Protein AF-A0AAN7WEH3-F1 (afdb_monomer)

Nearest PDB structures (foldseek):
  1eq6-assembly1_A  TM=8.885E-01  e=3.330E-18  Saccharomyces cerevisiae
  1jhs-assembly1_A  TM=8.896E-01  e=4.168E-18  Saccharomyces cerevisiae
  5yfg-assembly1_A  TM=7.298E-01  e=1.873E-10  Homo sapiens
  3pcs-assembly3_C  TM=4.110E-01  e=2.724E+00  Escherichia coli O157:H7
  6baq-assembly2_B  TM=1.879E-01  e=4.267E+00  Mus musculus

Solvent-accessible surface area (backbone atoms only — not comparable to full-atom values): 35756 Å² total; per-residue (Å²): 112,68,69,44,82,43,70,38,83,93,58,79,42,75,42,52,44,54,81,52,55,40,62,39,65,82,79,42,92,60,58,94,53,42,50,44,33,34,39,65,48,63,86,89,50,81,83,60,91,54,52,62,88,53,65,39,34,38,38,40,35,63,38,77,46,70,96,57,97,43,73,66,58,43,49,55,50,55,51,47,54,56,32,54,75,51,72,24,94,58,73,46,77,79,43,78,43,70,42,74,92,42,100,78,45,56,41,95,82,69,38,58,40,35,39,34,34,38,39,34,51,33,57,59,89,94,44,93,86,58,81,62,45,69,43,43,34,30,41,35,42,40,61,41,76,94,71,55,29,28,37,40,35,39,37,42,45,80,68,62,76,77,78,40,59,87,65,54,72,80,75,84,50,98,80,66,90,79,80,75,83,53,69,48,58,52,41,52,41,51,49,51,53,46,38,77,50,50,69,52,64,60,49,54,52,50,49,54,50,48,49,51,52,44,52,55,47,48,60,59,45,75,73,54,81,86,91,86,66,73,72,72,65,68,74,72,67,62,71,68,61,60,50,55,59,56,62,70,74,72,66,98,69,55,74,63,63,56,50,51,53,49,49,55,50,51,53,50,51,51,53,52,50,52,52,50,49,54,50,50,52,52,50,49,53,50,49,54,50,49,52,56,61,74,63,59,74,62,94,82,58,49,71,64,55,51,47,48,70,77,30,59,61,59,70,75,53,65,69,43,61,36,37,40,31,61,43,94,61,85,77,76,69,86,84,58,75,83,76,63,82,77,68,80,95,80,81,94,84,76,64,72,69,61,51,56,53,52,50,53,51,53,48,48,51,48,46,48,49,69,53,32,78,83,48,52,76,47,77,36,37,69,69,56,48,52,52,50,49,52,63,76,32,62,91,41,56,64,51,49,51,24,56,69,64,46,85,45,69,67,51,38,52,46,45,43,56,40,52,47,28,25,73,60,19,10,32,40,39,43,70,56,49,43,65,69,47,38,71,86,70,70,61,55,93,91,54,66,67,43,60,44,44,34,40,41,28,32,59,43,72,55,89,64,86,72,44,72,82,82,39,81,48,66,56,29,38,40,72,53,48,40,33,28,26,36,18,32,66,60,43,48,47,51,51,46,51,42,25,54,54,43,48,48,26,56,75,72,70,60,66,85,65,70,74,87,43,62,60,59,45,25,61,52,48,33,34,38,44,54,33,54,44,49,47,50,41,45,54,30,42,91,81,33,71,35,91,57,89,65,58,67,79,82,58,57,87,44,86,61,72,43,78,54,71,37,33,39,38,35,25,51,51,22,63,46,28,69,96,75,78,62,94,83,46,91,59,55,90,54,37,36,19,29,53,69,78,67,64,72,85,70,72,67,75,78,77,71,82,82,70,89,127

Organism: NCBI:txid278026

Mean predicted aligned error: 20.25 Å

Structure (mmCIF, N/CA/C/O backbone):
data_AF-A0AAN7WEH3-F1
#
_entry.id   AF-A0AAN7WEH3-F1
#
loop_
_atom_site.group_PDB
_atom_site.id
_atom_site.type_symbol
_atom_site.label_atom_id
_atom_site.label_alt_id
_atom_site.label_comp_id
_atom_site.label_asym_id
_atom_site.label_entity_id
_atom_site.label_seq_id
_atom_site.pdbx_PDB_ins_code
_atom_site.Cartn_x
_atom_site.Cartn_y
_atom_site.Cartn_z
_atom_site.occupancy
_atom_site.B_iso_or_equiv
_atom_site.auth_seq_id
_atom_site.auth_comp_id
_atom_site.auth_asym_id
_atom_site.auth_atom_id
_atom_site.pdbx_PDB_model_num
ATOM 1 N N . MET A 1 1 ? 2.412 2.366 -40.934 1.00 65.88 1 MET A N 1
ATOM 2 C CA . MET A 1 1 ? 2.222 2.054 -39.505 1.00 65.88 1 MET A CA 1
ATOM 3 C C . MET A 1 1 ? 1.487 0.726 -39.409 1.00 65.88 1 MET A C 1
ATOM 5 O O . MET A 1 1 ? 0.445 0.587 -40.042 1.00 65.88 1 MET A O 1
ATOM 9 N N . THR A 1 2 ? 2.063 -0.261 -38.723 1.00 76.69 2 THR A N 1
ATOM 10 C CA . THR A 1 2 ? 1.379 -1.527 -38.412 1.00 76.69 2 THR A CA 1
ATOM 11 C C . THR A 1 2 ? 0.479 -1.276 -37.207 1.00 76.69 2 THR A C 1
ATOM 13 O O . THR A 1 2 ? 0.931 -0.670 -36.238 1.00 76.69 2 THR A O 1
ATOM 16 N N . LEU A 1 3 ? -0.796 -1.652 -37.300 1.00 84.00 3 LEU A N 1
ATOM 17 C CA . LEU A 1 3 ? -1.817 -1.333 -36.303 1.00 84.00 3 LEU A CA 1
ATOM 18 C C . LEU A 1 3 ? -2.491 -2.616 -35.822 1.00 84.00 3 LEU A C 1
ATOM 20 O O . LEU A 1 3 ? -3.008 -3.384 -36.638 1.00 84.00 3 LEU A O 1
ATOM 24 N N . ASN A 1 4 ? -2.530 -2.809 -34.507 1.00 84.81 4 ASN A N 1
ATOM 25 C CA . ASN A 1 4 ? -3.188 -3.943 -33.870 1.00 84.81 4 ASN A CA 1
ATOM 26 C C . ASN A 1 4 ? -4.521 -3.523 -33.275 1.00 84.81 4 ASN A C 1
ATOM 28 O O . ASN A 1 4 ? -4.646 -2.430 -32.727 1.00 84.81 4 ASN A O 1
ATOM 32 N N . THR A 1 5 ? -5.514 -4.409 -33.371 1.00 88.44 5 THR A N 1
ATOM 33 C CA . THR A 1 5 ? -6.799 -4.183 -32.702 1.00 88.44 5 THR A CA 1
ATOM 34 C C . THR A 1 5 ? -6.606 -4.297 -31.196 1.00 88.44 5 THR A C 1
ATOM 36 O O . THR A 1 5 ? -6.023 -5.275 -30.734 1.00 88.44 5 THR A O 1
ATOM 39 N N . VAL A 1 6 ? -7.137 -3.331 -30.457 1.00 89.88 6 VAL A N 1
ATOM 40 C CA . VAL A 1 6 ? -7.186 -3.343 -28.995 1.00 89.88 6 VAL A CA 1
ATOM 41 C C . VAL A 1 6 ? -8.630 -3.224 -28.521 1.00 89.88 6 VAL A C 1
ATOM 43 O O . VAL A 1 6 ? -9.467 -2.592 -29.177 1.00 89.88 6 VAL A O 1
ATOM 46 N N . GLU A 1 7 ? -8.910 -3.868 -27.397 1.00 91.19 7 GLU A N 1
ATOM 47 C CA . GLU A 1 7 ? -10.187 -3.824 -26.694 1.00 91.19 7 GLU A CA 1
ATOM 48 C C . GLU A 1 7 ? -10.098 -2.777 -25.581 1.00 91.19 7 GLU A C 1
ATOM 50 O O . GLU A 1 7 ? -9.137 -2.760 -24.820 1.00 91.19 7 GLU A O 1
ATOM 55 N N . LEU A 1 8 ? -11.089 -1.895 -25.514 1.00 89.19 8 LEU A N 1
ATOM 56 C CA . LEU A 1 8 ? -11.237 -0.850 -24.507 1.00 89.19 8 LEU A CA 1
ATOM 57 C C . LEU A 1 8 ? -12.481 -1.150 -23.665 1.00 89.19 8 LEU A C 1
ATOM 59 O O . LEU A 1 8 ? -13.466 -1.688 -24.191 1.00 89.19 8 LEU A O 1
ATOM 63 N N . TYR A 1 9 ? -12.458 -0.784 -22.384 1.00 91.19 9 TYR A N 1
ATOM 64 C CA . TYR A 1 9 ? -13.586 -0.915 -21.458 1.00 91.19 9 TYR A CA 1
ATOM 65 C C . TYR A 1 9 ? -14.139 -2.347 -21.417 1.00 91.19 9 TYR A C 1
ATOM 67 O O . TYR A 1 9 ? -15.324 -2.596 -21.655 1.00 91.19 9 TYR A O 1
ATOM 75 N N . GLY A 1 10 ? -13.251 -3.322 -21.199 1.00 81.75 10 GLY A N 1
ATOM 76 C CA . GLY A 1 10 ? -13.620 -4.741 -21.125 1.00 81.75 10 GLY A CA 1
ATOM 77 C C . GLY A 1 10 ? -14.168 -5.325 -22.434 1.00 81.75 10 GLY A C 1
ATOM 78 O O . GLY A 1 10 ? -14.954 -6.270 -22.395 1.00 81.75 10 GLY A O 1
ATOM 79 N N . GLY A 1 11 ? -13.793 -4.748 -23.581 1.00 84.62 11 GLY A N 1
ATOM 80 C CA . GLY A 1 11 ? -14.203 -5.206 -24.914 1.00 84.62 11 GLY A CA 1
ATOM 81 C C . GLY A 1 11 ? -15.483 -4.562 -25.448 1.00 84.62 11 GLY A C 1
ATOM 82 O O . GLY A 1 11 ? -15.907 -4.883 -26.558 1.00 84.62 11 GLY A O 1
ATOM 83 N N . ALA A 1 12 ? -16.091 -3.630 -24.706 1.00 82.81 12 ALA A N 1
ATOM 84 C CA . ALA A 1 12 ? -17.269 -2.894 -25.163 1.00 82.81 12 ALA A CA 1
ATOM 85 C C . ALA A 1 12 ? -16.959 -1.967 -26.352 1.00 82.81 12 ALA A C 1
ATOM 87 O O . ALA A 1 12 ? -17.813 -1.744 -27.213 1.00 82.81 12 ALA A O 1
ATOM 88 N N . ILE A 1 13 ? -15.731 -1.446 -26.420 1.00 86.00 13 ILE A N 1
ATOM 89 C CA . ILE A 1 13 ? -15.237 -0.610 -27.515 1.00 86.00 13 ILE A CA 1
ATOM 90 C C . ILE A 1 13 ? -13.967 -1.253 -28.076 1.00 86.00 13 ILE A C 1
ATOM 92 O O . ILE A 1 13 ? -13.170 -1.830 -27.346 1.00 86.00 13 ILE A O 1
ATOM 96 N N . THR A 1 14 ? -13.750 -1.155 -29.388 1.00 87.56 14 THR A N 1
ATOM 97 C CA . THR A 1 14 ? -12.508 -1.627 -30.017 1.00 87.56 14 THR A CA 1
ATOM 98 C C . THR A 1 14 ? -11.911 -0.549 -30.897 1.00 87.56 14 THR A C 1
ATOM 100 O O . THR A 1 14 ? -12.637 0.090 -31.663 1.00 87.56 14 THR A O 1
ATOM 103 N N . THR A 1 15 ? -10.593 -0.407 -30.860 1.00 89.50 15 THR A N 1
ATOM 104 C CA . THR A 1 15 ? -9.853 0.534 -31.705 1.00 89.50 15 THR A CA 1
ATOM 105 C C . THR A 1 15 ? -8.544 -0.087 -32.194 1.00 89.50 15 THR A C 1
ATOM 107 O O . THR A 1 15 ? -8.370 -1.306 -32.116 1.00 89.50 15 THR A O 1
ATOM 110 N N . VAL A 1 16 ? -7.644 0.723 -32.745 1.00 89.69 16 VAL A N 1
ATOM 111 C CA . VAL A 1 16 ? -6.296 0.324 -33.141 1.00 89.69 16 VAL A CA 1
ATOM 112 C C . VAL A 1 16 ? -5.223 1.141 -32.485 1.00 89.69 16 VAL A C 1
ATOM 114 O O . VAL A 1 16 ? -5.340 2.356 -32.403 1.00 89.69 16 VAL A O 1
ATOM 117 N N . LEU A 1 17 ? -4.128 0.474 -32.142 1.00 90.94 17 LEU A N 1
ATOM 118 C CA . LEU A 1 17 ? -2.912 1.117 -31.674 1.00 90.94 17 LEU A CA 1
ATOM 119 C C . LEU A 1 17 ? -1.679 0.538 -32.385 1.00 90.94 17 LEU A C 1
ATOM 121 O O . LEU A 1 17 ? -1.715 -0.611 -32.841 1.00 90.94 17 LEU A O 1
ATOM 125 N N . PRO A 1 18 ? -0.588 1.314 -32.513 1.00 89.12 18 PRO A N 1
ATOM 126 C CA . PRO A 1 18 ? 0.681 0.810 -33.025 1.00 89.12 18 PRO A CA 1
ATOM 127 C C . PRO A 1 18 ? 1.327 -0.196 -32.068 1.00 89.12 18 PRO A C 1
ATOM 129 O O . PRO A 1 18 ? 1.098 -0.163 -30.859 1.00 89.12 18 PRO A O 1
ATOM 132 N N . ASP A 1 19 ? 2.219 -1.030 -32.599 1.00 84.00 19 ASP A N 1
ATOM 133 C CA . ASP A 1 19 ? 3.058 -1.913 -31.784 1.00 84.00 19 ASP A CA 1
ATOM 134 C C . ASP A 1 19 ? 3.895 -1.130 -30.759 1.00 84.00 19 ASP A C 1
ATOM 136 O O . ASP A 1 19 ? 4.419 -0.052 -31.051 1.00 84.00 19 ASP A O 1
ATOM 140 N N . GLY A 1 20 ? 4.067 -1.691 -29.562 1.00 84.94 20 GLY A N 1
ATOM 141 C CA . GLY A 1 20 ? 4.892 -1.097 -28.505 1.00 84.94 20 GLY A CA 1
ATOM 142 C C . GLY A 1 20 ? 4.202 -0.020 -27.664 1.00 84.94 20 GLY A C 1
ATOM 143 O O . GLY A 1 20 ? 4.881 0.646 -26.889 1.00 84.94 20 GLY A O 1
ATOM 144 N N . PHE A 1 21 ? 2.884 0.155 -27.791 1.00 89.81 21 PHE A N 1
ATOM 145 C CA . PHE A 1 21 ? 2.085 0.870 -26.794 1.00 89.81 21 PHE A CA 1
ATOM 146 C C . PHE A 1 21 ? 1.633 -0.099 -25.700 1.00 89.81 21 PHE A C 1
ATOM 148 O O . PHE A 1 21 ? 1.071 -1.155 -25.989 1.00 89.81 21 PHE A O 1
ATOM 155 N N . LEU A 1 22 ? 1.885 0.272 -24.449 1.00 91.00 22 LEU A N 1
ATOM 156 C CA . LEU A 1 22 ? 1.523 -0.485 -23.260 1.00 91.00 22 LEU A CA 1
ATOM 157 C C . LEU A 1 22 ? 0.298 0.145 -22.603 1.00 91.00 22 LEU A C 1
ATOM 159 O O . LEU A 1 22 ? 0.273 1.356 -22.374 1.00 91.00 22 LEU A O 1
ATOM 163 N N . ASP A 1 23 ? -0.683 -0.687 -22.270 1.00 91.81 23 ASP A N 1
ATOM 164 C CA . ASP A 1 23 ? -1.817 -0.290 -21.440 1.00 91.81 23 ASP A CA 1
ATOM 165 C C . ASP A 1 23 ? -1.338 0.020 -20.011 1.00 91.81 23 ASP A C 1
ATOM 167 O O . ASP A 1 23 ? -0.733 -0.809 -19.325 1.00 91.81 23 ASP A O 1
ATOM 171 N N . VAL A 1 24 ? -1.595 1.244 -19.564 1.00 92.31 24 VAL A N 1
ATOM 172 C CA . VAL A 1 24 ? -1.199 1.759 -18.254 1.00 92.31 24 VAL A CA 1
ATOM 173 C C . VAL A 1 24 ? -2.012 1.130 -17.126 1.00 92.31 24 VAL A C 1
ATOM 175 O O . VAL A 1 24 ? -1.489 1.052 -16.012 1.00 92.31 24 VAL A O 1
ATOM 178 N N . SER A 1 25 ? -3.222 0.626 -17.392 1.00 85.25 25 SER A N 1
ATOM 179 C CA . SER A 1 25 ? -4.057 -0.088 -16.412 1.00 85.25 25 SER A CA 1
ATOM 180 C C . SER A 1 25 ? -3.342 -1.325 -15.834 1.00 85.25 25 SER A C 1
ATOM 182 O O . SER A 1 25 ? -3.548 -1.723 -14.677 1.00 85.25 25 SER A O 1
ATOM 184 N N . LEU A 1 26 ? -2.413 -1.895 -16.616 1.00 82.62 26 LEU A N 1
ATOM 185 C CA . LEU A 1 26 ? -1.539 -2.996 -16.211 1.00 82.62 26 LEU A CA 1
ATOM 186 C C . LEU A 1 26 ? -0.537 -2.575 -15.127 1.00 82.62 26 LEU A C 1
ATOM 188 O O . LEU A 1 26 ? -0.148 -3.400 -14.300 1.00 82.62 26 LEU A O 1
ATOM 192 N N . LEU A 1 27 ? -0.140 -1.299 -15.106 1.00 77.56 27 LEU A N 1
ATOM 193 C CA . LEU A 1 27 ? 0.881 -0.753 -14.209 1.00 77.56 27 LEU A CA 1
ATOM 194 C C . LEU A 1 27 ? 0.291 0.010 -13.015 1.00 77.56 27 LEU A C 1
ATOM 196 O O . LEU A 1 27 ? 0.826 -0.068 -11.911 1.00 77.56 27 LEU A O 1
ATOM 200 N N . ARG A 1 28 ? -0.802 0.752 -13.214 1.00 77.69 28 ARG A N 1
ATOM 201 C CA . ARG A 1 28 ? -1.442 1.597 -12.195 1.00 77.69 28 ARG A CA 1
ATOM 202 C C . ARG A 1 28 ? -2.937 1.729 -12.449 1.00 77.69 28 ARG A C 1
ATOM 204 O O . ARG A 1 28 ? -3.412 1.461 -13.542 1.00 77.69 28 ARG A O 1
ATOM 211 N N . GLU A 1 29 ? -3.671 2.142 -11.426 1.00 76.19 29 GLU A N 1
ATOM 212 C CA . GLU A 1 29 ? -5.089 2.462 -11.574 1.00 76.19 29 GLU A CA 1
ATOM 213 C C . GLU A 1 29 ? -5.252 3.704 -12.463 1.00 76.19 29 GLU A C 1
ATOM 215 O O . GLU A 1 29 ? -4.551 4.707 -12.292 1.00 76.19 29 GLU A O 1
ATOM 220 N N . VAL A 1 30 ? -6.147 3.592 -13.439 1.00 87.94 30 VAL A N 1
ATOM 221 C CA . VAL A 1 30 ? -6.622 4.682 -14.293 1.00 87.94 30 VAL A CA 1
ATOM 222 C C . VAL A 1 30 ? -8.089 4.933 -13.929 1.00 87.94 30 VAL A C 1
ATOM 224 O O . VAL A 1 30 ? -8.748 3.987 -13.495 1.00 87.94 30 VAL A O 1
ATOM 227 N N . PRO A 1 31 ? -8.598 6.174 -14.024 1.00 89.88 31 PRO A N 1
ATOM 228 C CA . PRO A 1 31 ? -10.010 6.453 -13.766 1.00 89.88 31 PRO A CA 1
ATOM 229 C C . PRO A 1 31 ? -10.931 5.510 -14.546 1.00 89.88 31 PRO A C 1
ATOM 231 O O . PRO A 1 31 ? -10.622 5.175 -15.683 1.00 89.88 31 PRO A O 1
ATOM 234 N N . ASP A 1 32 ? -12.076 5.130 -13.973 1.00 87.56 32 ASP A N 1
ATOM 235 C CA . ASP A 1 32 ? -12.996 4.151 -14.584 1.00 87.56 32 ASP A CA 1
ATOM 236 C C . ASP A 1 32 ? -13.483 4.555 -15.991 1.00 87.56 32 ASP A C 1
ATOM 238 O O . ASP A 1 32 ? -13.821 3.703 -16.811 1.00 87.56 32 ASP A O 1
ATOM 242 N N . THR A 1 33 ? -13.533 5.860 -16.278 1.00 91.75 33 THR A N 1
ATOM 243 C CA . THR A 1 33 ? -13.921 6.404 -17.588 1.00 91.75 33 THR A CA 1
ATOM 244 C C . THR A 1 33 ? -12.772 6.432 -18.591 1.00 91.75 33 THR A C 1
ATOM 246 O O . THR A 1 33 ? -13.004 6.704 -19.771 1.00 91.75 33 THR A O 1
ATOM 249 N N . GLN A 1 34 ? -11.547 6.126 -18.161 1.00 94.75 34 GLN A N 1
ATOM 250 C CA . GLN A 1 34 ? -10.333 6.293 -18.944 1.00 94.75 34 GLN A CA 1
ATOM 251 C C . GLN A 1 34 ? -9.652 4.975 -19.300 1.00 94.75 34 GLN A C 1
ATOM 253 O O . GLN A 1 34 ? -9.502 4.079 -18.479 1.00 94.75 34 GLN A O 1
ATOM 258 N N . GLU A 1 35 ? -9.126 4.927 -20.519 1.00 94.94 35 GLU A N 1
ATOM 259 C CA . GLU A 1 35 ? -8.154 3.929 -20.957 1.00 94.94 35 GLU A CA 1
ATOM 260 C C . GLU A 1 35 ? -6.898 4.664 -21.419 1.00 94.94 35 GLU A C 1
ATOM 262 O O . GLU A 1 35 ? -6.961 5.559 -22.268 1.00 94.94 35 GLU A O 1
ATOM 267 N N . VAL A 1 36 ? -5.744 4.325 -20.845 1.00 96.12 36 VAL A N 1
ATOM 268 C CA . VAL A 1 36 ? -4.504 5.081 -21.057 1.00 96.12 36 VAL A CA 1
ATOM 269 C C . VAL A 1 36 ? -3.422 4.164 -21.595 1.00 96.12 36 VAL A C 1
ATOM 271 O O . VAL A 1 36 ? -3.087 3.158 -20.983 1.00 96.12 36 VAL A O 1
ATOM 274 N N . TYR A 1 37 ? -2.810 4.560 -22.704 1.00 95.62 37 TYR A N 1
ATOM 275 C CA . TYR A 1 37 ? -1.719 3.840 -23.344 1.00 95.62 37 TYR A CA 1
ATOM 276 C C . TYR A 1 37 ? -0.484 4.727 -23.429 1.00 95.62 37 TYR A C 1
ATOM 278 O O . TYR A 1 37 ? -0.565 5.899 -23.793 1.00 95.62 37 TYR A O 1
ATOM 286 N N . VAL A 1 38 ? 0.682 4.170 -23.122 1.00 94.00 38 VAL A N 1
ATOM 287 C CA . VAL A 1 38 ? 1.969 4.870 -23.228 1.00 94.00 38 VAL A CA 1
ATOM 288 C C . VAL A 1 38 ? 2.889 4.130 -24.177 1.00 94.00 38 VAL A C 1
ATOM 290 O O . VAL A 1 38 ? 2.913 2.902 -24.208 1.00 94.00 38 VAL A O 1
ATOM 293 N N . ASN A 1 39 ? 3.660 4.875 -24.957 1.00 90.38 39 ASN A N 1
ATOM 294 C CA . ASN A 1 39 ? 4.685 4.299 -25.808 1.00 90.38 39 ASN A CA 1
ATOM 295 C C . ASN A 1 39 ? 5.805 3.712 -24.928 1.00 90.38 39 ASN A C 1
ATOM 297 O O . ASN A 1 39 ? 6.513 4.448 -24.246 1.00 90.38 39 ASN A O 1
ATOM 301 N N . SER A 1 40 ? 5.940 2.385 -24.923 1.00 87.88 40 SER A N 1
ATOM 302 C CA . SER A 1 40 ? 6.904 1.631 -24.115 1.00 87.88 40 SER A CA 1
ATOM 303 C C . SER A 1 40 ? 8.036 1.035 -24.959 1.00 87.88 40 SER A C 1
ATOM 305 O O . SER A 1 40 ? 8.650 0.040 -24.567 1.00 87.88 40 SER A O 1
ATOM 307 N N . ARG A 1 41 ? 8.277 1.577 -26.157 1.00 85.62 41 ARG A N 1
ATOM 308 C CA . ARG A 1 41 ? 9.361 1.131 -27.041 1.00 85.62 41 ARG A CA 1
ATOM 309 C C . ARG A 1 41 ? 10.718 1.449 -26.417 1.00 85.62 41 ARG A C 1
ATOM 311 O O . ARG A 1 41 ? 10.916 2.539 -25.890 1.00 85.62 41 ARG A O 1
ATOM 318 N N . ASP A 1 42 ? 11.661 0.516 -26.535 1.00 79.25 42 ASP A N 1
ATOM 319 C CA . ASP A 1 42 ? 13.037 0.718 -26.076 1.00 79.25 42 ASP A CA 1
ATOM 320 C C . ASP A 1 42 ? 13.724 1.813 -26.921 1.00 79.25 42 ASP A C 1
ATOM 322 O O . ASP A 1 42 ? 13.861 1.637 -28.137 1.00 79.25 42 ASP A O 1
ATOM 326 N N . PRO A 1 43 ? 14.186 2.926 -26.315 1.00 77.19 43 PRO A N 1
ATOM 327 C CA . PRO A 1 43 ? 14.931 3.976 -27.016 1.00 77.19 43 PRO A CA 1
ATOM 328 C C . PRO A 1 43 ? 16.237 3.489 -27.661 1.00 77.19 43 PRO A C 1
ATOM 330 O O . PRO A 1 43 ? 16.775 4.154 -28.545 1.00 77.19 43 PRO A O 1
ATOM 333 N N . SER A 1 44 ? 16.753 2.345 -27.207 1.00 71.06 44 SER A N 1
ATOM 334 C CA . SER A 1 44 ? 17.976 1.695 -27.690 1.00 71.06 44 SER A CA 1
ATOM 335 C C . SER A 1 44 ? 17.730 0.814 -28.922 1.00 71.06 44 SER A C 1
ATOM 337 O O . SER A 1 44 ? 18.682 0.417 -29.596 1.00 71.06 44 SER A O 1
ATOM 339 N N . ALA A 1 45 ? 16.467 0.489 -29.219 1.00 69.88 45 ALA A N 1
ATOM 340 C CA . ALA A 1 45 ? 16.071 -0.327 -30.361 1.00 69.88 45 ALA A CA 1
ATOM 341 C C . ALA A 1 45 ? 15.964 0.513 -31.655 1.00 69.88 45 ALA A C 1
ATOM 343 O O . ALA A 1 45 ? 15.781 1.734 -31.590 1.00 69.88 45 ALA A O 1
ATOM 344 N N . PRO A 1 46 ? 16.057 -0.111 -32.851 1.00 66.62 46 PRO A N 1
ATOM 345 C CA . PRO A 1 46 ? 15.960 0.601 -34.123 1.00 66.62 46 PRO A CA 1
ATOM 346 C C . PRO A 1 46 ? 14.677 1.432 -34.212 1.00 66.62 46 PRO A C 1
ATOM 348 O O . PRO A 1 46 ? 13.604 0.958 -33.834 1.00 66.62 46 PRO A O 1
ATOM 351 N N . VAL A 1 47 ? 14.788 2.657 -34.737 1.00 61.56 47 VAL A N 1
ATOM 352 C CA . VAL A 1 47 ? 13.637 3.550 -34.923 1.00 61.56 47 VAL A CA 1
ATOM 353 C C . VAL A 1 47 ? 12.591 2.838 -35.775 1.00 61.56 47 VAL A C 1
ATOM 355 O O . VAL A 1 47 ? 12.862 2.404 -36.894 1.00 61.56 47 VAL A O 1
ATOM 358 N N . SER A 1 48 ? 11.393 2.709 -35.218 1.00 63.78 48 SER A N 1
ATOM 359 C CA . SER A 1 48 ? 10.236 2.160 -35.910 1.00 63.78 48 SER A CA 1
ATOM 360 C C . SER A 1 48 ? 9.933 2.967 -37.183 1.00 63.78 48 SER A C 1
ATOM 362 O O . SER A 1 48 ? 9.926 4.197 -37.168 1.00 63.78 48 SER A O 1
ATOM 364 N N . ASN A 1 49 ? 9.606 2.282 -38.285 1.00 70.50 49 ASN A N 1
ATOM 365 C CA . ASN A 1 49 ? 9.242 2.907 -39.569 1.00 70.50 49 ASN A CA 1
ATOM 366 C C . ASN A 1 49 ? 7.890 3.656 -39.541 1.00 70.50 49 ASN A C 1
ATOM 368 O O . ASN A 1 49 ? 7.380 4.051 -40.590 1.00 70.50 49 ASN A O 1
ATOM 372 N N . ASP A 1 50 ? 7.254 3.798 -38.379 1.00 76.31 50 ASP A N 1
ATOM 373 C CA . ASP A 1 50 ? 5.957 4.455 -38.247 1.00 76.31 50 ASP A CA 1
ATOM 374 C C . ASP A 1 50 ? 6.027 5.966 -38.015 1.00 76.31 50 ASP A C 1
ATOM 376 O O . ASP A 1 50 ? 4.996 6.610 -38.153 1.00 76.31 50 ASP A O 1
ATOM 380 N N . GLY A 1 51 ? 7.207 6.527 -37.730 1.00 78.50 51 GLY A N 1
ATOM 381 C CA . GLY A 1 51 ? 7.413 7.971 -37.562 1.00 78.50 51 GLY A CA 1
ATOM 382 C C . GLY A 1 51 ? 7.026 8.527 -36.185 1.00 78.50 51 GLY A C 1
ATOM 383 O O . GLY A 1 51 ? 7.077 9.744 -35.993 1.00 78.50 51 GLY A O 1
ATOM 384 N N . LEU A 1 52 ? 6.663 7.660 -35.233 1.00 83.12 52 LEU A N 1
ATOM 385 C CA . LEU A 1 52 ? 6.512 8.012 -33.820 1.00 83.12 52 LEU A CA 1
ATOM 386 C C . LEU A 1 52 ? 7.866 7.922 -33.101 1.00 83.12 52 LEU A C 1
ATOM 388 O O . LEU A 1 52 ? 8.793 7.256 -33.559 1.00 83.12 52 LEU A O 1
ATOM 392 N N . GLY A 1 53 ? 7.984 8.600 -31.965 1.00 80.62 53 GLY A N 1
ATOM 393 C CA . GLY A 1 53 ? 9.145 8.502 -31.082 1.00 80.62 53 GLY A CA 1
ATOM 394 C C . GLY A 1 53 ? 8.948 7.440 -30.001 1.00 80.62 53 GLY A C 1
ATOM 395 O O . GLY A 1 53 ? 8.531 6.320 -30.294 1.00 80.62 53 GLY A O 1
ATOM 3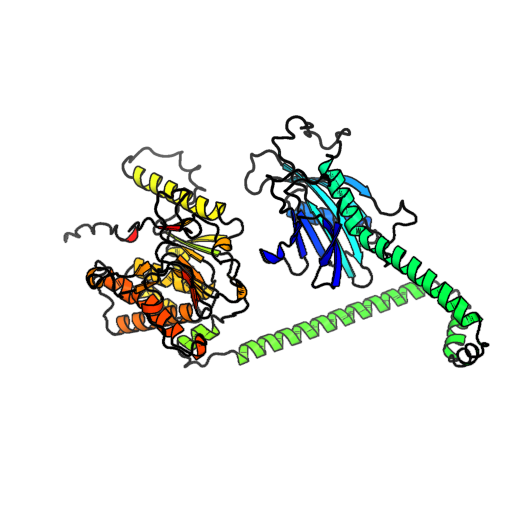96 N N . TYR A 1 54 ? 9.279 7.798 -28.758 1.00 83.38 54 TYR A N 1
ATOM 397 C CA . TYR A 1 54 ? 9.344 6.876 -27.612 1.00 83.38 54 TYR A CA 1
ATOM 398 C C . TYR A 1 54 ? 8.632 7.409 -26.355 1.00 83.38 54 TYR A C 1
ATOM 400 O O . TYR A 1 54 ? 8.862 6.909 -25.263 1.00 83.38 54 TYR A O 1
ATOM 408 N N . ASN A 1 55 ? 7.843 8.484 -26.465 1.00 85.38 55 ASN A N 1
ATOM 409 C CA . ASN A 1 55 ? 7.259 9.154 -25.289 1.00 85.38 55 ASN A CA 1
ATOM 410 C C . ASN A 1 55 ? 5.834 9.688 -25.500 1.00 85.38 55 ASN A C 1
ATOM 412 O O . ASN A 1 55 ? 5.368 10.517 -24.722 1.00 85.38 55 ASN A O 1
ATOM 416 N N . GLU A 1 56 ? 5.148 9.244 -26.552 1.00 89.00 56 GLU A N 1
ATOM 417 C CA . GLU A 1 56 ? 3.735 9.537 -26.764 1.00 89.00 56 GLU A CA 1
ATOM 418 C C . GLU A 1 56 ? 2.865 8.832 -25.723 1.00 89.00 56 GLU A C 1
ATOM 420 O O . GLU A 1 56 ? 3.142 7.700 -25.315 1.00 89.00 56 GLU A O 1
ATOM 425 N N . SER A 1 57 ? 1.763 9.477 -25.355 1.00 93.06 57 SER A N 1
ATOM 426 C CA . SER A 1 57 ? 0.683 8.845 -24.602 1.00 93.06 57 SER A CA 1
ATOM 427 C C . SER A 1 57 ? -0.654 9.085 -25.285 1.00 93.06 57 SER A C 1
ATOM 429 O O . SER A 1 57 ? -0.849 10.108 -25.939 1.00 93.06 57 SER A O 1
ATOM 431 N N . ILE A 1 58 ? -1.556 8.120 -25.159 1.00 95.12 58 ILE A N 1
ATOM 432 C CA . ILE A 1 58 ? -2.899 8.137 -25.730 1.00 95.12 58 ILE A CA 1
ATOM 433 C C . ILE A 1 58 ? -3.875 7.917 -24.583 1.00 95.12 58 ILE A C 1
ATOM 435 O O . ILE A 1 58 ? -3.712 6.979 -23.807 1.00 95.12 58 ILE A O 1
ATOM 439 N N . ILE A 1 59 ? -4.870 8.784 -24.471 1.00 95.94 59 ILE A N 1
ATOM 440 C CA . ILE A 1 59 ? -5.927 8.708 -23.466 1.00 95.94 59 ILE A CA 1
ATOM 441 C C . ILE A 1 59 ? -7.251 8.633 -24.213 1.00 95.94 59 ILE A C 1
ATOM 443 O O . ILE A 1 59 ? -7.509 9.467 -25.078 1.00 95.94 59 ILE A O 1
ATOM 447 N N . PHE A 1 60 ? -8.067 7.643 -23.880 1.00 96.19 60 PHE A N 1
ATOM 448 C CA . PHE A 1 60 ? -9.476 7.569 -24.244 1.00 96.19 60 PHE A CA 1
ATOM 449 C C . PHE A 1 60 ? -10.277 7.895 -22.990 1.00 96.19 60 PHE A C 1
ATOM 451 O O . PHE A 1 60 ? -10.016 7.283 -21.961 1.00 96.19 60 PHE A O 1
ATOM 458 N N . ASP A 1 61 ? -11.210 8.839 -23.055 1.00 95.81 61 ASP A N 1
ATOM 459 C CA . ASP A 1 61 ? -12.041 9.235 -21.916 1.00 95.81 61 ASP A CA 1
ATOM 460 C C . ASP A 1 61 ? -13.522 9.270 -22.310 1.00 95.81 61 ASP A C 1
ATOM 462 O O . ASP A 1 61 ? -13.884 9.824 -23.353 1.00 95.81 61 ASP A O 1
ATOM 466 N N . LEU A 1 62 ? -14.375 8.658 -21.488 1.00 94.56 62 LEU A N 1
ATOM 467 C CA . LEU A 1 62 ? -15.829 8.673 -21.636 1.00 94.56 62 LEU A CA 1
ATOM 468 C C . LEU A 1 62 ? -16.409 9.789 -20.770 1.00 94.56 62 LEU A C 1
ATOM 470 O O . LEU A 1 62 ? -16.573 9.634 -19.559 1.00 94.56 62 LEU A O 1
ATOM 474 N N . LEU A 1 63 ? -16.750 10.907 -21.403 1.00 92.81 63 LEU A N 1
ATOM 475 C CA . LEU A 1 63 ? -17.279 12.086 -20.734 1.00 92.81 63 LEU A CA 1
ATOM 476 C C . LEU A 1 63 ? -18.790 12.195 -20.911 1.00 92.81 63 LEU A C 1
ATOM 478 O O . LEU A 1 63 ? -19.376 11.713 -21.885 1.00 92.81 63 LEU A O 1
ATOM 482 N N . GLN A 1 64 ? -19.431 12.890 -19.974 1.00 90.19 64 GLN A N 1
ATOM 483 C CA . GLN A 1 64 ? -20.825 13.275 -20.138 1.00 90.19 64 GLN A CA 1
ATOM 484 C C . GLN A 1 64 ? -20.964 14.174 -21.371 1.00 90.19 64 GLN A C 1
ATOM 486 O O . GLN A 1 64 ? -20.175 15.098 -21.578 1.00 90.19 64 GLN A O 1
ATOM 491 N N . ARG A 1 65 ? -21.982 13.913 -22.194 1.00 89.12 65 ARG A N 1
ATOM 492 C CA . ARG A 1 65 ? -22.232 14.720 -23.386 1.00 89.12 65 ARG A CA 1
ATOM 493 C C . ARG A 1 65 ? -22.570 16.164 -23.020 1.00 89.12 65 ARG A C 1
ATOM 495 O O . ARG A 1 65 ? -23.495 16.421 -22.254 1.00 89.12 65 ARG A O 1
ATOM 502 N N . VAL A 1 66 ? -21.868 17.106 -23.645 1.00 88.44 66 VAL A N 1
ATOM 503 C CA . VAL A 1 66 ? -22.081 18.543 -23.422 1.00 88.44 66 VAL A CA 1
ATOM 504 C C . VAL A 1 66 ? -23.327 19.026 -24.176 1.00 88.44 66 VAL A C 1
ATOM 506 O O . VAL A 1 66 ? -23.486 18.780 -25.378 1.00 88.44 66 VAL A O 1
ATOM 509 N N . GLU A 1 67 ? -24.215 19.747 -23.491 1.00 84.94 67 GLU A N 1
ATOM 510 C CA . GLU A 1 67 ? -25.443 20.310 -24.070 1.00 84.94 67 GLU A CA 1
ATOM 511 C C . GLU A 1 67 ? -25.161 21.575 -24.895 1.00 84.94 67 GLU A C 1
ATOM 513 O O . GLU A 1 67 ? -25.356 22.706 -24.456 1.00 84.94 67 GLU A O 1
ATOM 518 N N . VAL A 1 68 ? -24.696 21.381 -26.127 1.00 82.81 68 VAL A N 1
ATOM 519 C CA . VAL A 1 68 ? -24.457 22.455 -27.102 1.00 82.81 68 VAL A CA 1
ATOM 520 C C . VAL A 1 68 ? -25.030 22.102 -28.470 1.00 82.81 68 VAL A C 1
ATOM 522 O O . VAL A 1 68 ? -25.102 20.931 -28.856 1.00 82.81 68 VAL A O 1
ATOM 525 N N . VAL A 1 69 ? -25.439 23.146 -29.195 1.00 73.75 69 VAL A N 1
ATOM 526 C CA . VAL A 1 69 ? -26.137 23.054 -30.488 1.00 73.75 69 VAL A CA 1
ATOM 527 C C . VAL A 1 69 ? -25.191 22.648 -31.620 1.00 73.75 69 VAL A C 1
ATOM 529 O O . VAL A 1 69 ? -25.598 21.934 -32.533 1.00 73.75 69 VAL A O 1
ATOM 532 N N . ASP A 1 70 ? -23.932 23.078 -31.544 1.00 79.69 70 ASP A N 1
ATOM 533 C CA . ASP A 1 70 ? -22.913 22.826 -32.557 1.00 79.69 70 ASP A CA 1
ATOM 534 C C . ASP A 1 70 ? -21.844 21.860 -32.035 1.00 79.69 70 ASP A C 1
ATOM 536 O O . ASP A 1 70 ? -21.357 21.977 -30.906 1.00 79.69 70 ASP A O 1
ATOM 540 N N . ASP A 1 71 ? -21.458 20.905 -32.876 1.00 82.31 71 ASP A N 1
ATOM 541 C CA . ASP A 1 71 ? -20.432 19.922 -32.551 1.00 82.31 71 ASP A CA 1
ATOM 542 C C . ASP A 1 71 ? -19.077 20.619 -32.347 1.00 82.31 71 ASP A C 1
ATOM 544 O O . ASP A 1 71 ? -18.315 20.220 -31.462 1.00 82.31 71 ASP A O 1
ATOM 548 N N . ARG A 1 72 ? -18.793 21.711 -33.070 1.00 84.94 72 ARG A N 1
ATOM 549 C CA . ARG A 1 72 ? -17.566 22.491 -32.855 1.00 84.94 72 ARG A CA 1
ATOM 550 C C . ARG A 1 72 ? -17.538 23.174 -31.487 1.00 84.94 72 ARG A C 1
ATOM 552 O O . ARG A 1 72 ? -16.501 23.150 -30.833 1.00 84.94 72 ARG A O 1
ATOM 559 N N . MET A 1 73 ? -18.668 23.694 -31.011 1.00 85.00 73 MET A N 1
ATOM 560 C CA . MET A 1 73 ? -18.756 24.237 -29.650 1.00 85.00 73 MET A CA 1
ATOM 561 C C . MET A 1 73 ? -18.500 23.165 -28.585 1.00 85.00 73 MET A C 1
ATOM 563 O O . MET A 1 73 ? -17.929 23.474 -27.543 1.00 85.00 73 MET A O 1
ATOM 567 N N . ALA A 1 74 ? -18.884 21.908 -28.843 1.00 87.69 74 ALA A N 1
ATOM 568 C CA . ALA A 1 74 ? -18.594 20.802 -27.928 1.00 87.69 74 ALA A CA 1
ATOM 569 C C . ALA A 1 74 ? -17.088 20.529 -27.858 1.00 87.69 74 ALA A C 1
ATOM 571 O O . ALA A 1 74 ? -16.548 20.340 -26.773 1.00 87.69 74 ALA A O 1
ATOM 572 N N . LEU A 1 75 ? -16.400 20.557 -29.005 1.00 88.94 75 LEU A N 1
ATOM 573 C CA . LEU A 1 75 ? -14.945 20.427 -29.043 1.00 88.94 75 LEU A CA 1
ATOM 574 C C . LEU A 1 75 ? -14.267 21.582 -28.302 1.00 88.94 75 LEU A C 1
ATOM 576 O O . LEU A 1 75 ? -13.425 21.327 -27.451 1.00 88.94 75 LEU A O 1
ATOM 580 N N . ASP A 1 76 ? -14.655 22.829 -28.574 1.00 88.44 76 ASP A N 1
ATOM 581 C CA . ASP A 1 76 ? -14.056 23.999 -27.923 1.00 88.44 76 ASP A CA 1
ATOM 582 C C . ASP A 1 76 ? -14.279 23.986 -26.393 1.00 88.44 76 ASP A C 1
ATOM 584 O O . ASP A 1 76 ? -13.396 24.406 -25.645 1.00 88.44 76 ASP A O 1
ATOM 588 N N . PHE A 1 77 ? -15.415 23.457 -25.915 1.00 89.38 77 PHE A N 1
ATOM 589 C CA . PHE A 1 77 ? -15.676 23.250 -24.485 1.00 89.38 77 PHE A CA 1
ATOM 590 C C . PHE A 1 77 ? -14.684 22.256 -23.864 1.00 89.38 77 PHE A C 1
ATOM 592 O O . PHE A 1 77 ? -14.007 22.596 -22.896 1.00 89.38 77 PHE A O 1
ATOM 599 N N . HIS A 1 78 ? -14.539 21.067 -24.460 1.00 90.62 78 HIS A N 1
ATOM 600 C CA . HIS A 1 78 ? -13.611 20.037 -23.973 1.00 90.62 78 HIS A CA 1
ATOM 601 C C . HIS A 1 78 ? -12.146 20.491 -24.053 1.00 90.62 78 HIS A C 1
ATOM 603 O O . HIS A 1 78 ? -11.363 20.227 -23.144 1.00 90.62 78 HIS A O 1
ATOM 609 N N . LEU A 1 79 ? -11.762 21.223 -25.106 1.00 88.12 79 LEU A N 1
ATOM 610 C CA . LEU A 1 79 ? -10.417 21.800 -25.227 1.00 88.12 79 LEU A CA 1
ATOM 611 C C . LEU A 1 79 ? -10.128 22.802 -24.108 1.00 88.12 79 LEU A C 1
ATOM 613 O O . LEU A 1 79 ? -9.033 22.798 -23.552 1.00 88.12 79 LEU A O 1
ATOM 617 N N . LYS A 1 80 ? -11.115 23.628 -23.745 1.00 85.38 80 LYS A N 1
ATOM 618 C CA . LYS A 1 80 ? -10.979 24.568 -22.634 1.00 85.38 80 LYS A CA 1
ATOM 619 C C . LYS A 1 80 ? -10.764 23.849 -21.302 1.00 85.38 80 LYS A C 1
ATOM 621 O O . LYS A 1 80 ? -9.887 24.259 -20.551 1.00 85.38 80 LYS A O 1
ATOM 626 N N . GLU A 1 81 ? -11.499 22.770 -21.031 1.00 85.69 81 GLU A N 1
ATOM 627 C CA . GLU A 1 81 ? -11.305 21.983 -19.805 1.00 85.69 81 GLU A CA 1
ATOM 628 C C . GLU A 1 81 ? -9.902 21.362 -19.731 1.00 85.69 81 GLU A C 1
ATOM 630 O O . GLU A 1 81 ? -9.271 21.411 -18.674 1.00 85.69 81 GLU A O 1
ATOM 635 N N . ILE A 1 82 ? -9.368 20.849 -20.849 1.00 83.06 82 ILE A N 1
ATOM 636 C CA . ILE A 1 82 ? -7.979 20.357 -20.915 1.00 83.06 82 ILE A CA 1
ATOM 637 C C . ILE A 1 82 ? -6.988 21.478 -20.563 1.00 83.06 82 ILE A C 1
ATOM 639 O O . ILE A 1 82 ? -6.086 21.269 -19.747 1.00 83.06 82 ILE A O 1
ATOM 643 N N . SER A 1 83 ? -7.149 22.666 -21.148 1.00 77.69 83 SER A N 1
ATOM 644 C CA . SER A 1 83 ? -6.232 23.787 -20.911 1.00 77.69 83 SER A CA 1
ATOM 645 C C . SER A 1 83 ? -6.309 24.336 -19.487 1.00 77.69 83 SER A C 1
ATOM 647 O O . SER A 1 83 ? -5.266 24.590 -18.876 1.00 77.69 83 SER A O 1
ATOM 649 N N . ASP A 1 84 ? -7.514 24.425 -18.920 1.00 79.56 84 ASP A N 1
ATOM 650 C CA . ASP A 1 84 ? -7.730 24.840 -17.532 1.00 79.56 84 ASP A CA 1
ATOM 651 C C . ASP A 1 84 ? -7.052 23.858 -16.554 1.00 79.56 84 ASP A C 1
ATOM 653 O O . ASP A 1 84 ? -6.384 24.286 -15.607 1.00 79.56 84 ASP A O 1
ATOM 657 N N . LEU A 1 85 ? -7.130 22.545 -16.814 1.00 75.56 85 LEU A N 1
ATOM 658 C CA . LEU A 1 85 ? -6.431 21.515 -16.028 1.00 75.56 85 LEU A CA 1
ATOM 659 C C . LEU A 1 85 ? -4.903 21.646 -16.103 1.00 75.56 85 LEU A C 1
ATOM 661 O O . LEU A 1 85 ? -4.208 21.382 -15.119 1.00 75.56 85 LEU A O 1
ATOM 665 N N . ASN A 1 86 ? -4.379 22.090 -17.244 1.00 69.56 86 ASN A N 1
ATOM 666 C CA . ASN A 1 86 ? -2.954 22.344 -17.444 1.00 69.56 86 ASN A CA 1
ATOM 667 C C . ASN A 1 86 ? -2.492 23.704 -16.883 1.00 69.56 86 ASN A C 1
ATOM 669 O O . ASN A 1 86 ? -1.307 24.032 -16.973 1.00 69.56 86 ASN A O 1
ATOM 673 N N . GLY A 1 87 ? -3.396 24.498 -16.294 1.00 66.06 87 GLY A N 1
ATOM 674 C CA . GLY A 1 87 ? -3.095 25.833 -15.774 1.00 66.06 87 GLY A CA 1
ATOM 675 C C . GLY A 1 87 ? -2.725 26.838 -16.868 1.00 66.06 87 GLY A C 1
ATOM 676 O O . GLY A 1 87 ? -1.999 27.795 -16.593 1.00 66.06 87 GLY A O 1
ATOM 677 N N . SER A 1 88 ? -3.178 26.605 -18.104 1.00 66.19 88 SER A N 1
ATOM 678 C CA . SER A 1 88 ? -2.941 27.471 -19.258 1.00 66.19 88 SER A CA 1
ATOM 679 C C . SER A 1 88 ? -4.224 28.194 -19.653 1.00 66.19 88 SER A C 1
ATOM 681 O O . SER A 1 88 ? -5.263 27.568 -19.831 1.00 66.19 88 SER A O 1
ATOM 683 N N . SER A 1 89 ? -4.156 29.517 -19.813 1.00 57.09 89 SER A N 1
ATOM 684 C CA . SER A 1 89 ? -5.284 30.329 -20.291 1.00 57.09 89 SER A CA 1
ATOM 685 C C . SER A 1 89 ? -5.292 30.530 -21.808 1.00 57.09 89 SER A C 1
ATOM 687 O O . SER A 1 89 ? -6.287 31.018 -22.338 1.00 57.09 89 SER A O 1
ATOM 689 N N . ASP A 1 90 ? -4.203 30.170 -22.496 1.00 65.56 90 ASP A N 1
ATOM 690 C CA . ASP A 1 90 ? -4.002 30.431 -23.922 1.00 65.56 90 ASP A CA 1
ATOM 691 C C . ASP A 1 90 ? -3.621 29.147 -24.670 1.00 65.56 90 ASP A C 1
ATOM 693 O O . ASP A 1 90 ? -2.510 28.621 -24.546 1.00 65.56 90 ASP A O 1
ATOM 697 N N . TRP A 1 91 ? -4.544 28.679 -25.511 1.00 76.94 91 TRP A N 1
ATOM 698 C CA . TRP A 1 91 ? -4.335 27.578 -26.444 1.00 76.94 91 TRP A CA 1
ATOM 699 C C . TRP A 1 91 ? -4.619 28.020 -27.879 1.00 76.94 91 TRP A C 1
ATOM 701 O O . TRP A 1 91 ? -5.465 28.875 -28.146 1.00 76.94 91 TRP A O 1
ATOM 711 N N . LYS A 1 92 ? -3.901 27.430 -28.838 1.00 79.94 92 LYS A N 1
ATOM 712 C CA . LYS A 1 92 ? -4.065 27.706 -30.269 1.00 79.94 92 LYS A CA 1
ATOM 713 C C . LYS A 1 92 ? -4.285 26.414 -31.029 1.00 79.94 92 LYS A C 1
ATOM 715 O O . LYS A 1 92 ? -3.489 25.482 -30.961 1.00 79.94 92 LYS A O 1
ATOM 720 N N . MET A 1 93 ? -5.347 26.375 -31.819 1.00 83.56 93 MET A N 1
ATOM 721 C CA . MET A 1 93 ? -5.604 25.254 -32.710 1.00 83.56 93 MET A CA 1
ATOM 722 C C . MET A 1 93 ? -4.820 25.436 -34.014 1.00 83.56 93 MET A C 1
ATOM 724 O O . MET A 1 93 ? -5.045 26.386 -34.761 1.00 83.56 93 MET A O 1
ATOM 728 N N . LEU A 1 94 ? -3.884 24.530 -34.287 1.00 82.06 94 LEU A N 1
ATOM 729 C CA . LEU A 1 94 ? -3.006 24.583 -35.463 1.00 82.06 94 LEU A CA 1
ATOM 730 C C . LEU A 1 94 ? -3.608 23.896 -36.685 1.00 82.06 94 LEU A C 1
ATOM 732 O O . LEU A 1 94 ? -3.324 24.263 -37.824 1.00 82.06 94 LEU A O 1
ATOM 736 N N . LYS A 1 95 ? -4.421 22.868 -36.449 1.00 84.56 95 LYS A N 1
ATOM 737 C CA . LYS A 1 95 ? -5.121 22.115 -37.486 1.00 84.56 95 LYS A CA 1
ATOM 738 C C . LYS A 1 95 ? -6.459 21.649 -36.944 1.00 84.56 95 LYS A C 1
ATOM 740 O O . LYS A 1 95 ? -6.536 21.269 -35.782 1.00 84.56 95 LYS A O 1
ATOM 745 N N . TYR A 1 96 ? -7.475 21.653 -37.794 1.00 88.00 96 TYR A N 1
ATOM 746 C CA . TYR A 1 96 ? -8.819 21.191 -37.478 1.00 88.00 96 TYR A CA 1
ATOM 747 C C . TYR A 1 96 ? -9.413 20.485 -38.686 1.00 88.00 96 TYR A C 1
ATOM 749 O O . TYR A 1 96 ? -9.317 20.985 -39.807 1.00 88.00 96 TYR A O 1
ATOM 757 N N . ASP A 1 97 ? -10.030 19.340 -38.440 1.00 84.56 97 ASP A N 1
ATOM 758 C CA . ASP A 1 97 ? -10.811 18.590 -39.406 1.00 84.56 97 ASP A CA 1
ATOM 759 C C . ASP A 1 97 ? -12.153 18.249 -38.754 1.00 84.56 97 ASP A C 1
ATOM 761 O O . ASP A 1 97 ? -12.209 17.571 -37.724 1.00 84.56 97 ASP A O 1
ATOM 765 N N . ASN A 1 98 ? -13.230 18.765 -39.344 1.00 73.94 98 ASN A N 1
ATOM 766 C CA . ASN A 1 98 ? -14.604 18.546 -38.896 1.00 73.94 98 ASN A CA 1
ATOM 767 C C . ASN A 1 98 ? -15.222 17.269 -39.478 1.00 73.94 98 ASN A C 1
ATOM 769 O O . ASN A 1 98 ? -16.428 17.065 -39.358 1.00 73.94 98 ASN A O 1
ATOM 773 N N . GLY A 1 99 ? -14.444 1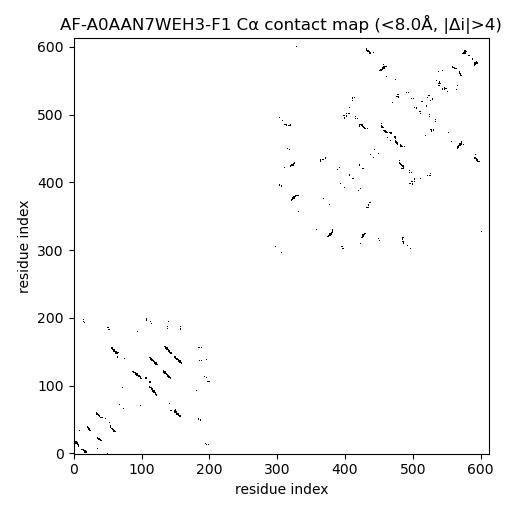6.468 -40.211 1.00 65.38 99 GLY A N 1
ATOM 774 C CA . GLY A 1 99 ? -14.936 15.310 -40.938 1.00 65.38 99 GLY A CA 1
ATOM 775 C C . GLY A 1 99 ? -15.886 15.662 -42.090 1.00 65.38 99 GLY A C 1
ATOM 776 O O . GLY A 1 99 ? -16.224 14.780 -42.868 1.00 65.38 99 GLY A O 1
ATOM 777 N N . ALA A 1 100 ? -16.311 16.914 -42.284 1.00 52.84 100 ALA A N 1
ATOM 778 C CA . ALA A 1 100 ? -17.374 17.273 -43.229 1.00 52.84 100 ALA A CA 1
ATOM 779 C C . ALA A 1 100 ? -16.924 17.253 -44.704 1.00 52.84 100 ALA A C 1
ATOM 781 O O . ALA A 1 100 ? -17.752 17.114 -45.602 1.00 52.84 100 ALA A O 1
ATOM 782 N N . HIS A 1 101 ? -15.618 17.348 -44.977 1.00 43.44 101 HIS A N 1
ATOM 783 C CA . HIS A 1 101 ? -15.073 17.414 -46.344 1.00 43.44 101 HIS A CA 1
ATOM 784 C C . HIS A 1 101 ? -14.869 16.062 -47.039 1.00 43.44 101 HIS A C 1
ATOM 786 O O . HIS A 1 101 ? -14.453 16.012 -48.196 1.00 43.44 101 HIS A O 1
ATOM 792 N N . SER A 1 102 ? -15.212 14.960 -46.382 1.00 42.62 102 SER A N 1
ATOM 793 C CA . SER A 1 102 ? -15.284 13.653 -47.018 1.00 42.62 102 SER A CA 1
ATOM 794 C C . SER A 1 102 ? -16.741 13.218 -47.024 1.00 42.62 102 SER A C 1
ATOM 796 O O . SER A 1 102 ? -17.306 12.885 -45.989 1.00 42.62 102 SER A O 1
ATOM 798 N N . VAL A 1 103 ? -17.338 13.142 -48.216 1.00 41.31 103 VAL A N 1
ATOM 799 C CA . VAL A 1 103 ? -18.669 12.550 -48.490 1.00 41.31 103 VAL A CA 1
ATOM 800 C C . VAL A 1 103 ? -18.762 11.076 -48.004 1.00 41.31 103 VAL A C 1
ATOM 802 O O . VAL A 1 103 ? -19.801 10.433 -48.089 1.00 41.31 103 VAL A O 1
ATOM 805 N N . LEU A 1 104 ? -17.669 10.542 -47.443 1.00 41.56 104 LEU A N 1
ATOM 806 C CA . LEU A 1 104 ? -17.447 9.192 -46.938 1.00 41.56 104 LEU A CA 1
ATOM 807 C C . LEU A 1 104 ? -17.024 9.168 -45.445 1.00 41.56 104 LEU A C 1
ATOM 809 O O . LEU A 1 104 ? -16.491 8.154 -44.987 1.00 41.56 104 LEU A O 1
ATOM 813 N N . SER A 1 105 ? -17.178 10.253 -44.670 1.00 42.91 105 SER A N 1
ATOM 814 C CA . SER A 1 105 ? -16.577 10.415 -43.329 1.00 42.91 105 SER A CA 1
ATOM 815 C C . SER A 1 105 ? -17.392 9.910 -42.133 1.00 42.91 105 SER A C 1
ATOM 817 O O . SER A 1 105 ? -16.778 9.666 -41.094 1.00 42.91 105 SER A O 1
ATOM 819 N N . SER A 1 106 ? -18.692 9.636 -42.255 1.00 48.78 106 SER A N 1
ATOM 820 C CA . SER A 1 106 ? -19.488 9.112 -41.136 1.00 48.78 106 SER A CA 1
ATOM 821 C C . SER A 1 106 ? -18.969 7.746 -40.673 1.00 48.78 106 SER A C 1
ATOM 823 O O . SER A 1 106 ? -18.657 6.861 -41.475 1.00 48.78 106 SER A O 1
ATOM 825 N N . THR A 1 107 ? -18.802 7.564 -39.364 1.00 50.84 107 THR A N 1
ATOM 826 C CA . THR A 1 107 ? -18.540 6.235 -38.797 1.00 50.84 107 THR A CA 1
ATOM 827 C C . THR A 1 107 ? -19.733 5.310 -39.070 1.00 50.84 107 THR A C 1
ATOM 829 O O . THR A 1 107 ? -20.828 5.739 -39.428 1.00 50.84 107 THR A O 1
ATOM 832 N N . ALA A 1 108 ? -19.537 4.012 -38.858 1.00 45.91 108 ALA A N 1
ATOM 833 C CA . ALA A 1 108 ? -20.551 2.963 -38.972 1.00 45.91 108 ALA A CA 1
ATOM 834 C C . ALA A 1 108 ? -21.884 3.227 -38.222 1.00 45.91 108 ALA A C 1
ATOM 836 O O . ALA A 1 108 ? -22.873 2.552 -38.518 1.00 45.91 108 ALA A O 1
ATOM 837 N N . ALA A 1 109 ? -21.898 4.173 -37.276 1.00 51.00 109 ALA A N 1
ATOM 838 C CA . ALA A 1 109 ? -23.042 4.585 -36.462 1.00 51.00 109 ALA A CA 1
ATOM 839 C C . ALA A 1 109 ? -23.534 6.019 -36.775 1.00 51.00 109 ALA A C 1
ATOM 841 O O . ALA A 1 109 ? -24.263 6.605 -35.988 1.00 51.00 109 ALA A O 1
ATOM 842 N N . GLY A 1 110 ? -23.115 6.624 -37.894 1.00 61.59 110 GLY A N 1
ATOM 843 C CA . GLY A 1 110 ? -23.504 7.996 -38.248 1.00 61.59 110 GLY A CA 1
ATOM 844 C C . GLY A 1 110 ? -22.783 9.091 -37.451 1.00 61.59 110 GLY A C 1
ATOM 845 O O . GLY A 1 110 ? -23.084 10.267 -37.633 1.00 61.59 110 GLY A O 1
ATOM 846 N N . ILE A 1 111 ? -21.810 8.733 -36.605 1.00 72.12 111 ILE A N 1
ATOM 847 C CA . ILE A 1 111 ? -21.025 9.693 -35.815 1.00 72.12 111 ILE A CA 1
ATOM 848 C C . ILE A 1 111 ? -20.020 10.375 -36.742 1.00 72.12 111 ILE A C 1
ATOM 850 O O . ILE A 1 111 ? -19.265 9.685 -37.438 1.00 72.12 111 ILE A O 1
ATOM 854 N N . VAL A 1 112 ? -20.006 11.706 -36.739 1.00 79.50 112 VAL A N 1
ATOM 855 C CA . VAL A 1 112 ? -19.017 12.521 -37.449 1.00 79.50 112 VAL A CA 1
ATOM 856 C C . VAL A 1 112 ? -17.921 12.897 -36.452 1.00 79.50 112 VAL A C 1
ATOM 858 O O . VAL A 1 112 ? -18.205 13.598 -35.481 1.00 79.50 112 VAL A O 1
ATOM 861 N N . PRO A 1 113 ? -16.688 12.404 -36.634 1.00 85.88 113 PRO A N 1
ATOM 862 C CA . PRO A 1 113 ? -15.601 12.757 -35.744 1.00 85.88 113 PRO A CA 1
ATOM 863 C C . PRO A 1 113 ? -15.074 14.158 -36.016 1.00 85.88 113 PRO A C 1
ATOM 865 O O . PRO A 1 113 ? -14.966 14.576 -37.169 1.00 85.88 113 PRO A O 1
ATOM 868 N N . GLN A 1 114 ? -14.639 14.827 -34.956 1.00 90.00 114 GLN A N 1
ATOM 869 C CA . GLN A 1 114 ? -13.833 16.036 -35.062 1.00 90.00 114 GLN A CA 1
ATOM 870 C C . GLN A 1 114 ? -12.433 15.761 -34.541 1.00 90.00 114 GLN A C 1
ATOM 872 O O . GLN A 1 114 ? -12.282 15.110 -33.513 1.00 90.00 114 GLN A O 1
ATOM 877 N N . THR A 1 115 ? -11.408 16.245 -35.237 1.00 92.19 115 THR A N 1
ATOM 878 C CA . THR A 1 115 ? -10.013 16.071 -34.813 1.00 92.19 115 THR A CA 1
ATOM 879 C C . THR A 1 115 ? -9.225 17.358 -35.000 1.00 92.19 115 THR A C 1
ATOM 881 O O . THR A 1 115 ? -9.367 18.041 -36.016 1.00 92.19 115 THR A O 1
ATOM 884 N N . CYS A 1 116 ? -8.351 17.688 -34.057 1.00 91.31 116 CYS A N 1
ATOM 885 C CA . CYS A 1 116 ? -7.508 18.873 -34.126 1.00 91.31 116 CYS A CA 1
ATOM 886 C C . CYS A 1 116 ? -6.103 18.642 -33.562 1.00 91.31 116 CYS A C 1
ATOM 888 O O . CYS A 1 116 ? -5.841 17.663 -32.866 1.00 91.31 116 CYS A O 1
ATOM 890 N N . ILE A 1 117 ? -5.198 19.569 -33.875 1.00 89.12 117 ILE A N 1
ATOM 891 C CA . ILE A 1 117 ? -3.884 19.694 -33.237 1.00 89.12 117 ILE A CA 1
ATOM 892 C C . ILE A 1 117 ? -3.914 20.966 -32.397 1.00 89.12 117 ILE A C 1
ATOM 894 O O . ILE A 1 117 ? -4.105 22.059 -32.937 1.00 89.12 117 ILE A O 1
ATOM 898 N N . LEU A 1 118 ? -3.733 20.800 -31.094 1.00 86.75 118 LEU A N 1
ATOM 899 C CA . LEU A 1 118 ? -3.719 21.849 -30.089 1.00 86.75 118 LEU A CA 1
ATOM 900 C C . LEU A 1 118 ? -2.275 22.194 -29.718 1.00 86.75 118 LEU A C 1
ATOM 902 O O . LEU A 1 118 ? -1.458 21.302 -29.492 1.00 86.75 118 LEU A O 1
ATOM 906 N N . LEU A 1 119 ? -1.981 23.489 -29.663 1.00 80.88 119 LEU A N 1
ATOM 907 C CA . LEU A 1 119 ? -0.757 24.070 -29.129 1.00 80.88 119 LEU A CA 1
ATOM 908 C C . LEU A 1 119 ? -1.087 24.749 -27.802 1.00 80.88 119 LEU A C 1
ATOM 910 O O . LEU A 1 119 ? -1.871 25.697 -27.784 1.00 80.88 119 LEU A O 1
ATOM 914 N N . GLU A 1 120 ? -0.458 24.295 -26.725 1.00 73.62 120 GLU A N 1
ATOM 915 C CA . GLU A 1 120 ? -0.618 24.856 -25.385 1.00 73.62 120 GLU A CA 1
ATOM 916 C C . GLU A 1 120 ? 0.723 25.353 -24.848 1.00 73.62 120 GLU A C 1
ATOM 918 O O . GLU A 1 120 ? 1.767 24.718 -25.027 1.00 73.62 120 GLU A O 1
ATOM 923 N N . SER A 1 121 ? 0.690 26.492 -24.161 1.00 66.88 121 SER A N 1
ATOM 924 C CA . SER A 1 121 ? 1.827 27.015 -23.407 1.00 66.88 121 SER A CA 1
ATOM 925 C C . SER A 1 121 ? 1.640 26.643 -21.939 1.00 66.88 121 SER A C 1
ATOM 927 O O . SER A 1 121 ? 0.765 27.190 -21.268 1.00 66.88 121 SER A O 1
ATOM 929 N N . VAL A 1 122 ? 2.417 25.680 -21.441 1.00 62.94 122 VAL A N 1
ATOM 930 C CA . VAL A 1 122 ? 2.250 25.122 -20.091 1.00 62.94 122 VAL A CA 1
ATOM 931 C C . VAL A 1 122 ? 3.385 25.596 -19.185 1.00 62.94 122 VAL A C 1
ATOM 933 O O . VAL A 1 122 ? 4.566 25.314 -19.423 1.00 62.94 122 VAL A O 1
ATOM 936 N N . ALA A 1 123 ? 3.034 26.306 -18.112 1.00 57.66 123 ALA A N 1
ATOM 937 C CA . ALA A 1 123 ? 3.964 26.649 -17.043 1.00 57.66 123 ALA A CA 1
ATOM 938 C C . ALA A 1 123 ? 4.135 25.447 -16.101 1.00 57.66 123 ALA A C 1
ATOM 940 O O . ALA A 1 123 ? 3.166 24.822 -15.674 1.00 57.66 123 ALA A O 1
ATOM 941 N N . LYS A 1 124 ? 5.375 25.094 -15.752 1.00 49.31 124 LYS A N 1
ATOM 942 C CA . LYS A 1 124 ? 5.628 23.973 -14.839 1.00 49.31 124 LYS A CA 1
ATOM 943 C C . LYS A 1 124 ? 5.164 24.339 -13.425 1.00 49.31 124 LYS A C 1
ATOM 945 O O . LYS A 1 124 ? 5.650 25.315 -12.849 1.00 49.31 124 LYS A O 1
ATOM 950 N N . TRP A 1 125 ? 4.270 23.529 -12.853 1.00 43.53 125 TRP A N 1
ATOM 951 C CA . TRP A 1 125 ? 3.728 23.729 -11.504 1.00 43.53 125 TRP A CA 1
ATOM 952 C C . TRP A 1 125 ? 4.852 23.970 -10.482 1.00 43.53 125 TRP A C 1
ATOM 954 O O . TRP A 1 125 ? 5.745 23.139 -10.309 1.00 43.53 125 TRP A O 1
ATOM 964 N N . GLY A 1 126 ? 4.825 25.130 -9.818 1.00 45.88 126 GLY A N 1
ATOM 965 C CA . GLY A 1 126 ? 5.788 25.501 -8.776 1.00 45.88 126 GLY A CA 1
ATOM 966 C C . GLY A 1 126 ? 7.130 26.079 -9.249 1.00 45.88 126 GLY A C 1
ATOM 967 O O . GLY A 1 126 ? 7.990 26.323 -8.405 1.00 45.88 126 GLY A O 1
ATOM 968 N N . LYS A 1 127 ? 7.336 26.334 -10.550 1.00 47.91 127 LYS A N 1
ATOM 969 C CA . LYS A 1 127 ? 8.550 26.992 -11.071 1.00 47.91 127 LYS A CA 1
ATOM 970 C C . LYS A 1 127 ? 8.216 28.215 -11.930 1.00 47.91 127 LYS A C 1
ATOM 972 O O . LYS A 1 127 ? 8.167 28.133 -13.148 1.00 47.91 127 LYS A O 1
ATOM 977 N N . VAL A 1 128 ? 8.045 29.365 -11.275 1.00 46.50 128 VAL A N 1
ATOM 978 C CA . VAL A 1 128 ? 7.658 30.653 -11.896 1.00 46.50 128 VAL A CA 1
ATOM 979 C C . VAL A 1 128 ? 8.744 31.235 -12.827 1.00 46.50 128 VAL A C 1
ATOM 981 O O . VAL A 1 128 ? 8.444 32.072 -13.667 1.00 46.50 128 VAL A O 1
ATOM 984 N N . ASN A 1 129 ? 9.994 30.758 -12.730 1.00 47.09 129 ASN A N 1
ATOM 985 C CA . ASN A 1 129 ? 11.151 31.322 -13.446 1.00 47.09 129 ASN A CA 1
ATOM 986 C C . ASN A 1 129 ? 11.673 30.462 -14.620 1.00 47.09 129 ASN A C 1
ATOM 988 O O . ASN A 1 129 ? 12.716 30.790 -15.183 1.00 47.09 129 ASN A O 1
ATOM 992 N N . GLU A 1 130 ? 11.014 29.352 -14.980 1.00 51.75 130 GLU A N 1
ATOM 993 C CA . GLU A 1 130 ? 11.370 28.576 -16.183 1.00 51.75 130 GLU A CA 1
ATOM 994 C C . GLU A 1 130 ? 10.505 29.026 -17.378 1.00 51.75 130 GLU A C 1
ATOM 996 O O . GLU A 1 130 ? 9.314 29.280 -17.190 1.00 51.75 130 GLU A O 1
ATOM 1001 N N . PRO A 1 131 ? 11.061 29.124 -18.604 1.00 51.44 131 PRO A N 1
ATOM 1002 C CA . PRO A 1 131 ? 10.269 29.468 -19.781 1.00 51.44 131 PRO A CA 1
ATOM 1003 C C . PRO A 1 131 ? 9.158 28.424 -19.992 1.00 51.44 131 PRO A C 1
ATOM 1005 O O . PRO A 1 131 ? 9.409 27.226 -19.797 1.00 51.44 131 PRO A O 1
ATOM 1008 N N . PRO A 1 132 ? 7.936 28.851 -20.367 1.00 56.59 132 PRO A N 1
ATOM 1009 C CA . PRO A 1 132 ? 6.816 27.940 -20.550 1.00 56.59 132 PRO A CA 1
ATOM 1010 C C . PRO A 1 132 ? 7.161 26.884 -21.600 1.00 56.59 132 PRO A C 1
ATOM 1012 O O . PRO A 1 132 ? 7.792 27.166 -22.623 1.00 56.59 132 PRO A O 1
ATOM 1015 N N . ARG A 1 133 ? 6.773 25.639 -21.325 1.00 60.75 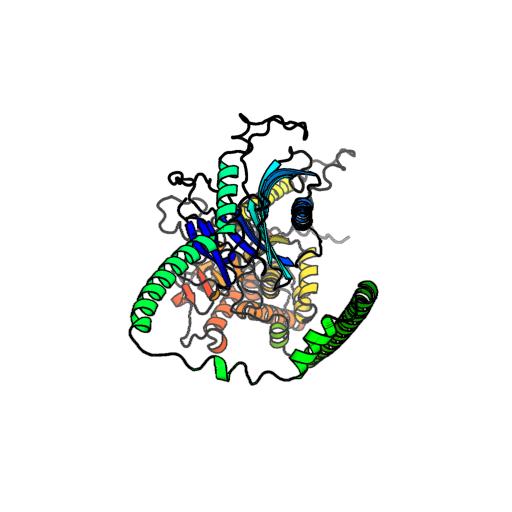133 ARG A N 1
ATOM 1016 C CA . ARG A 1 133 ? 6.982 24.534 -22.256 1.00 60.75 133 ARG A CA 1
ATOM 1017 C C . ARG A 1 133 ? 5.814 24.482 -23.218 1.00 60.75 133 ARG A C 1
ATOM 1019 O O . ARG A 1 133 ? 4.661 24.536 -22.806 1.00 60.75 133 ARG A O 1
ATOM 1026 N N . VAL A 1 134 ? 6.136 24.333 -24.493 1.00 65.69 134 VAL A N 1
ATOM 1027 C CA . VAL A 1 134 ? 5.136 24.141 -25.534 1.00 65.69 134 VAL A CA 1
ATOM 1028 C C . VAL A 1 134 ? 4.724 22.673 -25.549 1.00 65.69 134 VAL A C 1
ATOM 1030 O O . VAL A 1 134 ? 5.560 21.795 -25.776 1.00 65.69 134 VAL A O 1
ATOM 1033 N N . LEU A 1 135 ? 3.444 22.409 -25.305 1.00 71.62 135 LEU A N 1
ATOM 1034 C CA . LEU A 1 135 ? 2.835 21.094 -25.448 1.00 71.62 135 LEU A CA 1
ATOM 1035 C C . LEU A 1 135 ? 2.022 21.062 -26.746 1.00 71.62 135 LEU A C 1
ATOM 1037 O O . LEU A 1 135 ? 1.223 21.958 -27.014 1.00 71.62 135 LEU A O 1
ATOM 1041 N N . LEU A 1 136 ? 2.249 20.030 -27.560 1.00 79.19 136 LEU A N 1
ATOM 1042 C CA . LEU A 1 136 ? 1.428 19.734 -28.729 1.00 79.19 136 LEU A CA 1
ATOM 1043 C C . LEU A 1 136 ? 0.624 18.463 -28.464 1.00 79.19 136 LEU A C 1
ATOM 1045 O O . LEU A 1 136 ? 1.196 17.390 -28.250 1.00 79.19 136 LEU A O 1
ATOM 1049 N N . SER A 1 137 ? -0.695 18.597 -28.531 1.00 87.56 137 SER A N 1
ATOM 1050 C CA . SER A 1 137 ? -1.648 17.523 -28.255 1.00 87.56 137 SER A CA 1
ATOM 1051 C C . SER A 1 137 ? -2.579 17.357 -29.451 1.00 87.56 137 SER A C 1
ATOM 1053 O O . SER A 1 137 ? -3.132 18.329 -29.962 1.00 87.56 137 SER A O 1
ATOM 1055 N N . CYS A 1 138 ? -2.755 16.132 -29.939 1.00 91.50 138 CYS A N 1
ATOM 1056 C CA . CYS A 1 138 ? -3.768 15.838 -30.952 1.00 91.50 138 CYS A CA 1
ATOM 1057 C C . CYS A 1 138 ? -5.037 15.386 -30.234 1.00 91.50 138 CYS A C 1
ATOM 1059 O O . CYS A 1 138 ? -4.989 14.413 -29.487 1.00 91.50 138 CYS A O 1
ATOM 1061 N N . VAL A 1 139 ? -6.157 16.066 -30.461 1.00 93.81 139 VAL A N 1
ATOM 1062 C CA . VAL A 1 139 ? -7.418 15.802 -29.755 1.00 93.81 139 VAL A CA 1
ATOM 1063 C C . VAL A 1 139 ? -8.486 15.391 -30.757 1.00 93.81 139 VAL A C 1
ATOM 1065 O O . VAL A 1 139 ? -8.640 16.019 -31.805 1.00 93.81 139 VAL A O 1
ATOM 1068 N N . GLY A 1 140 ? -9.204 14.314 -30.459 1.00 93.25 140 GLY A N 1
ATOM 1069 C CA . GLY A 1 140 ? -10.333 13.810 -31.226 1.00 93.25 140 GLY A CA 1
ATOM 1070 C C . GLY A 1 140 ? -11.584 13.731 -30.362 1.00 93.25 140 GLY A C 1
ATOM 1071 O O . GLY A 1 140 ? -11.515 13.298 -29.218 1.00 93.25 140 GLY A O 1
ATOM 1072 N N . LEU A 1 141 ? -12.725 14.120 -30.922 1.00 92.69 141 LEU A N 1
ATOM 1073 C CA . LEU A 1 141 ? -14.027 14.064 -30.269 1.00 92.69 141 LEU A CA 1
ATOM 1074 C C . LEU A 1 141 ? -14.995 13.215 -31.096 1.00 92.69 141 LEU A C 1
ATOM 1076 O O . LEU A 1 141 ? -15.215 13.468 -32.286 1.00 92.69 141 LEU A O 1
ATOM 1080 N N . LEU A 1 142 ? -15.601 12.230 -30.440 1.00 90.25 142 LEU A N 1
ATOM 1081 C CA . LEU A 1 142 ? -16.660 11.377 -30.968 1.00 90.25 142 LEU A CA 1
ATOM 1082 C C . LEU A 1 142 ? -17.913 11.533 -30.105 1.00 90.25 142 LEU A C 1
ATOM 1084 O O . LEU A 1 142 ? -17.917 11.159 -28.939 1.00 90.25 142 LEU A O 1
ATOM 1088 N N . ARG A 1 143 ? -18.998 12.047 -30.687 1.00 87.69 143 ARG A N 1
ATOM 1089 C CA . ARG A 1 143 ? -20.244 12.304 -29.951 1.00 87.69 143 ARG A CA 1
ATOM 1090 C C . ARG A 1 143 ? -21.237 11.157 -30.121 1.00 87.69 143 ARG A C 1
ATOM 1092 O O . ARG A 1 143 ? -21.790 10.973 -31.207 1.00 87.69 143 ARG A O 1
ATOM 1099 N N . LEU A 1 144 ? -21.488 10.398 -29.059 1.00 87.06 144 LEU A N 1
ATOM 1100 C CA . LEU A 1 144 ? -22.415 9.265 -29.041 1.00 87.06 144 LEU A CA 1
ATOM 1101 C C . LEU A 1 144 ? -23.796 9.729 -28.563 1.00 87.06 144 LEU A C 1
ATOM 1103 O O . LEU A 1 144 ? -24.117 9.665 -27.378 1.00 87.06 144 LEU A O 1
ATOM 1107 N N . LYS A 1 145 ? -24.621 10.211 -29.500 1.00 82.12 145 LYS A N 1
ATOM 1108 C CA . LYS A 1 145 ? -25.950 10.779 -29.196 1.00 82.12 145 LYS A CA 1
ATOM 1109 C C . LYS A 1 145 ? -26.923 9.766 -28.583 1.00 82.12 145 LYS A C 1
ATOM 1111 O O . LYS A 1 145 ? -27.758 10.158 -27.786 1.00 82.12 145 LYS A O 1
ATOM 1116 N N . ASP A 1 146 ? -26.796 8.486 -28.923 1.00 81.94 146 ASP A N 1
ATOM 1117 C CA . ASP A 1 146 ? -27.727 7.445 -28.464 1.00 81.94 146 ASP A CA 1
ATOM 1118 C C . ASP A 1 146 ? -27.551 7.072 -26.981 1.00 81.94 146 ASP A C 1
ATOM 1120 O O . ASP A 1 146 ? -28.427 6.442 -26.394 1.00 81.94 146 ASP A O 1
ATOM 1124 N N . VAL A 1 147 ? -26.406 7.425 -26.385 1.00 86.75 147 VAL A N 1
ATOM 1125 C CA . VAL A 1 147 ? -26.031 7.070 -25.004 1.00 86.75 147 VAL A CA 1
ATOM 1126 C C . VAL A 1 147 ? -25.511 8.275 -24.212 1.00 86.75 147 VAL A C 1
ATOM 1128 O O . VAL A 1 147 ? -24.811 8.103 -23.218 1.00 86.75 147 VAL A O 1
ATOM 1131 N N . ASP A 1 148 ? -25.804 9.493 -24.678 1.00 88.94 148 ASP A N 1
ATOM 1132 C CA . ASP A 1 148 ? -25.439 10.761 -24.029 1.00 88.94 148 ASP A CA 1
ATOM 1133 C C . ASP A 1 148 ? -23.977 10.843 -23.545 1.00 88.94 148 ASP A C 1
ATOM 1135 O O . ASP A 1 148 ? -23.675 11.378 -22.477 1.00 88.94 148 ASP A O 1
ATOM 1139 N N . THR A 1 149 ? -23.045 10.343 -24.362 1.00 90.38 149 THR A N 1
ATOM 1140 C CA . THR A 1 149 ? -21.608 10.297 -24.040 1.00 90.38 149 THR A CA 1
ATOM 1141 C C . THR A 1 149 ? -20.780 10.993 -25.121 1.00 90.38 149 THR A C 1
ATOM 1143 O O . THR A 1 149 ? -20.975 10.753 -26.314 1.00 90.38 149 THR A O 1
ATOM 1146 N N . ASP A 1 150 ? -19.828 11.830 -24.716 1.00 92.69 150 ASP A N 1
ATOM 1147 C CA . ASP A 1 150 ? -18.781 12.373 -25.582 1.00 92.69 150 ASP A CA 1
ATOM 1148 C C . ASP A 1 150 ? -17.479 11.597 -25.309 1.00 92.69 150 ASP A C 1
ATOM 1150 O O . ASP A 1 150 ? -16.982 11.570 -24.187 1.00 92.69 150 ASP A O 1
ATOM 1154 N N . VAL A 1 151 ? -16.928 10.932 -26.327 1.00 93.50 151 VAL A N 1
ATOM 1155 C CA . VAL A 1 151 ? -15.649 10.217 -26.219 1.00 93.50 151 VAL A CA 1
ATOM 1156 C C . VAL A 1 151 ? -14.531 11.147 -26.663 1.00 93.50 151 VAL A C 1
ATOM 1158 O O . VAL A 1 151 ? -14.472 11.542 -27.835 1.00 93.50 151 VAL A O 1
ATOM 1161 N N . LEU A 1 152 ? -13.645 11.476 -25.731 1.00 94.88 152 LEU A N 1
ATOM 1162 C CA . LEU A 1 152 ? -12.500 12.347 -25.947 1.00 94.88 152 LEU A CA 1
ATOM 1163 C C . LEU A 1 152 ? -11.232 11.501 -26.074 1.00 94.88 152 LEU A C 1
ATOM 1165 O O . LEU A 1 152 ? -10.955 10.640 -25.243 1.00 94.88 152 LEU A O 1
ATOM 1169 N N . ILE A 1 153 ? -10.473 11.717 -27.144 1.00 95.31 153 ILE A N 1
ATOM 1170 C CA . ILE A 1 153 ? -9.258 10.962 -27.446 1.00 95.31 153 ILE A CA 1
ATOM 1171 C C . ILE A 1 153 ? -8.103 11.943 -27.553 1.00 95.31 153 ILE A C 1
ATOM 1173 O O . ILE A 1 153 ? -8.073 12.762 -28.469 1.00 95.31 153 ILE A O 1
ATOM 1177 N N . THR A 1 154 ? -7.131 11.833 -26.657 1.00 94.38 154 THR A N 1
ATOM 1178 C CA . THR A 1 154 ? -5.995 12.755 -26.587 1.00 94.38 154 THR A CA 1
ATOM 1179 C C . THR A 1 154 ? -4.695 12.005 -26.825 1.00 94.38 154 THR A C 1
ATOM 1181 O O . THR A 1 154 ? -4.370 11.076 -26.091 1.00 94.38 154 THR A O 1
ATOM 1184 N N . VAL A 1 155 ? -3.929 12.420 -27.835 1.00 93.56 155 VAL A N 1
ATOM 1185 C CA . VAL A 1 155 ? -2.570 11.938 -28.110 1.00 93.56 155 VAL A CA 1
ATOM 1186 C C . VAL A 1 155 ? -1.578 13.038 -27.747 1.00 93.56 155 VAL A C 1
ATOM 1188 O O . VAL A 1 155 ? -1.462 14.040 -28.457 1.00 93.56 155 VAL A O 1
ATOM 1191 N N . ASN A 1 156 ? -0.852 12.851 -26.650 1.00 90.06 156 ASN A N 1
ATOM 1192 C CA . ASN A 1 156 ? 0.151 13.801 -26.183 1.00 90.06 156 ASN A CA 1
ATOM 1193 C C . ASN A 1 156 ? 1.496 13.516 -26.852 1.00 90.06 156 ASN A C 1
ATOM 1195 O O . ASN A 1 156 ? 1.967 12.375 -26.841 1.00 90.06 156 ASN A O 1
ATOM 1199 N N . VAL A 1 157 ? 2.145 14.554 -27.388 1.00 86.00 157 VAL A N 1
ATOM 1200 C CA . VAL A 1 157 ? 3.462 14.443 -28.031 1.00 86.00 157 VAL A CA 1
ATOM 1201 C C . VAL A 1 157 ? 4.453 15.392 -27.348 1.00 86.00 157 VAL A C 1
ATOM 1203 O O . VAL A 1 157 ? 4.576 16.553 -27.744 1.00 86.00 157 VAL A O 1
ATOM 1206 N N . PRO A 1 158 ? 5.200 14.925 -26.328 1.00 78.44 158 PRO A N 1
ATOM 1207 C CA . PRO A 1 158 ? 6.202 15.755 -25.670 1.00 78.44 158 PRO A CA 1
ATOM 1208 C C . PRO A 1 158 ? 7.392 16.030 -26.602 1.00 78.44 158 PRO A C 1
ATOM 1210 O O . PRO A 1 158 ? 8.033 15.101 -27.110 1.00 78.44 158 PRO A O 1
ATOM 1213 N N . LEU A 1 159 ? 7.718 17.310 -26.795 1.00 70.50 159 LEU A N 1
ATOM 1214 C CA . LEU A 1 159 ? 8.880 17.763 -27.564 1.00 70.50 159 LEU A CA 1
ATOM 1215 C C . LEU A 1 159 ? 10.052 18.111 -26.627 1.00 70.50 159 LEU A C 1
ATOM 1217 O O . LEU A 1 159 ? 9.859 18.742 -25.589 1.00 70.50 159 LEU A O 1
ATOM 1221 N N . ASP A 1 160 ? 11.273 17.690 -26.975 1.00 59.94 160 ASP A N 1
ATOM 1222 C CA . ASP A 1 160 ? 12.483 17.954 -26.178 1.00 59.94 160 ASP A CA 1
ATOM 1223 C C . ASP A 1 160 ? 13.063 19.345 -26.480 1.00 59.94 160 ASP A C 1
ATOM 1225 O O . ASP A 1 160 ? 13.556 19.605 -27.579 1.00 59.94 160 ASP A O 1
ATOM 1229 N N . SER A 1 161 ? 13.072 20.225 -25.478 1.00 52.22 161 SER A N 1
ATOM 1230 C CA . SER A 1 161 ? 13.525 21.616 -25.586 1.00 52.22 161 SER A CA 1
ATOM 1231 C C . SER A 1 161 ? 14.962 21.794 -26.099 1.00 52.22 161 SER A C 1
ATOM 1233 O O . SER A 1 161 ? 15.295 22.879 -26.560 1.00 52.22 161 SER A O 1
ATOM 1235 N N . LYS A 1 162 ? 15.834 20.774 -26.019 1.00 46.66 162 LYS A N 1
ATOM 1236 C CA . LYS A 1 162 ? 17.236 20.878 -26.480 1.00 46.66 162 LYS A CA 1
ATOM 1237 C C . LYS A 1 162 ? 17.437 20.555 -27.963 1.00 46.66 162 LYS A C 1
ATOM 1239 O O . LYS A 1 162 ? 18.315 21.141 -28.582 1.00 46.66 162 LYS A O 1
ATOM 1244 N N . ARG A 1 163 ? 16.652 19.637 -28.539 1.00 43.66 163 ARG A N 1
ATOM 1245 C CA . ARG A 1 163 ? 16.745 19.266 -29.969 1.00 43.66 163 ARG A CA 1
ATOM 1246 C C . ARG A 1 163 ? 16.016 20.243 -30.882 1.00 43.66 163 ARG A C 1
ATOM 1248 O O . ARG A 1 163 ? 16.403 20.403 -32.030 1.00 43.66 163 ARG A O 1
ATOM 1255 N N . PHE A 1 164 ? 15.009 20.919 -30.345 1.00 45.72 164 PHE A N 1
ATOM 1256 C CA . PHE A 1 164 ? 14.291 21.983 -31.032 1.00 45.72 164 PHE A CA 1
ATOM 1257 C C . PHE A 1 164 ? 14.884 23.366 -30.738 1.00 45.72 164 PHE A C 1
ATOM 1259 O O . PHE A 1 164 ? 14.216 24.340 -31.017 1.00 45.72 164 PHE A O 1
ATOM 1266 N N . ALA A 1 165 ? 16.107 23.483 -30.201 1.00 39.81 165 ALA A N 1
ATOM 1267 C CA . ALA A 1 165 ? 16.794 24.775 -30.072 1.00 39.81 165 ALA A CA 1
ATOM 1268 C C . ALA A 1 165 ? 17.304 25.314 -31.433 1.00 39.81 165 ALA A C 1
ATOM 1270 O O . ALA A 1 165 ? 17.425 26.521 -31.633 1.00 39.81 165 ALA A O 1
ATOM 1271 N N . ASP A 1 166 ? 17.539 24.425 -32.405 1.00 38.28 166 ASP A N 1
ATOM 1272 C CA . ASP A 1 166 ? 17.866 24.821 -33.785 1.00 38.28 166 ASP A CA 1
ATOM 1273 C C . ASP A 1 166 ? 16.601 25.089 -34.628 1.00 38.28 166 ASP A C 1
ATOM 1275 O O . ASP A 1 166 ? 16.649 25.804 -35.626 1.00 38.28 166 ASP A O 1
ATOM 1279 N N . GLU A 1 167 ? 15.447 24.582 -34.180 1.00 39.59 167 GLU A N 1
ATOM 1280 C CA . GLU A 1 167 ? 14.106 24.859 -34.721 1.00 39.59 167 GLU A CA 1
ATOM 1281 C C . GLU A 1 167 ? 13.241 25.654 -33.728 1.00 39.59 167 GLU A C 1
ATOM 1283 O O . GLU A 1 167 ? 12.011 25.665 -33.839 1.00 39.59 167 GLU A O 1
ATOM 1288 N N . THR A 1 168 ? 13.854 26.347 -32.755 1.00 35.09 168 THR A N 1
ATOM 1289 C CA . THR A 1 168 ? 13.145 27.326 -31.927 1.00 35.09 168 THR A CA 1
ATOM 1290 C C . THR A 1 168 ? 12.901 28.508 -32.835 1.00 35.09 168 THR A C 1
ATOM 1292 O O . THR A 1 168 ? 13.629 29.497 -32.849 1.00 35.09 168 THR A O 1
ATOM 1295 N N . LEU A 1 169 ? 11.830 28.380 -33.612 1.00 39.41 169 LEU A N 1
ATOM 1296 C CA . LEU A 1 169 ? 10.896 29.460 -33.812 1.00 39.41 169 LEU A CA 1
ATOM 1297 C C . LEU A 1 169 ? 10.773 30.171 -32.467 1.00 39.41 169 LEU A C 1
ATOM 1299 O O . LEU A 1 169 ? 10.223 29.648 -31.497 1.00 39.41 169 LEU A O 1
ATOM 1303 N N . THR A 1 170 ? 11.384 31.344 -32.420 1.00 36.44 170 THR A N 1
ATOM 1304 C CA . THR A 1 170 ? 11.094 32.441 -31.518 1.00 36.44 170 THR A CA 1
ATOM 1305 C C . THR A 1 170 ? 9.588 32.698 -31.551 1.00 36.44 170 THR A C 1
ATOM 1307 O O . THR A 1 170 ? 9.109 33.601 -32.224 1.00 36.44 170 THR A O 1
ATOM 1310 N N . ILE A 1 171 ? 8.805 31.896 -30.830 1.00 43.41 171 ILE A N 1
ATOM 1311 C CA . ILE A 1 171 ? 7.415 32.228 -30.520 1.00 43.41 171 ILE A CA 1
ATOM 1312 C C . ILE A 1 171 ? 7.464 33.099 -29.271 1.00 43.41 171 ILE A C 1
ATOM 1314 O O . ILE A 1 171 ? 7.157 32.684 -28.159 1.00 43.41 171 ILE A O 1
ATOM 1318 N N . THR A 1 172 ? 7.935 34.323 -29.475 1.00 40.06 172 THR A N 1
ATOM 1319 C CA . THR A 1 172 ? 7.672 35.453 -28.583 1.00 40.06 172 THR A CA 1
ATOM 1320 C C . THR A 1 172 ? 6.389 36.186 -28.987 1.00 40.06 172 THR A C 1
ATOM 1322 O O . THR A 1 172 ? 6.002 37.122 -28.298 1.00 40.06 172 THR A O 1
ATOM 1325 N N . ASP A 1 173 ? 5.715 35.760 -30.067 1.00 39.88 173 ASP A N 1
ATOM 1326 C CA . ASP A 1 173 ? 4.461 36.354 -30.540 1.00 39.88 173 ASP A CA 1
ATOM 1327 C C . ASP A 1 173 ? 3.443 35.277 -31.009 1.00 39.88 173 ASP A C 1
ATOM 1329 O O . ASP A 1 173 ? 3.692 34.569 -31.991 1.00 39.88 173 ASP A O 1
ATOM 1333 N N . PRO A 1 174 ? 2.284 35.131 -30.335 1.00 40.06 174 PRO A N 1
ATOM 1334 C CA . PRO A 1 174 ? 1.201 34.208 -30.706 1.00 40.06 174 PRO A CA 1
ATOM 1335 C C . PRO A 1 174 ? 0.584 34.436 -32.104 1.00 40.06 174 PRO A C 1
ATOM 1337 O O . PRO A 1 174 ? -0.155 33.573 -32.603 1.00 40.06 174 PRO A O 1
ATOM 1340 N N . GLN A 1 175 ? 0.871 35.575 -32.746 1.00 41.34 175 GLN A N 1
ATOM 1341 C CA . GLN A 1 175 ? 0.332 35.978 -34.052 1.00 41.34 175 GLN A CA 1
ATOM 1342 C C . GLN A 1 175 ? 1.180 35.541 -35.262 1.00 41.34 175 GLN A C 1
ATOM 1344 O O . GLN A 1 175 ? 0.766 35.771 -36.400 1.00 41.34 175 GLN A O 1
ATOM 1349 N N . ASP A 1 176 ? 2.334 34.890 -35.074 1.00 45.03 176 ASP A N 1
ATOM 1350 C CA . ASP A 1 176 ? 3.210 34.571 -36.208 1.00 45.03 176 ASP A CA 1
ATOM 1351 C C . ASP A 1 176 ? 2.638 33.450 -37.109 1.00 45.03 176 ASP A C 1
ATOM 1353 O O . ASP A 1 176 ? 2.165 32.400 -36.657 1.00 45.03 176 ASP A O 1
ATOM 1357 N N . SER A 1 177 ? 2.659 33.694 -38.419 1.00 43.25 177 SER A N 1
ATOM 1358 C CA . SER A 1 177 ? 1.967 32.926 -39.471 1.00 43.25 177 SER A CA 1
ATOM 1359 C C . SER A 1 177 ? 2.853 31.862 -40.140 1.00 43.25 177 SER A C 1
ATOM 1361 O O . SER A 1 177 ? 2.468 31.263 -41.144 1.00 43.25 177 SER A O 1
ATOM 1363 N N . LYS A 1 178 ? 4.035 31.590 -39.571 1.00 45.94 178 LYS A N 1
ATOM 1364 C CA . LYS A 1 178 ? 5.053 30.655 -40.090 1.00 45.94 178 LYS A CA 1
ATOM 1365 C C . LYS A 1 178 ? 5.302 29.424 -39.204 1.00 45.94 178 LYS A C 1
ATOM 1367 O O . LYS A 1 178 ? 6.396 28.868 -39.216 1.00 45.94 178 LYS A O 1
ATOM 1372 N N . PHE A 1 179 ? 4.311 28.960 -38.444 1.00 57.16 179 PHE A N 1
ATOM 1373 C CA . PHE A 1 179 ? 4.461 27.716 -37.681 1.00 57.16 179 PHE A CA 1
ATOM 1374 C C . PHE A 1 179 ? 4.283 26.484 -38.583 1.00 57.16 179 PHE A C 1
ATOM 1376 O O . PHE A 1 179 ? 3.194 26.242 -39.104 1.00 57.16 179 PHE A O 1
ATOM 1383 N N . SER A 1 180 ? 5.336 25.682 -38.752 1.00 65.50 180 SER A N 1
ATOM 1384 C CA . SER A 1 180 ? 5.257 24.387 -39.439 1.00 65.50 180 SER A CA 1
ATOM 1385 C C . SER A 1 180 ? 5.097 23.256 -38.422 1.00 65.50 180 SER A C 1
ATOM 1387 O O . SER A 1 180 ? 5.892 23.145 -37.493 1.00 65.50 180 SER A O 1
ATOM 1389 N N . ILE A 1 181 ? 4.078 22.410 -38.596 1.00 75.31 181 ILE A N 1
ATOM 1390 C CA . ILE A 1 181 ? 3.781 21.302 -37.676 1.00 75.31 181 ILE A CA 1
ATOM 1391 C C . ILE A 1 181 ? 4.911 20.261 -37.761 1.00 75.31 181 ILE A C 1
ATOM 1393 O O . ILE A 1 181 ? 5.163 19.758 -38.860 1.00 75.31 181 ILE A O 1
ATOM 1397 N N . PRO A 1 182 ? 5.562 19.889 -36.639 1.00 78.62 182 PRO A N 1
ATOM 1398 C CA . PRO A 1 182 ? 6.616 18.880 -36.652 1.00 78.62 182 PRO A CA 1
ATOM 1399 C C . PRO A 1 182 ? 6.126 17.549 -37.229 1.00 78.62 182 PRO A C 1
ATOM 1401 O O . PRO A 1 182 ? 5.019 17.100 -36.919 1.00 78.62 182 PRO A O 1
ATOM 1404 N N . ALA A 1 183 ? 6.969 16.873 -38.015 1.00 79.62 183 ALA A N 1
ATOM 1405 C CA . ALA A 1 183 ? 6.607 15.621 -38.687 1.00 79.62 183 ALA A CA 1
ATOM 1406 C C . ALA A 1 183 ? 6.062 14.560 -37.712 1.00 79.62 183 ALA A C 1
ATOM 1408 O O . ALA A 1 183 ? 5.058 13.915 -37.999 1.00 79.62 183 ALA A O 1
ATOM 1409 N N . ARG A 1 184 ? 6.655 14.451 -36.515 1.00 84.00 184 ARG A N 1
ATOM 1410 C CA . ARG A 1 184 ? 6.209 13.541 -35.447 1.00 84.00 184 ARG A CA 1
ATOM 1411 C C . ARG A 1 184 ? 4.779 13.826 -34.970 1.00 84.00 184 ARG A C 1
ATOM 1413 O O . ARG A 1 184 ? 4.000 12.903 -34.760 1.00 84.00 184 ARG A O 1
ATOM 1420 N N . VAL A 1 185 ? 4.422 15.103 -34.832 1.00 85.25 185 VAL A N 1
ATOM 1421 C CA . VAL A 1 185 ? 3.074 15.535 -34.424 1.00 85.25 185 VAL A CA 1
ATOM 1422 C C . VAL A 1 185 ? 2.077 15.273 -35.549 1.00 85.25 185 VAL A C 1
ATOM 1424 O O . VAL A 1 185 ? 0.960 14.833 -35.303 1.00 85.25 185 VAL A O 1
ATOM 1427 N N . TYR A 1 186 ? 2.495 15.468 -36.800 1.00 84.88 186 TYR A N 1
ATOM 1428 C CA . TYR A 1 186 ? 1.671 15.135 -37.957 1.00 84.88 186 TYR A CA 1
ATOM 1429 C C . TYR A 1 186 ? 1.384 13.627 -38.055 1.00 84.88 186 TYR A C 1
ATOM 1431 O O . TYR A 1 186 ? 0.246 13.242 -38.313 1.00 84.88 186 TYR A O 1
ATOM 1439 N N . VAL A 1 187 ? 2.376 12.771 -37.791 1.00 86.69 187 VAL A N 1
ATOM 1440 C CA . VAL A 1 187 ? 2.182 11.312 -37.718 1.00 86.69 187 VAL A CA 1
ATOM 1441 C C . VAL A 1 187 ? 1.252 10.931 -36.562 1.00 86.69 187 VAL A C 1
ATOM 1443 O O . VAL A 1 187 ? 0.346 10.123 -36.757 1.00 86.69 187 VAL A O 1
ATOM 1446 N N . ALA A 1 188 ? 1.412 11.533 -35.380 1.00 88.94 188 ALA A N 1
ATOM 1447 C CA . ALA A 1 188 ? 0.502 11.314 -34.252 1.00 88.94 188 ALA A CA 1
ATOM 1448 C C . ALA A 1 188 ? -0.945 11.728 -34.586 1.00 88.94 188 ALA A C 1
ATOM 1450 O O . ALA A 1 188 ? -1.894 11.028 -34.237 1.00 88.94 188 ALA A O 1
ATOM 1451 N N . TYR A 1 189 ? -1.120 12.816 -35.339 1.00 89.75 189 TYR A N 1
ATOM 1452 C CA . TYR A 1 189 ? -2.425 13.238 -35.841 1.00 89.75 189 TYR A CA 1
ATOM 1453 C C . TYR A 1 189 ? -3.012 12.249 -36.860 1.00 89.75 189 TYR A C 1
ATOM 1455 O O . TYR A 1 189 ? -4.203 11.953 -36.810 1.00 89.75 189 TYR A O 1
ATOM 1463 N N . GLN A 1 190 ? -2.198 11.675 -37.753 1.00 88.56 190 GLN A N 1
ATOM 1464 C CA . GLN A 1 190 ? -2.650 10.608 -38.657 1.00 88.56 190 GLN A CA 1
ATOM 1465 C C . GLN A 1 190 ? -3.066 9.344 -37.896 1.00 88.56 190 GLN A C 1
ATOM 1467 O O . GLN A 1 190 ? -4.071 8.725 -38.244 1.00 88.56 190 GLN A O 1
ATOM 1472 N N . LEU A 1 191 ? -2.334 8.981 -36.838 1.00 89.94 191 LEU A N 1
ATOM 1473 C CA . LEU A 1 191 ? -2.721 7.889 -35.948 1.00 89.94 191 LEU A CA 1
ATOM 1474 C C . LEU A 1 191 ? -4.084 8.165 -35.300 1.00 89.94 191 LEU A C 1
ATOM 1476 O O . LEU A 1 191 ? -4.950 7.294 -35.328 1.00 89.94 191 LEU A O 1
ATOM 1480 N N . LEU A 1 192 ? -4.307 9.375 -34.780 1.00 91.69 192 LEU A N 1
ATOM 1481 C CA . LEU A 1 192 ? -5.608 9.781 -34.245 1.00 91.69 192 LEU A CA 1
ATOM 1482 C C . LEU A 1 192 ? -6.718 9.636 -35.301 1.00 91.69 192 LEU A C 1
ATOM 1484 O O . LEU A 1 192 ? -7.780 9.093 -35.009 1.00 91.69 192 LEU A O 1
ATOM 1488 N N . GLN A 1 193 ? -6.479 10.055 -36.545 1.00 88.00 193 GLN A N 1
ATOM 1489 C CA . GLN A 1 193 ? -7.458 9.893 -37.625 1.00 88.00 193 GLN A CA 1
ATOM 1490 C C . GLN A 1 193 ? -7.773 8.413 -37.919 1.00 88.00 193 GLN A C 1
ATOM 1492 O O . GLN A 1 193 ? -8.936 8.068 -38.143 1.00 88.00 193 GLN A O 1
ATOM 1497 N N . GLU A 1 194 ? -6.781 7.520 -37.884 1.00 86.12 194 GLU A N 1
ATOM 1498 C CA . GLU A 1 194 ? -6.985 6.070 -38.047 1.00 86.12 194 GLU A CA 1
ATOM 1499 C C . GLU A 1 194 ? -7.742 5.455 -36.854 1.00 86.12 194 GLU A C 1
ATOM 1501 O O . GLU A 1 194 ? -8.700 4.710 -37.071 1.00 86.12 194 GLU A O 1
ATOM 1506 N N . ILE A 1 195 ? -7.402 5.826 -35.612 1.00 88.75 195 ILE A N 1
ATOM 1507 C CA . ILE A 1 195 ? -8.113 5.427 -34.377 1.00 88.75 195 ILE A CA 1
ATOM 1508 C C . ILE A 1 195 ? -9.607 5.734 -34.500 1.00 88.75 195 ILE A C 1
ATOM 1510 O O . ILE A 1 195 ? -10.466 4.886 -34.260 1.00 88.75 195 ILE A O 1
ATOM 1514 N N . VAL A 1 196 ? -9.918 6.953 -34.928 1.00 86.25 196 VAL A N 1
ATOM 1515 C CA . VAL A 1 196 ? -11.282 7.474 -34.954 1.00 86.25 196 VAL A CA 1
ATOM 1516 C C . VAL A 1 196 ? -12.096 6.919 -36.144 1.00 86.25 196 VAL A C 1
ATOM 1518 O O . VAL A 1 196 ? -13.328 6.921 -36.122 1.00 86.25 196 VAL A O 1
ATOM 1521 N N . THR A 1 197 ? -11.441 6.379 -37.182 1.00 78.94 197 THR A N 1
ATOM 1522 C CA . THR A 1 197 ? -12.094 5.863 -38.407 1.00 78.94 197 THR A CA 1
ATOM 1523 C C . THR A 1 197 ? -12.009 4.340 -38.604 1.00 78.94 197 THR A C 1
ATOM 1525 O O . THR A 1 197 ? -12.605 3.809 -39.552 1.00 78.94 197 THR A O 1
ATOM 1528 N N . TRP A 1 198 ? -11.354 3.618 -37.687 1.00 67.69 198 TRP A N 1
ATOM 1529 C CA . TRP A 1 198 ? -11.005 2.189 -37.754 1.00 67.69 198 TRP A CA 1
ATOM 1530 C C . TRP A 1 198 ? -12.135 1.241 -38.200 1.00 67.69 198 TRP A C 1
ATOM 1532 O O . TRP A 1 198 ? -11.923 0.301 -38.972 1.00 67.69 198 TRP A O 1
ATOM 1542 N N . ASN A 1 199 ? -13.376 1.508 -37.787 1.00 60.22 199 ASN A N 1
ATOM 1543 C CA . ASN A 1 199 ? -14.504 0.596 -38.005 1.00 60.22 199 ASN A CA 1
ATOM 1544 C C . ASN A 1 199 ? -14.965 0.475 -39.482 1.00 60.22 199 ASN A C 1
ATOM 1546 O O . ASN A 1 199 ? -15.757 -0.407 -39.828 1.00 60.22 199 ASN A O 1
ATOM 1550 N N . LYS A 1 200 ? -14.460 1.321 -40.394 1.00 56.41 200 LYS A N 1
ATOM 1551 C CA . LYS A 1 200 ? -14.812 1.291 -41.830 1.00 56.41 200 LYS A CA 1
ATOM 1552 C C . LYS A 1 200 ? -14.185 0.126 -42.595 1.00 56.41 200 LYS A C 1
ATOM 1554 O O . LYS A 1 200 ? -14.846 -0.467 -43.448 1.00 56.41 200 LYS A O 1
ATOM 1559 N N . ARG A 1 201 ? -12.931 -0.236 -42.293 1.00 53.44 201 ARG A N 1
ATOM 1560 C CA . ARG A 1 201 ? -12.182 -1.245 -43.070 1.00 53.44 201 ARG A CA 1
ATOM 1561 C C . ARG A 1 201 ? -12.736 -2.658 -42.871 1.00 53.44 201 ARG A C 1
ATOM 1563 O O . ARG A 1 201 ? -12.897 -3.386 -43.847 1.00 53.44 201 ARG A O 1
ATOM 1570 N N . LYS A 1 202 ? -13.126 -3.020 -41.641 1.00 51.09 202 LYS A N 1
ATOM 1571 C CA . LYS A 1 202 ? -13.769 -4.318 -41.356 1.00 51.09 202 LYS A CA 1
ATOM 1572 C C . LYS A 1 202 ? -15.165 -4.416 -41.982 1.00 51.09 202 LYS A C 1
ATOM 1574 O O . LYS A 1 202 ? -15.454 -5.430 -42.609 1.00 51.09 202 LYS A O 1
ATOM 1579 N N . ARG A 1 203 ? -16.007 -3.374 -41.904 1.00 49.84 203 ARG A N 1
ATOM 1580 C CA . ARG A 1 203 ? -17.338 -3.387 -42.546 1.00 49.84 203 ARG A CA 1
ATOM 1581 C C . ARG A 1 203 ? -17.271 -3.422 -44.071 1.00 49.84 203 ARG A C 1
ATOM 1583 O O . ARG A 1 203 ? -18.058 -4.149 -44.650 1.00 49.84 203 ARG A O 1
ATOM 1590 N N . ALA A 1 204 ? -16.342 -2.730 -44.732 1.00 54.66 204 ALA A N 1
ATOM 1591 C CA . ALA A 1 204 ? -16.205 -2.825 -46.192 1.00 54.66 204 ALA A CA 1
ATOM 1592 C C . ALA A 1 204 ? -15.874 -4.260 -46.645 1.00 54.66 204 ALA A C 1
ATOM 1594 O O . ALA A 1 204 ? -16.479 -4.765 -47.587 1.00 54.66 204 ALA A O 1
ATOM 1595 N N . ILE A 1 205 ? -14.980 -4.942 -45.920 1.00 59.19 205 ILE A N 1
ATOM 1596 C CA . ILE A 1 205 ? -14.618 -6.343 -46.175 1.00 59.19 205 ILE A CA 1
ATOM 1597 C C . ILE A 1 205 ? -15.798 -7.279 -45.872 1.00 59.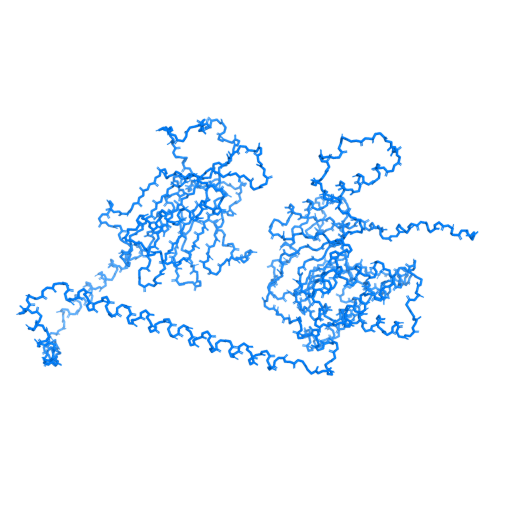19 205 ILE A C 1
ATOM 1599 O O . ILE A 1 205 ? -16.105 -8.136 -46.693 1.00 59.19 205 ILE A O 1
ATOM 1603 N N . TRP A 1 206 ? -16.504 -7.083 -44.751 1.00 54.81 206 TRP A N 1
ATOM 1604 C CA . TRP A 1 206 ? -17.694 -7.865 -44.390 1.00 54.81 206 TRP A CA 1
ATOM 1605 C C . TRP A 1 206 ? -18.887 -7.623 -45.322 1.00 54.81 206 TRP A C 1
ATOM 1607 O O . TRP A 1 206 ? -19.620 -8.557 -45.622 1.00 54.81 206 TRP A O 1
ATOM 1617 N N . ILE A 1 207 ? -19.093 -6.400 -45.813 1.00 60.59 207 ILE A N 1
ATOM 1618 C CA . ILE A 1 207 ? -20.134 -6.071 -46.796 1.00 60.59 207 ILE A CA 1
ATOM 1619 C C . ILE A 1 207 ? -19.782 -6.711 -48.139 1.00 60.59 207 ILE A C 1
ATOM 1621 O O . ILE A 1 207 ? -20.639 -7.332 -48.748 1.00 60.59 207 ILE A O 1
ATOM 1625 N N . LEU A 1 208 ? -18.523 -6.657 -48.579 1.00 64.69 208 LEU A N 1
ATOM 1626 C CA . LEU A 1 208 ? -18.090 -7.335 -49.805 1.00 64.69 208 LEU A CA 1
ATOM 1627 C C . LEU A 1 208 ? -18.250 -8.859 -49.715 1.00 64.69 208 LEU A C 1
ATOM 1629 O O . LEU A 1 208 ? -18.735 -9.475 -50.663 1.00 64.69 208 LEU A O 1
ATOM 1633 N N . THR A 1 209 ? -17.910 -9.476 -48.580 1.00 65.69 209 THR A N 1
ATOM 1634 C CA . THR A 1 209 ? -18.088 -10.923 -48.389 1.00 65.69 209 THR A CA 1
ATOM 1635 C C . THR A 1 209 ? -19.554 -11.314 -48.220 1.00 65.69 209 THR A C 1
ATOM 1637 O O . THR A 1 209 ? -19.974 -12.308 -48.804 1.00 65.69 209 THR A O 1
ATOM 1640 N N . THR A 1 210 ? -20.371 -10.535 -47.505 1.00 63.94 210 THR A N 1
ATOM 1641 C CA . THR A 1 210 ? -21.818 -10.794 -47.370 1.00 63.94 210 THR A CA 1
ATOM 1642 C C . THR A 1 210 ? -22.591 -10.510 -48.652 1.00 63.94 210 THR A C 1
ATOM 1644 O O . THR A 1 210 ? -23.527 -11.243 -48.943 1.00 63.94 210 THR A O 1
ATOM 1647 N N . VAL A 1 211 ? -22.182 -9.538 -49.470 1.00 70.25 211 VAL A N 1
ATOM 1648 C CA . VAL A 1 211 ? -22.718 -9.328 -50.824 1.00 70.25 211 VAL A CA 1
ATOM 1649 C C . VAL A 1 211 ? -22.299 -10.476 -51.739 1.00 70.25 211 VAL A C 1
ATOM 1651 O O . VAL A 1 211 ? -23.139 -10.981 -52.471 1.00 70.25 211 VAL A O 1
ATOM 1654 N N . ALA A 1 212 ? -21.062 -10.975 -51.661 1.00 69.31 212 ALA A N 1
ATOM 1655 C CA . ALA A 1 212 ? -20.640 -12.149 -52.430 1.00 69.31 212 ALA A CA 1
ATOM 1656 C C . ALA A 1 212 ? -21.401 -13.428 -52.022 1.00 69.31 212 ALA A C 1
ATOM 1658 O O . ALA A 1 212 ? -21.874 -14.172 -52.882 1.00 69.31 212 ALA A O 1
ATOM 1659 N N . ILE A 1 213 ? -21.587 -13.660 -50.717 1.00 76.50 213 ILE A N 1
ATOM 1660 C CA . ILE A 1 213 ? -22.384 -14.772 -50.171 1.00 76.50 213 ILE A CA 1
ATOM 1661 C C . ILE A 1 213 ? -23.870 -14.580 -50.496 1.00 76.50 213 ILE A C 1
ATOM 1663 O O . ILE A 1 213 ? -24.555 -15.542 -50.829 1.00 76.50 213 ILE A O 1
ATOM 1667 N N . GLY A 1 214 ? -24.362 -13.344 -50.449 1.00 69.50 214 GLY A N 1
ATOM 1668 C CA . GLY A 1 214 ? -25.721 -12.956 -50.799 1.00 69.50 214 GLY A CA 1
ATOM 1669 C C . GLY A 1 214 ? -26.008 -13.175 -52.277 1.00 69.50 214 GLY A C 1
ATOM 1670 O O . GLY A 1 214 ? -27.031 -13.756 -52.592 1.00 69.50 214 GLY A O 1
ATOM 1671 N N . ILE A 1 215 ? -25.088 -12.826 -53.179 1.00 71.81 215 ILE A N 1
ATOM 1672 C CA . ILE A 1 215 ? -25.183 -13.115 -54.617 1.00 71.81 215 ILE A CA 1
ATOM 1673 C C . ILE A 1 215 ? -25.172 -14.629 -54.854 1.00 71.81 215 ILE A C 1
ATOM 1675 O O . ILE A 1 215 ? -25.995 -15.117 -55.621 1.00 71.81 215 ILE A O 1
ATOM 1679 N N . LEU A 1 216 ? -24.324 -15.387 -54.148 1.00 69.00 216 LEU A N 1
ATOM 1680 C CA . LEU A 1 216 ? -24.302 -16.857 -54.196 1.00 69.00 216 LEU A CA 1
ATOM 1681 C C . LEU A 1 216 ? -25.609 -17.489 -53.688 1.00 69.00 216 LEU A C 1
ATOM 1683 O O . LEU A 1 216 ? -26.120 -18.431 -54.294 1.00 69.00 216 LEU A O 1
ATOM 1687 N N . LEU A 1 217 ? -26.173 -16.971 -52.596 1.00 63.88 217 LEU A N 1
ATOM 1688 C CA . LEU A 1 217 ? -27.444 -17.425 -52.031 1.00 63.88 217 LEU A CA 1
ATOM 1689 C C . LEU A 1 217 ? -28.633 -16.990 -52.888 1.00 63.88 217 LEU A C 1
ATOM 1691 O O . LEU A 1 217 ? -29.557 -17.774 -53.056 1.00 63.88 217 LEU A O 1
ATOM 1695 N N . PHE A 1 218 ? -28.596 -15.798 -53.479 1.00 57.22 218 PHE A N 1
ATOM 1696 C CA . PHE A 1 218 ? -29.611 -15.278 -54.393 1.00 57.22 218 PHE A CA 1
ATOM 1697 C C . PHE A 1 218 ? -29.628 -16.082 -55.695 1.00 57.22 218 PHE A C 1
ATOM 1699 O O . PHE A 1 218 ? -30.701 -16.454 -56.155 1.00 57.22 218 PHE A O 1
ATOM 1706 N N . TRP A 1 219 ? -28.462 -16.473 -56.224 1.00 60.69 219 TRP A N 1
ATOM 1707 C CA . TRP A 1 219 ? -28.350 -17.445 -57.320 1.00 60.69 219 TRP A CA 1
ATOM 1708 C C . TRP A 1 219 ? -28.937 -18.814 -56.950 1.00 60.69 219 TRP A C 1
ATOM 1710 O O . TRP A 1 219 ? -29.586 -19.461 -57.769 1.00 60.69 219 TRP A O 1
ATOM 1720 N N . LYS A 1 220 ? -28.748 -19.253 -55.701 1.00 58.00 220 LYS A N 1
ATOM 1721 C CA . LYS A 1 220 ? -29.264 -20.533 -55.195 1.00 58.00 220 LYS A CA 1
ATOM 1722 C C . LYS A 1 220 ? -30.773 -20.501 -54.900 1.00 58.00 220 LYS A C 1
ATOM 1724 O O . LYS A 1 220 ? -31.436 -21.521 -55.063 1.00 58.00 220 LYS A O 1
ATOM 1729 N N . LEU A 1 221 ? -31.308 -19.348 -54.494 1.00 54.97 221 LEU A N 1
ATOM 1730 C CA . LEU A 1 221 ? -32.713 -19.128 -54.128 1.00 54.97 221 LEU A CA 1
ATOM 1731 C C . LEU A 1 221 ? -33.595 -18.779 -55.334 1.00 54.97 221 LEU A C 1
ATOM 1733 O O . LEU A 1 221 ? -34.726 -19.246 -55.397 1.00 54.97 221 LEU A O 1
ATOM 1737 N N . PHE A 1 222 ? -33.091 -18.059 -56.343 1.00 53.97 222 PHE A N 1
ATOM 1738 C CA . PHE A 1 222 ? -33.851 -17.821 -57.582 1.00 53.97 222 PHE A CA 1
ATOM 1739 C C . PHE A 1 222 ? -34.081 -19.092 -58.409 1.00 53.97 222 PHE A C 1
ATOM 1741 O O . PHE A 1 222 ? -34.979 -19.124 -59.248 1.00 53.97 222 PHE A O 1
ATOM 1748 N N . ASN A 1 223 ? -33.327 -20.159 -58.130 1.00 52.69 223 ASN A N 1
ATOM 1749 C CA . ASN A 1 223 ? -33.558 -21.477 -58.709 1.00 52.69 223 ASN A CA 1
ATOM 1750 C C . ASN A 1 223 ? -34.637 -22.299 -57.987 1.00 52.69 223 ASN A C 1
ATOM 1752 O O . ASN A 1 223 ? -34.907 -23.416 -58.423 1.00 52.69 223 ASN A O 1
ATOM 1756 N N . ASN A 1 224 ? -35.270 -21.798 -56.916 1.00 47.00 224 ASN A N 1
ATOM 1757 C CA . ASN A 1 224 ? -36.359 -22.536 -56.281 1.00 47.00 224 ASN A CA 1
ATOM 1758 C C . ASN A 1 224 ? -37.430 -21.652 -55.608 1.00 47.00 224 ASN A C 1
ATOM 1760 O O . ASN A 1 224 ? -37.227 -21.064 -54.553 1.00 47.00 224 ASN A O 1
ATOM 1764 N N . SER A 1 225 ? -38.609 -21.687 -56.239 1.00 39.94 225 SER A N 1
ATOM 1765 C CA . SER A 1 225 ? -39.969 -21.443 -55.727 1.00 39.94 225 SER A CA 1
ATOM 1766 C C . SER A 1 225 ? -40.379 -20.059 -55.186 1.00 39.94 225 SER A C 1
ATOM 1768 O O . SER A 1 225 ? -40.112 -19.697 -54.049 1.00 39.94 225 SER A O 1
ATOM 1770 N N . LYS A 1 226 ? -41.171 -19.384 -56.037 1.00 43.03 226 LYS A N 1
ATOM 1771 C CA . LYS A 1 226 ? -42.518 -18.789 -55.847 1.00 43.03 226 LYS A CA 1
ATOM 1772 C C . LYS A 1 226 ? -42.863 -18.140 -54.498 1.00 43.03 226 LYS A C 1
ATOM 1774 O O . LYS A 1 226 ? -43.012 -18.804 -53.480 1.00 43.03 226 LYS A O 1
ATOM 1779 N N . GLY A 1 227 ? -43.143 -16.838 -54.580 1.00 50.84 227 GLY A N 1
ATOM 1780 C CA . GLY A 1 227 ? -43.672 -16.025 -53.497 1.00 50.84 227 GLY A CA 1
ATOM 1781 C C . GLY A 1 227 ? -45.181 -16.147 -53.304 1.00 50.84 227 GLY A C 1
ATOM 1782 O O . GLY A 1 227 ? -45.946 -16.146 -54.265 1.00 50.84 227 GLY A O 1
ATOM 1783 N N . SER A 1 228 ? -45.573 -16.168 -52.035 1.00 51.59 228 SER A N 1
ATOM 1784 C CA . SER A 1 228 ? -46.858 -15.683 -51.533 1.00 51.59 228 SER A CA 1
ATOM 1785 C C . SER A 1 228 ? -46.816 -15.718 -50.004 1.00 51.59 228 SER A C 1
ATOM 1787 O O . SER A 1 228 ? -47.268 -16.686 -49.415 1.00 51.59 228 SER A O 1
ATOM 1789 N N . ASP A 1 229 ? -46.242 -14.695 -49.366 1.00 50.28 229 ASP A N 1
ATOM 1790 C CA . ASP A 1 229 ? -46.418 -14.508 -47.908 1.00 50.28 229 ASP A CA 1
ATOM 1791 C C . ASP A 1 229 ? -46.323 -13.047 -47.433 1.00 50.28 229 ASP A C 1
ATOM 1793 O O . ASP A 1 229 ? -46.671 -12.725 -46.301 1.00 50.28 229 ASP A O 1
ATOM 1797 N N . LEU A 1 230 ? -45.953 -12.103 -48.308 1.00 43.00 230 LEU A N 1
ATOM 1798 C CA . LEU A 1 230 ? -45.882 -10.685 -47.931 1.00 43.00 230 LEU A CA 1
ATOM 1799 C C . LEU A 1 230 ? -47.267 -10.012 -47.843 1.00 43.00 230 LEU A C 1
ATOM 1801 O O . LEU A 1 230 ? -47.448 -9.024 -47.137 1.00 43.00 230 LEU A O 1
ATOM 1805 N N . GLN A 1 231 ? -48.262 -10.549 -48.554 1.00 47.09 231 GLN A N 1
ATOM 1806 C CA . GLN A 1 231 ? -49.581 -9.924 -48.683 1.00 47.09 231 GLN A CA 1
ATOM 1807 C C . GLN A 1 231 ? -50.543 -10.283 -47.538 1.00 47.09 231 GLN A C 1
ATOM 1809 O O . GLN A 1 231 ? -51.494 -9.545 -47.292 1.00 47.09 231 GLN A O 1
ATOM 1814 N N . ALA A 1 232 ? -50.253 -11.351 -46.785 1.00 51.94 232 ALA A N 1
ATOM 1815 C CA . ALA A 1 232 ? -51.001 -11.726 -45.584 1.00 51.94 232 ALA A CA 1
ATOM 1816 C C . ALA A 1 232 ? -50.620 -10.874 -44.355 1.00 51.94 232 ALA A C 1
ATOM 1818 O O . ALA A 1 232 ? -51.421 -10.711 -43.438 1.00 51.94 232 ALA A O 1
ATOM 1819 N N . LEU A 1 233 ? -49.421 -10.281 -44.350 1.00 45.66 233 LEU A N 1
ATOM 1820 C CA . LEU A 1 233 ? -48.894 -9.520 -43.211 1.00 45.66 233 LEU A CA 1
ATOM 1821 C C . LEU A 1 233 ? -49.325 -8.042 -43.211 1.00 45.66 233 LEU A C 1
ATOM 1823 O O . LEU A 1 233 ? -49.402 -7.420 -42.156 1.00 45.66 233 LEU A O 1
ATOM 1827 N N . LEU A 1 234 ? -49.663 -7.491 -44.381 1.00 48.72 234 LEU A N 1
ATOM 1828 C CA . LEU A 1 234 ? -50.081 -6.090 -44.543 1.00 48.72 234 LEU A CA 1
ATOM 1829 C C . LEU A 1 234 ? -51.574 -5.844 -44.266 1.00 48.72 234 LEU A C 1
ATOM 1831 O O . LEU A 1 234 ? -51.967 -4.703 -44.039 1.00 48.72 234 LEU A O 1
ATOM 1835 N N . GLN A 1 235 ? -52.412 -6.886 -44.257 1.00 52.03 235 GLN A N 1
ATOM 1836 C CA . GLN A 1 235 ? -53.859 -6.748 -44.031 1.00 52.03 235 GLN A CA 1
ATOM 1837 C C . GLN A 1 235 ? -54.276 -6.719 -42.549 1.00 52.03 235 GLN A C 1
ATOM 1839 O O . GLN A 1 235 ? -55.435 -6.435 -42.262 1.00 52.03 235 GLN A O 1
ATOM 1844 N N . ASN A 1 236 ? -53.346 -6.938 -41.612 1.00 51.28 236 ASN A N 1
ATOM 1845 C CA . ASN A 1 236 ? -53.620 -6.980 -40.167 1.00 51.28 236 ASN A CA 1
ATOM 1846 C C . ASN A 1 236 ? -53.165 -5.727 -39.393 1.00 51.28 236 ASN A C 1
ATOM 1848 O O . ASN A 1 236 ? -53.061 -5.765 -38.167 1.00 51.28 236 ASN A O 1
ATOM 1852 N N . LEU A 1 237 ? -52.909 -4.605 -40.071 1.00 46.84 237 LEU A N 1
ATOM 1853 C CA . LEU A 1 237 ? -52.621 -3.342 -39.384 1.00 46.84 237 LEU A CA 1
ATOM 1854 C C . LEU A 1 237 ? -53.920 -2.689 -38.851 1.00 46.84 237 LEU A C 1
ATOM 1856 O O . LEU A 1 237 ? -54.885 -2.551 -39.608 1.00 46.84 237 LEU A O 1
ATOM 1860 N N . PRO A 1 238 ? -53.972 -2.276 -37.568 1.00 45.31 238 PRO A N 1
ATOM 1861 C CA . PRO A 1 238 ? -55.164 -1.684 -36.956 1.00 45.31 238 PRO A CA 1
ATOM 1862 C C . PRO A 1 238 ? -55.596 -0.364 -37.618 1.00 45.31 238 PRO A C 1
ATOM 1864 O O . PRO A 1 238 ? -54.765 0.489 -37.932 1.00 45.31 238 PRO A O 1
ATOM 1867 N N . LYS A 1 239 ? -56.916 -0.151 -37.742 1.00 53.03 239 LYS A N 1
ATOM 1868 C CA . LYS A 1 239 ? -57.545 1.054 -38.336 1.00 53.03 239 LYS A CA 1
ATOM 1869 C C . LYS A 1 239 ? -57.153 2.386 -37.671 1.00 53.03 239 LYS A C 1
ATOM 1871 O O . LYS A 1 239 ? -57.341 3.440 -38.274 1.00 53.03 239 LYS A O 1
ATOM 1876 N N . GLU A 1 240 ? -56.588 2.341 -36.469 1.00 49.72 240 GLU A N 1
ATOM 1877 C CA . GLU A 1 240 ? -56.100 3.505 -35.720 1.00 49.72 240 GLU A CA 1
ATOM 1878 C C . GLU A 1 240 ? -54.888 4.169 -36.394 1.00 49.72 240 GLU A C 1
ATOM 1880 O O . GLU A 1 240 ? -54.770 5.393 -36.380 1.00 49.72 240 GLU A O 1
ATOM 1885 N N . ILE A 1 241 ? -54.040 3.389 -37.076 1.00 45.53 241 ILE A N 1
ATOM 1886 C CA . ILE A 1 241 ? -52.865 3.911 -37.795 1.00 45.53 241 ILE A CA 1
ATOM 1887 C C . ILE A 1 241 ? -53.295 4.615 -39.091 1.00 45.53 241 ILE A C 1
ATOM 1889 O O . ILE A 1 241 ? -52.719 5.621 -39.493 1.00 45.53 241 ILE A O 1
ATOM 1893 N N . SER A 1 242 ? -54.361 4.142 -39.739 1.00 49.06 242 SER A N 1
ATOM 1894 C CA . SER A 1 242 ? -54.904 4.790 -40.940 1.00 49.06 242 SER A CA 1
ATOM 1895 C C . SER A 1 242 ? -55.592 6.124 -40.619 1.00 49.06 242 SER A C 1
ATOM 1897 O O . SER A 1 242 ? -55.551 7.052 -41.423 1.00 49.06 242 SER A O 1
ATOM 1899 N N . GLN A 1 243 ? -56.217 6.237 -39.441 1.00 49.38 243 GLN A N 1
ATOM 1900 C CA . GLN A 1 243 ? -56.861 7.475 -38.991 1.00 49.38 243 GLN A CA 1
ATOM 1901 C C . GLN A 1 243 ? -55.857 8.516 -38.483 1.00 49.38 243 GLN A C 1
ATOM 1903 O O . GLN A 1 243 ? -56.062 9.703 -38.729 1.00 49.38 243 GLN A O 1
ATOM 1908 N N . SER A 1 244 ? -54.754 8.105 -37.848 1.00 52.03 244 SER A N 1
ATOM 1909 C CA . SER A 1 244 ? -53.703 9.038 -37.418 1.00 52.03 244 SER A CA 1
ATOM 1910 C C . SER A 1 244 ? -52.948 9.655 -38.600 1.00 52.03 244 SER A C 1
ATOM 1912 O O . SER A 1 244 ? -52.654 10.847 -38.576 1.00 52.03 244 SER A O 1
ATOM 1914 N N . ILE A 1 245 ? -52.729 8.888 -39.673 1.00 47.66 245 ILE A N 1
ATOM 1915 C CA . ILE A 1 245 ? -52.099 9.389 -40.904 1.00 47.66 245 ILE A CA 1
ATOM 1916 C C . ILE A 1 245 ? -53.029 10.362 -41.649 1.00 47.66 245 ILE A C 1
ATOM 1918 O O . ILE A 1 245 ? -52.569 11.395 -42.130 1.00 47.66 245 ILE A O 1
ATOM 1922 N N . ASN A 1 246 ? -54.339 10.091 -41.698 1.00 43.97 246 ASN A N 1
ATOM 1923 C CA . ASN A 1 246 ? -55.297 10.983 -42.364 1.00 43.97 246 ASN A CA 1
ATOM 1924 C C . ASN A 1 246 ? -55.571 12.276 -41.573 1.00 43.97 246 ASN A C 1
ATOM 1926 O O . ASN A 1 246 ? -55.728 13.330 -42.183 1.00 43.97 246 ASN A O 1
ATOM 1930 N N . ASN A 1 247 ? -55.570 12.228 -40.236 1.00 51.62 247 ASN A N 1
ATOM 1931 C CA . ASN A 1 247 ? -55.745 13.422 -39.399 1.00 51.62 247 ASN A CA 1
ATOM 1932 C C . ASN A 1 247 ? -54.509 14.338 -39.390 1.00 51.62 247 ASN A C 1
ATOM 1934 O O . ASN A 1 247 ? -54.646 15.536 -39.155 1.00 51.62 247 ASN A O 1
ATOM 1938 N N . ALA A 1 248 ? -53.318 13.804 -39.678 1.00 46.50 248 ALA A N 1
ATOM 1939 C CA . ALA A 1 248 ? -52.093 14.594 -39.789 1.00 46.50 248 ALA A CA 1
ATOM 1940 C C . ALA A 1 248 ? -52.028 15.446 -41.073 1.00 46.50 248 ALA A C 1
ATOM 1942 O O . ALA A 1 248 ? -51.245 16.388 -41.138 1.00 46.50 248 ALA A O 1
ATOM 1943 N N . TYR A 1 249 ? -52.858 15.153 -42.081 1.00 43.56 249 TYR A N 1
ATOM 1944 C CA . TYR A 1 249 ? -52.831 15.854 -43.369 1.00 43.56 249 TYR A CA 1
ATOM 1945 C C . TYR A 1 249 ? -53.852 16.989 -43.513 1.00 43.56 249 TYR A C 1
ATOM 1947 O O . TYR A 1 249 ? -53.818 17.684 -44.528 1.00 43.56 249 TYR A O 1
ATOM 1955 N N . SER A 1 250 ? -54.750 17.211 -42.544 1.00 50.22 250 SER A N 1
ATOM 1956 C CA . SER A 1 250 ? -55.888 18.118 -42.761 1.00 50.22 250 SER A CA 1
ATOM 1957 C C . SER A 1 250 ? -56.071 19.272 -41.780 1.00 50.22 250 SER A C 1
ATOM 1959 O O . SER A 1 250 ? -57.086 19.942 -41.898 1.00 50.22 250 SER A O 1
ATOM 1961 N N . ASN A 1 251 ? -55.137 19.577 -40.874 1.00 47.53 251 ASN A N 1
ATOM 1962 C CA . ASN A 1 251 ? -55.188 20.842 -40.127 1.00 47.53 251 ASN A CA 1
ATOM 1963 C C . ASN A 1 251 ? -53.795 21.468 -40.003 1.00 47.53 251 ASN A C 1
ATOM 1965 O O . ASN A 1 251 ? -53.041 21.194 -39.076 1.00 47.53 251 ASN A O 1
ATOM 1969 N N . GLN A 1 252 ? -53.492 22.356 -40.950 1.00 51.62 252 GLN A N 1
ATOM 1970 C CA . GLN A 1 252 ? -52.526 23.439 -40.783 1.00 51.62 252 GLN A CA 1
ATOM 1971 C C . GLN A 1 252 ? -53.050 24.371 -39.676 1.00 51.62 252 GLN A C 1
ATOM 1973 O O . GLN A 1 252 ? -53.751 25.346 -39.939 1.00 51.62 252 GLN A O 1
ATOM 1978 N N . GLN A 1 253 ? -52.759 24.038 -38.422 1.00 46.50 253 GLN A N 1
ATOM 1979 C CA . GLN A 1 253 ? -52.939 24.931 -37.282 1.00 46.50 253 GLN A CA 1
ATOM 1980 C C . GLN A 1 253 ? -51.625 24.972 -36.499 1.00 46.50 253 GLN A C 1
ATOM 1982 O O . GLN A 1 253 ? -51.295 24.049 -35.764 1.00 46.50 253 GLN A O 1
ATOM 1987 N N . SER A 1 254 ? -50.878 26.040 -36.804 1.00 55.03 254 SER A N 1
ATOM 1988 C CA . SER A 1 254 ? -49.727 26.642 -36.119 1.00 55.03 254 SER A CA 1
ATOM 1989 C C . SER A 1 254 ? -48.745 25.702 -35.421 1.00 55.03 254 SER A C 1
ATOM 1991 O O . SER A 1 254 ? -49.001 25.233 -34.314 1.00 55.03 254 SER A O 1
ATOM 1993 N N . ASP A 1 255 ? -47.549 25.581 -36.003 1.00 55.84 255 ASP A N 1
ATOM 1994 C CA . ASP A 1 255 ? -46.353 25.000 -35.377 1.00 55.84 255 ASP A CA 1
ATOM 1995 C C . ASP A 1 255 ? -46.121 25.504 -33.930 1.00 55.84 255 ASP A C 1
ATOM 1997 O O . ASP A 1 255 ? -45.600 24.763 -33.101 1.00 55.84 255 ASP A O 1
ATOM 2001 N N . GLU A 1 256 ? -46.594 26.711 -33.581 1.00 57.53 256 GLU A N 1
ATOM 2002 C CA . GLU A 1 256 ? -46.581 27.264 -32.214 1.00 57.53 256 GLU A CA 1
ATOM 2003 C C . GLU A 1 256 ? -47.343 26.422 -31.172 1.00 57.53 256 GLU A C 1
ATOM 2005 O O . GLU A 1 256 ? -46.860 26.261 -30.052 1.00 57.53 256 GLU A O 1
ATOM 2010 N N . ASP A 1 257 ? -48.497 25.838 -31.509 1.00 68.12 257 ASP A N 1
ATOM 2011 C CA . ASP A 1 257 ? -49.278 25.031 -30.554 1.00 68.12 257 ASP A CA 1
ATOM 2012 C C . ASP A 1 257 ? -48.616 23.670 -30.288 1.00 68.12 257 ASP A C 1
ATOM 2014 O O . ASP A 1 257 ? -48.725 23.110 -29.191 1.00 68.12 257 ASP A O 1
ATOM 2018 N N . ILE A 1 258 ? -47.898 23.138 -31.282 1.00 68.06 258 ILE A N 1
ATOM 2019 C CA . ILE A 1 258 ? -47.109 21.909 -31.149 1.00 68.06 258 ILE A CA 1
ATOM 2020 C C . ILE A 1 258 ? -45.869 22.185 -30.296 1.00 68.06 258 ILE A C 1
ATOM 2022 O O . ILE A 1 258 ? -45.583 21.410 -29.383 1.00 68.06 258 ILE A O 1
ATOM 2026 N N . ILE A 1 259 ? -45.182 23.307 -30.538 1.00 67.75 259 ILE A N 1
ATOM 2027 C CA . ILE A 1 259 ? -44.024 23.745 -29.747 1.00 67.75 259 ILE A CA 1
ATOM 2028 C C . ILE A 1 259 ? -44.425 23.958 -28.283 1.00 67.75 259 ILE A C 1
ATOM 2030 O O . ILE A 1 259 ? -43.763 23.425 -27.395 1.00 67.75 259 ILE A O 1
ATOM 2034 N N . ARG A 1 260 ? -45.561 24.614 -28.011 1.00 75.12 260 ARG A N 1
ATOM 2035 C CA . ARG A 1 260 ? -46.031 24.840 -26.635 1.00 75.12 260 ARG A CA 1
ATOM 2036 C C . ARG A 1 260 ? -46.335 23.542 -25.889 1.00 75.12 260 ARG A C 1
ATOM 2038 O O . ARG A 1 260 ? -45.962 23.383 -24.732 1.00 75.12 260 ARG A O 1
ATOM 2045 N N . ARG A 1 261 ? -46.983 22.576 -26.548 1.00 74.62 261 ARG A N 1
ATOM 2046 C CA . ARG A 1 261 ? -47.235 21.252 -25.948 1.00 74.62 261 ARG A CA 1
ATOM 2047 C C . ARG A 1 261 ? -45.950 20.462 -25.724 1.00 74.62 261 ARG A C 1
ATOM 2049 O O . ARG A 1 261 ? -45.885 19.666 -24.791 1.00 74.62 261 ARG A O 1
ATOM 2056 N N . PHE A 1 262 ? -44.945 20.663 -26.572 1.00 70.44 262 PHE A N 1
ATOM 2057 C CA . PHE A 1 262 ? -43.633 20.051 -26.410 1.00 70.44 262 PHE A CA 1
ATOM 2058 C C . PHE A 1 262 ? -42.877 20.650 -25.214 1.00 70.44 262 PHE A C 1
ATOM 2060 O O . PHE A 1 262 ? -42.310 19.898 -24.422 1.00 70.44 262 PHE A O 1
ATOM 2067 N N . GLU A 1 263 ? -42.940 21.970 -25.024 1.00 74.38 263 GLU A N 1
ATOM 2068 C CA . GLU A 1 263 ? -42.402 22.658 -23.842 1.00 74.38 263 GLU A CA 1
ATOM 2069 C C . GLU A 1 263 ? -43.099 22.203 -22.552 1.00 74.38 263 GLU A C 1
ATOM 2071 O O . GLU A 1 263 ? -42.421 21.798 -21.607 1.00 74.38 263 GLU A O 1
ATOM 2076 N N . GLU A 1 264 ? -44.437 22.155 -22.539 1.00 82.88 264 GLU A N 1
ATOM 2077 C CA . GLU A 1 264 ? -45.222 21.659 -21.396 1.00 82.88 264 GLU A CA 1
ATOM 2078 C C . GLU A 1 264 ? -44.853 20.203 -21.048 1.00 82.88 264 GLU A C 1
ATOM 2080 O O . GLU A 1 264 ? -44.693 19.855 -19.876 1.00 82.88 264 GLU A O 1
ATOM 2085 N N . LEU A 1 265 ? -44.666 19.338 -22.052 1.00 80.62 265 LEU A N 1
ATOM 2086 C CA . LEU A 1 265 ? -44.268 17.944 -21.839 1.00 80.62 265 LEU A CA 1
ATOM 2087 C C . LEU A 1 265 ? -42.827 17.829 -21.322 1.00 80.62 265 LEU A C 1
ATOM 2089 O O . LEU A 1 265 ? -42.556 17.006 -20.447 1.00 80.62 265 LEU A O 1
ATOM 2093 N N . SER A 1 266 ? -41.913 18.653 -21.835 1.00 68.69 266 SER A N 1
ATOM 2094 C CA . SER A 1 266 ? -40.518 18.706 -21.392 1.00 68.69 266 SER A CA 1
ATOM 2095 C C . SER A 1 266 ? -40.414 19.144 -19.928 1.00 68.69 266 SER A C 1
ATOM 2097 O O . SER A 1 266 ? -39.680 18.542 -19.143 1.00 68.69 266 SER A O 1
ATOM 2099 N N . GLU A 1 267 ? -41.202 20.138 -19.521 1.00 83.12 267 GLU A N 1
ATOM 2100 C CA . GLU A 1 267 ? -41.249 20.614 -18.137 1.00 83.12 267 GLU A CA 1
ATOM 2101 C C . GLU A 1 267 ? -41.854 19.562 -17.188 1.00 83.12 267 GLU A C 1
ATOM 2103 O O . GLU A 1 267 ? -41.358 19.333 -16.079 1.00 83.12 267 GLU A O 1
ATOM 2108 N N . LEU A 1 268 ? -42.866 18.825 -17.651 1.00 87.94 268 LEU A N 1
ATOM 2109 C CA . LEU A 1 268 ? -43.470 17.721 -16.903 1.00 87.94 268 LEU A CA 1
ATOM 2110 C C . LEU A 1 268 ? -42.501 16.532 -16.752 1.00 87.94 268 LEU A C 1
ATOM 2112 O O . LEU A 1 268 ? -42.410 15.919 -15.687 1.00 87.94 268 LEU A O 1
ATOM 2116 N N . LEU A 1 269 ? -41.727 16.213 -17.791 1.00 75.38 269 LEU A N 1
ATOM 2117 C CA . LEU A 1 269 ? -40.690 15.181 -17.715 1.00 75.38 269 LEU A CA 1
ATOM 2118 C C . LEU A 1 269 ? -39.567 15.584 -16.757 1.00 75.38 269 LEU A C 1
ATOM 2120 O O . LEU A 1 269 ? -39.173 14.771 -15.919 1.00 75.38 269 LEU A O 1
ATOM 2124 N N . LYS A 1 270 ? -39.123 16.844 -16.812 1.00 78.31 270 LYS A N 1
ATOM 2125 C CA . LYS A 1 270 ? -38.103 17.384 -15.907 1.00 78.31 270 LYS A CA 1
ATOM 2126 C C . LYS A 1 270 ? -38.546 17.312 -14.447 1.00 78.31 270 LYS A C 1
ATOM 2128 O O . LYS A 1 270 ? -37.827 16.769 -13.612 1.00 78.31 270 LYS A O 1
ATOM 2133 N N . THR A 1 271 ? -39.757 17.772 -14.140 1.00 85.75 271 THR A N 1
ATOM 2134 C CA . THR A 1 271 ? -40.305 17.721 -12.772 1.00 85.75 271 THR A CA 1
ATOM 2135 C C . THR A 1 271 ? -40.460 16.287 -12.267 1.00 85.75 271 THR A C 1
ATOM 2137 O O . THR A 1 271 ? -40.088 15.982 -11.133 1.00 85.75 271 THR A O 1
ATOM 2140 N N . LYS A 1 272 ? -40.916 15.363 -13.120 1.00 87.50 272 LYS A N 1
ATOM 2141 C CA . LYS A 1 272 ? -41.006 13.939 -12.774 1.00 87.50 272 LYS A CA 1
ATOM 2142 C C . LYS A 1 272 ? -39.634 13.314 -12.500 1.00 87.50 272 LYS A C 1
ATOM 2144 O O . LYS A 1 272 ? -39.511 12.506 -11.579 1.00 87.50 272 LYS A O 1
ATOM 2149 N N . GLN A 1 273 ? -38.610 13.686 -13.265 1.00 74.69 273 GLN A N 1
ATOM 2150 C CA . GLN A 1 273 ? -37.240 13.207 -13.079 1.00 74.69 273 GLN A CA 1
ATOM 2151 C C . GLN A 1 273 ? -36.607 13.777 -11.799 1.00 74.69 273 GLN A C 1
ATOM 2153 O O . GLN A 1 273 ? -35.957 13.043 -11.048 1.00 74.69 273 GLN A O 1
ATOM 2158 N N . GLU A 1 274 ? -36.852 15.051 -11.487 1.00 84.88 274 GLU A N 1
ATOM 2159 C CA . GLU A 1 274 ? -36.439 15.673 -10.223 1.00 84.88 274 GLU A CA 1
ATOM 2160 C C . GLU A 1 274 ? -37.089 14.987 -9.013 1.00 84.88 274 GLU A C 1
ATOM 2162 O O . GLU A 1 274 ? -36.412 14.694 -8.023 1.00 84.88 274 GLU A O 1
ATOM 2167 N N . ASP A 1 275 ? -38.381 14.667 -9.090 1.00 90.00 275 ASP A N 1
ATOM 2168 C CA . ASP A 1 275 ? -39.091 13.956 -8.024 1.00 90.00 275 ASP A CA 1
ATOM 2169 C C . ASP A 1 275 ? -38.587 12.521 -7.840 1.00 90.00 275 ASP A C 1
ATOM 2171 O O . ASP A 1 275 ? -38.394 12.075 -6.704 1.00 90.00 275 ASP A O 1
ATOM 2175 N N . GLN A 1 276 ? -38.304 11.803 -8.931 1.00 84.50 276 GLN A N 1
ATOM 2176 C CA . GLN A 1 276 ? -37.664 10.486 -8.861 1.00 84.50 276 GLN A CA 1
ATOM 2177 C C . GLN A 1 276 ? -36.284 10.570 -8.204 1.00 84.50 276 GLN A C 1
ATOM 2179 O O . GLN A 1 276 ? -35.975 9.770 -7.320 1.00 84.50 276 GLN A O 1
ATOM 2184 N N . THR A 1 277 ? -35.484 11.573 -8.563 1.00 72.38 277 THR A N 1
ATOM 2185 C CA . THR A 1 277 ? -34.147 11.790 -7.993 1.00 72.38 277 THR A CA 1
ATOM 2186 C C . THR A 1 277 ? -34.227 12.047 -6.488 1.00 72.38 277 THR A C 1
ATOM 2188 O O . THR A 1 277 ? -33.545 11.384 -5.704 1.00 72.38 277 THR A O 1
ATOM 2191 N N . LYS A 1 278 ? -35.148 12.912 -6.048 1.00 91.12 278 LYS A N 1
ATOM 2192 C CA . LYS A 1 278 ? -35.404 13.170 -4.619 1.00 91.12 278 LYS A CA 1
ATOM 2193 C C . LYS A 1 278 ? -35.846 11.909 -3.871 1.00 91.12 278 LYS A C 1
ATOM 2195 O O . LYS A 1 278 ? -35.439 11.691 -2.725 1.00 91.12 278 LYS A O 1
ATOM 2200 N N . GLN A 1 279 ? -36.673 11.062 -4.487 1.00 89.69 279 GLN A N 1
ATOM 2201 C CA . GLN A 1 279 ? -37.080 9.786 -3.892 1.00 89.69 279 GLN A CA 1
ATOM 2202 C C . GLN A 1 279 ? -35.899 8.821 -3.747 1.00 89.69 279 GLN A C 1
ATOM 2204 O O . GLN A 1 279 ? -35.733 8.235 -2.672 1.00 89.69 279 GLN A O 1
ATOM 2209 N N . PHE A 1 280 ? -35.054 8.700 -4.772 1.00 82.81 280 PHE A N 1
ATOM 2210 C CA . PHE A 1 280 ? -33.845 7.877 -4.721 1.00 82.81 280 PHE A CA 1
ATOM 2211 C C . PHE A 1 280 ? -32.863 8.360 -3.654 1.00 82.81 280 PHE A C 1
ATOM 2213 O O . PHE A 1 280 ? -32.376 7.550 -2.865 1.00 82.81 280 PHE A O 1
ATOM 2220 N N . GLU A 1 281 ? -32.632 9.667 -3.535 1.00 83.31 281 GLU A N 1
ATOM 2221 C CA . GLU A 1 281 ? -31.790 10.224 -2.472 1.00 83.31 281 GLU A CA 1
ATOM 2222 C C . GLU A 1 281 ? -32.337 9.914 -1.077 1.00 83.31 281 GLU A C 1
ATOM 2224 O O . GLU A 1 281 ? -31.588 9.551 -0.164 1.00 83.31 281 GLU A O 1
ATOM 2229 N N . ARG A 1 282 ? -33.658 10.011 -0.892 1.00 90.00 282 ARG A N 1
ATOM 2230 C CA . ARG A 1 282 ? -34.300 9.680 0.383 1.00 90.00 282 ARG A CA 1
ATOM 2231 C C . ARG A 1 282 ? -34.139 8.199 0.718 1.00 90.00 282 ARG A C 1
ATOM 2233 O O . ARG A 1 282 ? -33.824 7.872 1.863 1.00 90.00 282 ARG A O 1
ATOM 2240 N N . GLN A 1 283 ? -34.325 7.311 -0.258 1.00 86.62 283 GLN A N 1
ATOM 2241 C CA . GLN A 1 283 ? -34.109 5.874 -0.082 1.00 86.62 283 GLN A CA 1
ATOM 2242 C C . GLN A 1 283 ? -32.648 5.560 0.237 1.00 86.62 283 GLN A C 1
ATOM 2244 O O . GLN A 1 283 ? -32.386 4.823 1.188 1.00 86.62 283 GLN A O 1
ATOM 2249 N N . ARG A 1 284 ? -31.703 6.182 -0.475 1.00 77.62 284 ARG A N 1
ATOM 2250 C CA . ARG A 1 284 ? -30.267 6.053 -0.219 1.00 77.62 284 ARG A CA 1
ATOM 2251 C C . ARG A 1 284 ? -29.916 6.450 1.214 1.00 77.62 284 ARG A C 1
ATOM 2253 O O . ARG A 1 284 ? -29.294 5.660 1.914 1.00 77.62 284 ARG A O 1
ATOM 2260 N N . ARG A 1 285 ? -30.392 7.603 1.702 1.00 83.31 285 ARG A N 1
ATOM 2261 C CA . ARG A 1 285 ? -30.154 8.051 3.092 1.00 83.31 285 ARG A CA 1
ATOM 2262 C C . ARG A 1 285 ? -30.730 7.089 4.132 1.00 83.31 285 ARG A C 1
ATOM 2264 O O . ARG A 1 285 ? -30.114 6.857 5.171 1.00 83.31 285 ARG A O 1
ATOM 2271 N N . ILE A 1 286 ? -31.909 6.519 3.875 1.00 88.06 286 ILE A N 1
ATOM 2272 C CA . ILE A 1 286 ? -32.513 5.508 4.759 1.00 88.06 286 ILE A CA 1
ATOM 2273 C C . ILE A 1 286 ? -31.666 4.232 4.765 1.00 88.06 286 ILE A C 1
ATOM 2275 O O . ILE A 1 286 ? -31.446 3.654 5.829 1.00 88.06 286 ILE A O 1
ATOM 2279 N N . LEU A 1 287 ? -31.184 3.801 3.600 1.00 72.94 287 LEU A N 1
ATOM 2280 C CA . LEU A 1 287 ? -30.354 2.610 3.464 1.00 72.94 287 LEU A CA 1
ATOM 2281 C C . LEU A 1 287 ? -28.994 2.797 4.147 1.00 72.94 287 LEU A C 1
ATOM 2283 O O . LEU A 1 287 ? -28.594 1.944 4.931 1.00 72.94 287 LEU A O 1
ATOM 2287 N N . GLU A 1 288 ? -28.339 3.942 3.952 1.00 66.75 288 GLU A N 1
ATOM 2288 C CA . GLU A 1 288 ? -27.099 4.317 4.643 1.00 66.75 288 GLU A CA 1
ATOM 2289 C C . GLU A 1 288 ? -27.288 4.333 6.166 1.00 66.75 288 GLU A C 1
ATOM 2291 O O . GLU A 1 288 ? -26.463 3.793 6.906 1.00 66.75 288 GLU A O 1
ATOM 2296 N N . LYS A 1 289 ? -28.412 4.877 6.655 1.00 72.69 289 LYS A N 1
ATOM 2297 C CA . LYS A 1 289 ? -28.743 4.862 8.085 1.00 72.69 289 LYS A CA 1
ATOM 2298 C C . LYS A 1 289 ? -28.958 3.439 8.610 1.00 72.69 289 LYS A C 1
ATOM 2300 O O . LYS A 1 289 ? -28.424 3.110 9.665 1.00 72.69 289 LYS A O 1
ATOM 2305 N N . LYS A 1 290 ? -29.669 2.582 7.870 1.00 70.12 290 LYS A N 1
ATOM 2306 C CA . LYS A 1 290 ? -29.867 1.168 8.233 1.00 70.12 290 LYS A CA 1
ATOM 2307 C C . LYS A 1 290 ? -28.561 0.377 8.226 1.00 70.12 290 LYS A C 1
ATOM 2309 O O . LYS A 1 290 ? -28.325 -0.388 9.151 1.00 70.12 290 LYS A O 1
ATOM 2314 N N . ILE A 1 291 ? -27.692 0.587 7.238 1.00 66.69 291 ILE A N 1
ATOM 2315 C CA . ILE A 1 291 ? -26.354 -0.023 7.191 1.00 66.69 291 ILE A CA 1
ATOM 2316 C C . ILE A 1 291 ? -25.549 0.405 8.421 1.00 66.69 291 ILE A C 1
ATOM 2318 O O . ILE A 1 291 ? -24.940 -0.430 9.082 1.00 66.69 291 ILE A O 1
ATOM 2322 N N . LYS A 1 292 ? -25.597 1.690 8.784 1.00 59.78 292 LYS A N 1
ATOM 2323 C CA . LYS A 1 292 ? -24.915 2.217 9.972 1.00 59.78 292 LYS A CA 1
ATOM 2324 C C . LYS A 1 292 ? -25.480 1.665 11.287 1.00 59.78 292 LYS A C 1
ATOM 2326 O O . LYS A 1 292 ? -24.729 1.491 12.240 1.00 59.78 292 LYS A O 1
ATOM 2331 N N . GLU A 1 293 ? -26.781 1.390 11.352 1.00 60.69 293 GLU A N 1
ATOM 2332 C CA . GLU A 1 293 ? -27.431 0.760 12.510 1.00 60.69 293 GLU A CA 1
ATOM 2333 C C . GLU A 1 293 ? -27.099 -0.734 12.626 1.00 60.69 293 GLU A C 1
ATOM 2335 O O . GLU A 1 293 ? -26.807 -1.197 13.726 1.00 60.69 293 GLU A O 1
ATOM 2340 N N . LEU A 1 294 ? -27.061 -1.462 11.506 1.00 60.28 294 LEU A N 1
ATOM 2341 C CA . LEU A 1 294 ? -26.690 -2.883 11.450 1.00 60.28 294 LEU A CA 1
ATOM 2342 C C . LEU A 1 294 ? -25.207 -3.127 11.751 1.00 60.28 294 LEU A C 1
ATOM 2344 O O . LEU A 1 294 ? -24.840 -4.203 12.209 1.00 60.28 294 LEU A O 1
ATOM 2348 N N . LYS A 1 295 ? -24.357 -2.129 11.509 1.00 58.53 295 LYS A N 1
ATOM 2349 C CA . LYS A 1 295 ? -22.910 -2.203 11.718 1.00 58.53 295 LYS A CA 1
ATOM 2350 C C . LYS A 1 295 ? -22.441 -1.771 13.123 1.00 58.53 295 LYS A C 1
ATOM 2352 O O . LYS A 1 295 ? -21.243 -1.624 13.344 1.00 58.53 295 LYS A O 1
ATOM 2357 N N . LYS A 1 296 ? -23.328 -1.530 14.097 1.00 63.53 296 LYS A N 1
ATOM 2358 C CA . LYS A 1 296 ? -22.875 -1.164 15.453 1.00 63.53 296 LYS A CA 1
ATOM 2359 C C . LYS A 1 296 ? -22.174 -2.345 16.123 1.00 63.53 296 LYS A C 1
ATOM 2361 O O . LYS A 1 296 ? -22.804 -3.364 16.390 1.00 63.53 296 LYS A O 1
ATOM 2366 N N . LEU A 1 297 ? -20.886 -2.174 16.423 1.00 67.69 297 LEU A N 1
ATOM 2367 C CA . LEU A 1 297 ? -20.140 -3.142 17.218 1.00 67.69 297 LEU A CA 1
ATOM 2368 C C . LEU A 1 297 ? -20.788 -3.323 18.596 1.00 67.69 297 LEU A C 1
ATOM 2370 O O . LEU A 1 297 ? -21.195 -2.323 19.199 1.00 67.69 297 LEU A O 1
ATOM 2374 N N . PRO A 1 298 ? -20.846 -4.561 19.114 1.00 72.00 298 PRO A N 1
ATOM 2375 C CA . PRO A 1 298 ? -21.192 -4.802 20.505 1.00 72.00 298 PRO A CA 1
ATOM 2376 C C . PRO A 1 298 ? -20.300 -3.970 21.435 1.00 72.00 298 PRO A C 1
ATOM 2378 O O . PRO A 1 298 ? -19.108 -3.787 21.177 1.00 72.00 298 PRO A O 1
ATOM 2381 N N . SER A 1 299 ? -20.866 -3.444 22.523 1.00 70.25 299 SER A N 1
ATOM 2382 C CA . SER A 1 299 ? -20.112 -2.644 23.501 1.00 70.25 299 SER A CA 1
ATOM 2383 C C . SER A 1 299 ? -18.997 -3.436 24.194 1.00 70.25 299 SER A C 1
ATOM 2385 O O . SER A 1 299 ? -18.039 -2.848 24.688 1.00 70.25 299 SER A O 1
ATOM 2387 N N . ASP A 1 300 ? -19.128 -4.759 24.219 1.00 80.44 300 ASP A N 1
ATOM 2388 C CA . ASP A 1 300 ? -18.214 -5.753 24.778 1.00 80.44 300 ASP A CA 1
ATOM 2389 C C . ASP A 1 300 ? -17.265 -6.372 23.737 1.00 80.44 300 ASP A C 1
ATOM 2391 O O . ASP A 1 300 ? -16.522 -7.295 24.069 1.00 80.44 300 ASP A O 1
ATOM 2395 N N . ALA A 1 301 ? -17.248 -5.859 22.500 1.00 85.81 301 ALA A N 1
ATOM 2396 C CA . ALA A 1 301 ? -16.346 -6.344 21.463 1.00 85.81 301 ALA A CA 1
ATOM 2397 C C . ALA A 1 301 ? -14.878 -6.280 21.918 1.00 85.81 301 ALA A C 1
ATOM 2399 O O . ALA A 1 301 ? -14.400 -5.273 22.455 1.00 85.81 301 ALA A O 1
ATOM 2400 N N . THR A 1 302 ? -14.144 -7.354 21.657 1.00 93.50 302 THR A N 1
ATOM 2401 C CA . THR A 1 302 ? -12.710 -7.464 21.927 1.00 93.50 302 THR A CA 1
ATOM 2402 C C . THR A 1 302 ? -11.904 -6.496 21.058 1.00 93.50 302 THR A C 1
ATOM 2404 O O . THR A 1 302 ? -12.355 -6.039 20.004 1.00 93.50 302 THR A O 1
ATOM 2407 N N . LEU A 1 303 ? -10.658 -6.211 21.456 1.00 93.94 303 LEU A N 1
ATOM 2408 C CA . LEU A 1 303 ? -9.755 -5.371 20.663 1.00 93.94 303 LEU A CA 1
ATOM 2409 C C . LEU A 1 303 ? -9.588 -5.902 19.231 1.00 93.94 303 LEU A C 1
ATOM 2411 O O . LEU A 1 303 ? -9.628 -5.134 18.271 1.00 93.94 303 LEU A O 1
ATOM 2415 N N . ARG A 1 304 ? -9.433 -7.223 19.079 1.00 94.19 304 ARG A N 1
ATOM 2416 C CA . ARG A 1 304 ? -9.283 -7.862 17.767 1.00 94.19 304 ARG A CA 1
ATOM 2417 C C . ARG A 1 304 ? -10.526 -7.660 16.902 1.00 94.19 304 ARG A C 1
ATOM 2419 O O . ARG A 1 304 ? -10.375 -7.308 15.738 1.00 94.19 304 ARG A O 1
ATOM 2426 N N . GLU A 1 305 ? -11.731 -7.798 17.454 1.00 91.88 305 GLU A N 1
ATOM 2427 C CA . GLU A 1 305 ? -12.989 -7.549 16.729 1.00 91.88 305 GLU A CA 1
ATOM 2428 C C . GLU A 1 305 ? -13.139 -6.080 16.318 1.00 91.88 305 GLU A C 1
ATOM 2430 O O . GLU A 1 305 ? -13.486 -5.796 15.170 1.00 91.88 305 GLU A O 1
ATOM 2435 N N . LYS A 1 306 ? -12.792 -5.140 17.208 1.00 93.12 306 LYS A N 1
ATOM 2436 C CA . LYS A 1 306 ? -12.753 -3.701 16.894 1.00 93.12 306 LYS A CA 1
ATOM 2437 C C . LYS A 1 306 ? -11.805 -3.393 15.740 1.00 93.12 306 LYS A C 1
ATOM 2439 O O . LYS A 1 306 ? -12.165 -2.643 14.835 1.00 93.12 306 LYS A O 1
ATOM 2444 N N . LEU A 1 307 ? -10.612 -3.987 15.747 1.00 94.62 307 LEU A N 1
ATOM 2445 C CA . LEU A 1 307 ? -9.632 -3.814 14.676 1.00 94.62 307 LEU A CA 1
ATOM 2446 C C . LEU A 1 307 ? -10.085 -4.467 13.365 1.00 94.62 307 LEU A C 1
ATOM 2448 O O . LEU A 1 307 ? -9.891 -3.870 12.314 1.00 94.62 307 LEU A O 1
ATOM 2452 N N . VAL A 1 308 ? -10.704 -5.654 13.407 1.00 92.56 308 VAL A N 1
ATOM 2453 C CA . VAL A 1 308 ? -11.254 -6.327 12.212 1.00 92.56 308 VAL A CA 1
ATOM 2454 C C . VAL A 1 308 ? -12.308 -5.455 11.540 1.00 92.56 308 VAL A C 1
ATOM 2456 O O . VAL A 1 308 ? -12.302 -5.321 10.322 1.00 92.56 308 VAL A O 1
ATOM 2459 N N . TYR A 1 309 ? -13.197 -4.865 12.335 1.00 89.12 309 TYR A N 1
ATOM 2460 C CA . TYR A 1 309 ? -14.279 -4.034 11.828 1.00 89.12 309 TYR A CA 1
ATOM 2461 C C . TYR A 1 309 ? -13.798 -2.671 11.316 1.00 89.12 309 TYR A C 1
ATOM 2463 O O . TYR A 1 309 ? -14.279 -2.195 10.293 1.00 89.12 309 TYR A O 1
ATOM 2471 N N . SER A 1 310 ? -12.852 -2.032 12.012 1.00 90.44 310 SER A N 1
ATOM 2472 C CA . SER A 1 310 ? -12.304 -0.738 11.583 1.00 90.44 310 SER A CA 1
ATOM 2473 C C . SER A 1 310 ? -11.367 -0.862 10.376 1.00 90.44 310 SER A C 1
ATOM 2475 O O . SER A 1 310 ? -11.286 0.066 9.576 1.00 90.44 310 SER A O 1
ATOM 2477 N N . PHE A 1 311 ? -10.664 -1.991 10.240 1.00 93.69 311 PHE A N 1
ATOM 2478 C CA . PHE A 1 311 ? -9.643 -2.226 9.216 1.00 93.69 311 PHE A CA 1
ATOM 2479 C C . PHE A 1 311 ? -9.886 -3.564 8.510 1.00 93.69 311 PHE A C 1
ATOM 2481 O O . PHE A 1 311 ? -9.183 -4.558 8.732 1.00 93.69 311 PHE A O 1
ATOM 2488 N N . GLU A 1 312 ? -10.911 -3.578 7.658 1.00 90.81 312 GLU A N 1
ATOM 2489 C CA . GLU A 1 312 ? -11.252 -4.728 6.821 1.00 90.81 312 GLU A CA 1
ATOM 2490 C C . GLU A 1 312 ? -10.085 -5.084 5.883 1.00 90.81 312 GLU A C 1
ATOM 2492 O O . GLU A 1 312 ? -9.391 -4.210 5.359 1.00 90.81 312 GLU A O 1
ATOM 2497 N N . TYR A 1 313 ? -9.857 -6.385 5.682 1.00 92.94 313 TYR A N 1
ATOM 2498 C CA . TYR A 1 313 ? -8.830 -6.877 4.766 1.00 92.94 313 TYR A CA 1
ATOM 2499 C C . TYR A 1 313 ? -9.473 -7.343 3.470 1.00 92.94 313 TYR A C 1
ATOM 2501 O O . TYR A 1 313 ? -10.240 -8.306 3.475 1.00 92.94 313 TYR A O 1
ATOM 2509 N N . ASP A 1 314 ? -9.115 -6.689 2.371 1.00 88.94 314 ASP A N 1
ATOM 2510 C CA . ASP A 1 314 ? -9.470 -7.129 1.029 1.00 88.94 314 ASP A CA 1
ATOM 2511 C C . ASP A 1 314 ? -8.251 -7.761 0.350 1.00 88.94 314 ASP A C 1
ATOM 2513 O O . ASP A 1 314 ? -7.291 -7.082 -0.024 1.00 88.94 314 ASP A O 1
ATOM 2517 N N . SER A 1 315 ? -8.308 -9.083 0.183 1.00 86.38 315 SER A N 1
ATOM 2518 C CA . SER A 1 315 ? -7.251 -9.859 -0.470 1.00 86.38 315 SER A CA 1
ATOM 2519 C C . SER A 1 315 ? -7.063 -9.514 -1.952 1.00 86.38 315 SER A C 1
ATOM 2521 O O . SER A 1 315 ? -5.957 -9.674 -2.463 1.00 86.38 315 SER A O 1
ATOM 2523 N N . LEU A 1 316 ? -8.095 -9.012 -2.641 1.00 83.69 316 LEU A N 1
ATOM 2524 C CA . LEU A 1 316 ? -8.049 -8.709 -4.077 1.00 83.69 316 LEU A CA 1
ATOM 2525 C C . LEU A 1 316 ? -7.497 -7.312 -4.370 1.00 83.69 316 LEU A C 1
ATOM 2527 O O . LEU A 1 316 ? -7.023 -7.058 -5.480 1.00 83.69 316 LEU A O 1
ATOM 2531 N N . ARG A 1 317 ? -7.514 -6.419 -3.375 1.00 86.50 317 ARG A N 1
ATOM 2532 C CA . ARG A 1 317 ? -6.953 -5.070 -3.485 1.00 86.50 317 ARG A CA 1
ATOM 2533 C C . ARG A 1 317 ? -5.459 -5.136 -3.809 1.00 86.50 317 ARG A C 1
ATOM 2535 O O . ARG A 1 317 ? -4.769 -6.028 -3.332 1.00 86.50 317 ARG A O 1
ATOM 2542 N N . LYS A 1 318 ? -4.932 -4.199 -4.601 1.00 86.56 318 LYS A N 1
ATOM 2543 C CA . LYS A 1 318 ? -3.481 -4.070 -4.855 1.00 86.56 318 LYS A CA 1
ATOM 2544 C C . LYS A 1 318 ? -2.774 -3.371 -3.680 1.00 86.56 318 LYS A C 1
ATOM 2546 O O . LYS A 1 318 ? -3.427 -2.749 -2.840 1.00 86.56 318 LYS A O 1
ATOM 2551 N N . PHE A 1 319 ? -1.443 -3.454 -3.619 1.00 93.44 319 PHE A N 1
ATOM 2552 C CA . PHE A 1 319 ? -0.664 -2.637 -2.683 1.00 93.44 319 PHE A CA 1
ATOM 2553 C C . PHE A 1 319 ? -0.861 -1.144 -2.987 1.00 93.44 319 PHE A C 1
ATOM 2555 O O . PHE A 1 319 ? -0.684 -0.738 -4.135 1.00 93.44 319 PHE A O 1
ATOM 2562 N N . PRO A 1 320 ? -1.200 -0.317 -1.986 1.00 94.38 320 PRO A N 1
ATOM 2563 C CA . PRO A 1 320 ? -1.224 1.132 -2.150 1.00 94.38 320 PRO A CA 1
ATOM 2564 C C . PRO A 1 320 ? 0.166 1.690 -2.488 1.00 94.38 320 PRO A C 1
ATOM 2566 O O . PRO A 1 320 ? 1.162 1.261 -1.905 1.00 94.38 320 PRO A O 1
ATOM 2569 N N . ALA A 1 321 ? 0.236 2.673 -3.387 1.00 95.06 321 ALA A N 1
ATOM 2570 C CA . ALA A 1 321 ? 1.484 3.317 -3.804 1.00 95.06 321 ALA A CA 1
ATOM 2571 C C . ALA A 1 321 ? 1.928 4.415 -2.815 1.00 95.06 321 ALA A C 1
ATOM 2573 O O . ALA A 1 321 ? 2.119 5.570 -3.190 1.00 95.06 321 ALA A O 1
ATOM 2574 N N . PHE A 1 322 ? 2.055 4.058 -1.536 1.00 96.19 322 PHE A N 1
ATOM 2575 C CA . PHE A 1 322 ? 2.562 4.945 -0.488 1.00 96.19 322 PHE A CA 1
ATOM 2576 C C . PHE A 1 322 ? 3.928 4.481 0.009 1.00 96.19 322 PHE A C 1
ATOM 2578 O O . PHE A 1 322 ? 4.149 3.278 0.157 1.00 96.19 322 PHE A O 1
ATOM 2585 N N . ILE A 1 323 ? 4.805 5.438 0.304 1.00 96.75 323 ILE A N 1
ATOM 2586 C CA . ILE A 1 323 ? 6.067 5.231 1.015 1.00 96.75 323 ILE A CA 1
ATOM 2587 C C . ILE A 1 323 ? 5.999 6.056 2.297 1.00 96.75 323 ILE A C 1
ATOM 2589 O O . ILE A 1 323 ? 5.796 7.270 2.252 1.00 96.75 323 ILE A O 1
ATOM 2593 N N . TRP A 1 324 ? 6.154 5.384 3.431 1.00 96.12 324 TRP A N 1
ATOM 2594 C CA . TRP A 1 324 ? 6.139 5.979 4.758 1.00 96.12 324 TRP A CA 1
ATOM 2595 C C . TRP A 1 324 ? 7.537 5.902 5.358 1.00 96.12 324 TRP A C 1
ATOM 2597 O O . TRP A 1 324 ? 8.074 4.806 5.523 1.00 96.12 324 TRP A O 1
ATOM 2607 N N . GLN A 1 325 ? 8.088 7.049 5.742 1.00 93.44 325 GLN A N 1
ATOM 2608 C CA . GLN A 1 325 ? 9.290 7.122 6.569 1.00 93.44 325 GLN A CA 1
ATOM 2609 C C . GLN A 1 325 ? 9.017 7.991 7.800 1.00 93.44 325 GLN A C 1
ATOM 2611 O O . GLN A 1 325 ? 8.130 8.849 7.801 1.00 93.44 325 GLN A O 1
ATOM 2616 N N . THR A 1 326 ? 9.783 7.789 8.867 1.00 88.19 326 THR A N 1
ATOM 2617 C CA . THR A 1 326 ? 9.709 8.621 10.077 1.00 88.19 326 THR A CA 1
ATOM 2618 C C . THR A 1 326 ? 11.031 9.309 10.334 1.00 88.19 326 THR A C 1
ATOM 2620 O O . THR A 1 326 ? 12.089 8.710 10.143 1.00 88.19 326 THR A O 1
ATOM 2623 N N . TYR A 1 327 ? 10.975 10.545 10.819 1.00 79.62 327 TYR A N 1
ATOM 2624 C CA . TYR A 1 327 ? 12.159 11.317 11.154 1.00 79.62 327 TYR A CA 1
ATOM 2625 C C . TYR A 1 327 ? 12.025 11.999 12.520 1.00 79.62 327 TYR A C 1
ATOM 2627 O O . TYR A 1 327 ? 10.990 12.578 12.845 1.00 79.62 327 TYR A O 1
ATOM 2635 N N . ASP A 1 328 ? 13.083 11.911 13.331 1.00 64.50 328 ASP A N 1
ATOM 2636 C CA . ASP A 1 328 ? 13.083 12.357 14.736 1.00 64.50 328 ASP A CA 1
ATOM 2637 C C . ASP A 1 328 ? 13.362 13.862 14.899 1.00 64.50 328 ASP A C 1
ATOM 2639 O O . ASP A 1 328 ? 13.058 14.433 15.945 1.00 64.50 328 ASP A O 1
ATOM 2643 N N . LYS A 1 329 ? 13.899 14.552 13.880 1.00 53.16 329 LYS A N 1
ATOM 2644 C CA . LYS A 1 329 ? 14.108 16.008 13.959 1.00 53.16 329 LYS A CA 1
ATOM 2645 C C . LYS A 1 329 ? 13.057 16.770 13.147 1.00 53.16 329 LYS A C 1
ATOM 2647 O O . LYS A 1 329 ? 12.625 16.299 12.098 1.00 53.16 329 LYS A O 1
ATOM 2652 N N . PRO A 1 330 ? 12.650 17.973 13.579 1.00 40.06 330 PRO A N 1
ATOM 2653 C CA . PRO A 1 330 ? 11.791 18.817 12.763 1.00 40.06 330 PRO A CA 1
ATOM 2654 C C . PRO A 1 330 ? 12.498 19.132 11.439 1.00 40.06 330 PRO A C 1
ATOM 2656 O O . PRO A 1 330 ? 13.587 19.708 11.423 1.00 40.06 330 PRO A O 1
ATOM 2659 N N . VAL A 1 331 ? 11.881 18.752 10.318 1.00 39.66 331 VAL A N 1
ATOM 2660 C CA . VAL A 1 331 ? 12.262 19.283 9.008 1.00 39.66 331 VAL A CA 1
ATOM 2661 C C . VAL A 1 331 ? 11.851 20.748 9.027 1.00 39.66 331 VAL A C 1
ATOM 2663 O O . VAL A 1 331 ? 10.666 21.069 8.952 1.00 39.66 331 VAL A O 1
ATOM 2666 N N . ILE A 1 332 ? 12.820 21.649 9.187 1.00 36.69 332 ILE A N 1
ATOM 2667 C CA . ILE A 1 332 ? 12.576 23.072 8.975 1.00 36.69 332 ILE A CA 1
ATOM 2668 C C . ILE A 1 332 ? 12.191 23.204 7.503 1.00 36.69 332 ILE A C 1
ATOM 2670 O O . ILE A 1 332 ? 13.021 23.031 6.609 1.00 36.69 332 ILE A O 1
ATOM 2674 N N . ASN A 1 333 ? 10.905 23.447 7.252 1.00 32.47 333 ASN A N 1
ATOM 2675 C CA . ASN A 1 333 ? 10.408 23.761 5.925 1.00 32.47 333 ASN A CA 1
ATOM 2676 C C . ASN A 1 333 ? 11.246 24.913 5.367 1.00 32.47 333 ASN A C 1
ATOM 2678 O O . ASN A 1 333 ? 11.250 26.014 5.910 1.00 32.47 333 ASN A O 1
ATOM 2682 N N . ARG A 1 334 ? 11.920 24.676 4.240 1.00 38.66 334 ARG A N 1
ATOM 2683 C CA . ARG A 1 334 ? 12.749 25.655 3.519 1.00 38.66 334 ARG A CA 1
ATOM 2684 C C . ARG A 1 334 ? 11.909 26.769 2.849 1.00 38.66 334 ARG A C 1
ATOM 2686 O O . ARG A 1 334 ? 12.291 27.278 1.804 1.00 38.66 334 ARG A O 1
ATOM 2693 N N . ARG A 1 335 ? 10.744 27.122 3.412 1.00 33.50 335 ARG A N 1
ATOM 2694 C CA . ARG A 1 335 ? 9.863 28.210 2.949 1.00 33.50 335 ARG A CA 1
ATOM 2695 C C . ARG A 1 335 ? 10.038 29.525 3.715 1.00 33.50 3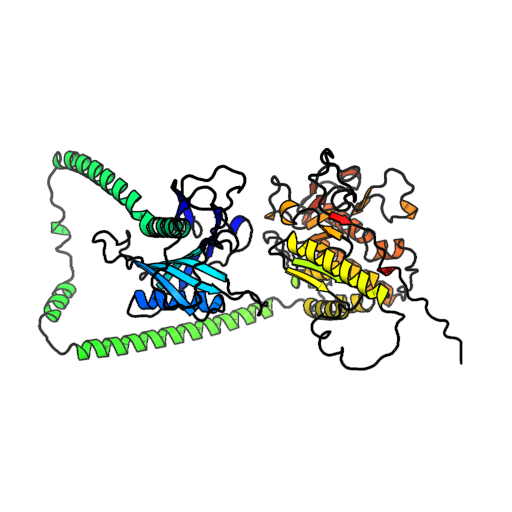35 ARG A C 1
ATOM 2697 O O . ARG A 1 335 ? 9.452 30.506 3.288 1.00 33.50 335 ARG A O 1
ATOM 2704 N N . THR A 1 336 ? 10.851 29.576 4.772 1.00 32.22 336 THR A N 1
ATOM 2705 C CA . THR A 1 336 ? 11.063 30.810 5.562 1.00 32.22 336 THR A CA 1
ATOM 2706 C C . THR A 1 336 ? 12.520 31.268 5.663 1.00 32.22 336 THR A C 1
ATOM 2708 O O . THR A 1 336 ? 12.796 32.272 6.298 1.00 32.22 336 THR A O 1
ATOM 2711 N N . VAL A 1 337 ? 13.475 30.611 4.993 1.00 36.19 337 VAL A N 1
ATOM 2712 C CA . VAL A 1 337 ? 14.907 30.986 5.098 1.00 36.19 337 VAL A CA 1
ATOM 2713 C C . VAL A 1 337 ? 15.262 32.246 4.283 1.00 36.19 337 VAL A C 1
ATOM 2715 O O . VAL A 1 337 ? 16.371 32.757 4.395 1.00 36.19 337 VAL A O 1
ATOM 2718 N N . GLN A 1 338 ? 14.341 32.783 3.476 1.00 31.59 338 GLN A N 1
ATOM 2719 C CA . GLN A 1 338 ? 14.615 33.991 2.688 1.00 31.59 338 GLN A CA 1
ATOM 2720 C C . GLN A 1 338 ? 14.325 35.301 3.447 1.00 31.59 338 GLN A C 1
ATOM 2722 O O . GLN A 1 338 ? 14.897 36.322 3.078 1.00 31.59 338 GLN A O 1
ATOM 2727 N N . ASP A 1 339 ? 13.510 35.273 4.509 1.00 32.19 339 ASP A N 1
ATOM 2728 C CA . ASP A 1 339 ? 13.049 36.497 5.188 1.00 32.19 339 ASP A CA 1
ATOM 2729 C C . ASP A 1 339 ? 13.812 36.817 6.490 1.00 32.19 339 ASP A C 1
ATOM 2731 O O . ASP A 1 339 ? 13.772 37.954 6.952 1.00 32.19 339 ASP A O 1
ATOM 2735 N N . ASP A 1 340 ? 14.594 35.872 7.027 1.00 32.16 340 ASP A N 1
ATOM 2736 C CA . ASP A 1 340 ? 15.311 36.039 8.306 1.00 32.16 340 ASP A CA 1
ATOM 2737 C C . ASP A 1 340 ? 16.801 36.422 8.153 1.00 32.16 340 ASP A C 1
ATOM 2739 O O . ASP A 1 340 ? 17.538 36.494 9.132 1.00 32.16 340 ASP A O 1
ATOM 2743 N N . LEU A 1 341 ? 17.282 36.713 6.935 1.00 35.69 341 LEU A N 1
ATOM 2744 C CA . LEU A 1 341 ? 18.663 37.189 6.701 1.00 35.69 341 LEU A CA 1
ATOM 2745 C C . LEU A 1 341 ? 18.839 38.705 6.893 1.00 35.69 341 LEU A C 1
ATOM 2747 O O . LEU A 1 341 ? 19.847 39.276 6.475 1.00 35.69 341 LEU A O 1
ATOM 2751 N N . ALA A 1 342 ? 17.872 39.357 7.531 1.00 35.09 342 ALA A N 1
ATOM 2752 C CA . ALA A 1 342 ? 17.912 40.779 7.828 1.00 35.09 342 ALA A CA 1
ATOM 2753 C C . ALA A 1 342 ? 17.716 41.073 9.318 1.00 35.09 342 ALA A C 1
ATOM 2755 O O . ALA A 1 342 ? 17.099 42.078 9.638 1.00 35.09 342 ALA A O 1
ATOM 2756 N N . ASP A 1 343 ? 18.238 40.249 10.234 1.00 34.62 343 ASP A N 1
ATOM 2757 C CA . ASP A 1 343 ? 18.666 40.811 11.517 1.00 34.62 343 ASP A CA 1
ATOM 2758 C C . ASP A 1 343 ? 19.624 39.926 12.322 1.00 34.62 343 ASP A C 1
ATOM 2760 O O . ASP A 1 343 ? 19.449 38.719 12.468 1.00 34.62 343 ASP A O 1
ATOM 2764 N N . SER A 1 344 ? 20.582 40.610 12.940 1.00 33.56 344 SER A N 1
ATOM 2765 C CA . SER A 1 344 ? 21.435 40.194 14.058 1.00 33.56 344 SER A CA 1
ATOM 2766 C C . SER A 1 344 ? 22.503 39.104 13.854 1.00 33.56 344 SER A C 1
ATOM 2768 O O . SER A 1 344 ? 22.277 37.898 13.901 1.00 33.56 344 SER A O 1
ATOM 2770 N N . ASP A 1 345 ? 23.738 39.604 13.789 1.00 40.66 345 ASP A N 1
ATOM 2771 C CA . ASP A 1 345 ? 24.943 38.998 14.349 1.00 40.66 345 ASP A CA 1
ATOM 2772 C C . ASP A 1 345 ? 24.707 38.408 15.755 1.00 40.66 345 ASP A C 1
ATOM 2774 O O . ASP A 1 345 ? 24.376 39.142 16.687 1.00 40.66 345 ASP A O 1
ATOM 2778 N N . SER A 1 346 ? 24.928 37.102 15.931 1.00 38.78 346 SER A N 1
ATOM 2779 C CA . SER A 1 346 ? 25.677 36.465 17.038 1.00 38.78 346 SER A CA 1
ATOM 2780 C C . SER A 1 346 ? 25.393 34.954 17.105 1.00 38.78 346 SER A C 1
ATOM 2782 O O . SER A 1 346 ? 24.321 34.489 16.743 1.00 38.78 346 SER A O 1
ATOM 2784 N N . ASP A 1 347 ? 26.387 34.192 17.567 1.00 34.78 347 ASP A N 1
ATOM 2785 C CA . ASP A 1 347 ? 26.358 32.751 17.875 1.00 34.78 347 ASP A CA 1
ATOM 2786 C C . ASP A 1 347 ? 26.602 31.751 16.728 1.00 34.78 347 ASP A C 1
ATOM 2788 O O . ASP A 1 347 ? 25.881 30.780 16.482 1.00 34.78 347 ASP A O 1
ATOM 2792 N N . SER A 1 348 ? 27.769 31.901 16.099 1.00 38.00 348 SER A N 1
ATOM 2793 C CA . SER A 1 348 ? 28.442 30.837 15.355 1.00 38.00 348 SER A CA 1
ATOM 2794 C C . SER A 1 348 ? 29.057 29.801 16.307 1.00 38.00 348 SER A C 1
ATOM 2796 O O . SER A 1 348 ? 30.203 29.955 16.709 1.00 38.00 348 SER A O 1
ATOM 2798 N N . ASN A 1 349 ? 28.332 28.732 16.677 1.00 35.50 349 ASN A N 1
ATOM 2799 C CA . ASN A 1 349 ? 28.994 27.456 17.042 1.00 35.50 349 ASN A CA 1
ATOM 2800 C C . ASN A 1 349 ? 28.137 26.170 17.117 1.00 35.50 349 ASN A C 1
ATOM 2802 O O . ASN A 1 349 ? 28.668 25.146 17.533 1.00 35.50 349 ASN A O 1
ATOM 2806 N N . ASN A 1 350 ? 26.870 26.137 16.671 1.00 36.44 350 ASN A N 1
ATOM 2807 C CA . ASN A 1 350 ? 26.064 24.891 16.702 1.00 36.44 350 ASN A CA 1
ATOM 2808 C C . ASN A 1 350 ? 25.408 24.457 15.369 1.00 36.44 350 ASN A C 1
ATOM 2810 O O . ASN A 1 350 ? 24.710 23.443 15.341 1.00 36.44 350 ASN A O 1
ATOM 2814 N N . ASN A 1 351 ? 25.644 25.156 14.250 1.00 38.31 351 ASN A N 1
ATOM 2815 C CA . ASN A 1 351 ? 24.878 24.939 13.006 1.00 38.31 351 ASN A CA 1
ATOM 2816 C C . ASN A 1 351 ? 25.506 24.005 11.951 1.00 38.31 351 ASN A C 1
ATOM 2818 O O . ASN A 1 351 ? 24.799 23.594 11.034 1.00 38.31 351 ASN A O 1
ATOM 2822 N N . SER A 1 352 ? 26.774 23.596 12.064 1.00 38.75 352 SER A N 1
ATOM 2823 C CA . SER A 1 352 ? 27.417 22.772 11.019 1.00 38.75 352 SER A CA 1
ATOM 2824 C C . SER A 1 352 ? 26.898 21.326 10.954 1.00 38.75 352 SER A C 1
ATOM 2826 O O . SER A 1 352 ? 26.741 20.777 9.867 1.00 38.75 352 SER A O 1
ATOM 2828 N N . ASN A 1 353 ? 26.557 20.716 12.096 1.00 40.31 353 ASN A N 1
ATOM 2829 C CA . ASN A 1 353 ? 26.091 19.321 12.139 1.00 40.31 353 ASN A CA 1
ATOM 2830 C C . ASN A 1 353 ? 24.628 19.145 11.694 1.00 40.31 353 ASN A C 1
ATOM 2832 O O . ASN A 1 353 ? 24.266 18.085 11.190 1.00 40.31 353 ASN A O 1
ATOM 2836 N N . ASN A 1 354 ? 23.773 20.159 11.865 1.00 43.53 354 ASN A N 1
ATOM 2837 C CA . ASN A 1 354 ? 22.381 20.084 11.403 1.00 43.53 354 ASN A CA 1
ATOM 2838 C C . ASN A 1 354 ? 22.261 20.293 9.885 1.00 43.53 354 ASN A C 1
ATOM 2840 O O . ASN A 1 354 ? 21.314 19.790 9.281 1.00 43.53 354 ASN A O 1
ATOM 2844 N N . GLN A 1 355 ? 23.223 20.985 9.269 1.00 41.78 355 GLN A N 1
ATOM 2845 C CA . GLN A 1 355 ? 23.233 21.231 7.830 1.00 41.78 355 GLN A CA 1
ATOM 2846 C C . GLN A 1 355 ? 23.583 19.962 7.035 1.00 41.78 355 GLN A C 1
ATOM 2848 O O . GLN A 1 355 ? 22.836 19.605 6.128 1.00 41.78 355 GLN A O 1
ATOM 2853 N N . GLY A 1 356 ? 24.607 19.204 7.453 1.00 47.91 356 GLY A N 1
ATOM 2854 C CA . GLY A 1 356 ? 24.979 17.938 6.799 1.00 47.91 356 GLY A CA 1
ATOM 2855 C C . GLY A 1 356 ? 23.910 16.839 6.896 1.00 47.91 356 GLY A C 1
ATOM 2856 O O . GLY A 1 356 ? 23.635 16.155 5.916 1.00 47.91 356 GLY A O 1
ATOM 2857 N N . ILE A 1 357 ? 23.229 16.723 8.043 1.00 51.25 357 ILE A N 1
ATOM 2858 C CA . ILE A 1 357 ? 22.145 15.739 8.229 1.00 51.25 357 ILE A CA 1
ATOM 2859 C C . ILE A 1 357 ? 20.936 16.081 7.339 1.00 51.25 357 ILE A C 1
ATOM 2861 O O . ILE A 1 357 ? 20.334 15.194 6.743 1.00 51.25 357 ILE A O 1
ATOM 2865 N N . SER A 1 358 ? 20.593 17.368 7.208 1.00 59.34 358 SER A N 1
ATOM 2866 C CA . SER A 1 358 ? 19.507 17.837 6.330 1.00 59.34 358 SER A CA 1
ATOM 2867 C C . SER A 1 358 ? 19.776 17.534 4.849 1.00 59.34 358 SER A C 1
ATOM 2869 O O . SER A 1 358 ? 18.854 17.198 4.105 1.00 59.34 358 SER A O 1
ATOM 2871 N N . GLU A 1 359 ? 21.039 17.607 4.424 1.00 61.66 359 GLU A N 1
ATOM 2872 C CA . GLU A 1 359 ? 21.463 17.264 3.063 1.00 61.66 359 GLU A CA 1
ATOM 2873 C C . GLU A 1 359 ? 21.389 15.755 2.794 1.00 61.66 359 GLU A C 1
ATOM 2875 O O . GLU A 1 359 ? 20.878 15.354 1.749 1.00 61.66 359 GLU A O 1
ATOM 2880 N N . GLU A 1 360 ? 21.809 14.919 3.745 1.00 64.44 360 GLU A N 1
ATOM 2881 C CA . GLU A 1 360 ? 21.715 13.456 3.651 1.00 64.44 360 GLU A CA 1
ATOM 2882 C C . GLU A 1 360 ? 20.254 12.974 3.597 1.00 64.44 360 GLU A C 1
ATOM 2884 O O . GLU A 1 360 ? 19.897 12.149 2.756 1.00 64.44 360 GLU A O 1
ATOM 2889 N N . LEU A 1 361 ? 19.369 13.571 4.401 1.00 65.56 361 LEU A N 1
ATOM 2890 C CA . LEU A 1 361 ? 17.921 13.326 4.350 1.00 65.56 361 LEU A CA 1
ATOM 2891 C C . LEU A 1 361 ? 17.287 13.736 3.032 1.00 65.56 361 LEU A C 1
ATOM 2893 O O . LEU A 1 361 ? 16.488 12.991 2.467 1.00 65.56 361 LEU A O 1
ATOM 2897 N N . ALA A 1 362 ? 17.614 14.935 2.550 1.00 71.00 362 ALA A N 1
ATOM 2898 C CA . ALA A 1 362 ? 17.106 15.416 1.274 1.00 71.00 362 ALA A CA 1
ATOM 2899 C C . ALA A 1 362 ? 17.584 14.515 0.127 1.00 71.00 362 ALA A C 1
ATOM 2901 O O . ALA A 1 362 ? 16.810 14.233 -0.786 1.00 71.00 362 ALA A O 1
ATOM 2902 N N . SER A 1 363 ? 18.825 14.029 0.213 1.00 78.56 363 SER A N 1
ATOM 2903 C CA . SER A 1 363 ? 19.401 13.063 -0.720 1.00 78.56 363 SER A CA 1
ATOM 2904 C C . SER A 1 363 ? 18.655 11.728 -0.679 1.00 78.56 363 SER A C 1
ATOM 2906 O O . SER A 1 363 ? 18.187 11.263 -1.718 1.00 78.56 363 SER A O 1
ATOM 2908 N N . ASN A 1 364 ? 18.439 11.137 0.504 1.00 80.00 364 ASN A N 1
ATOM 2909 C CA . ASN A 1 364 ? 17.736 9.857 0.586 1.00 80.00 364 ASN A CA 1
ATOM 2910 C C . ASN A 1 364 ? 16.268 9.968 0.147 1.00 80.00 364 ASN A C 1
ATOM 2912 O O . ASN A 1 364 ? 15.772 9.117 -0.593 1.00 80.00 364 ASN A O 1
ATOM 2916 N N . LYS A 1 365 ? 15.585 11.061 0.514 1.00 84.06 365 LYS A N 1
ATOM 2917 C CA . LYS A 1 365 ? 14.229 11.326 0.024 1.00 84.06 365 LYS A CA 1
ATOM 2918 C C . LYS A 1 365 ? 14.196 11.395 -1.504 1.00 84.06 365 LYS A C 1
ATOM 2920 O O . LYS A 1 365 ? 13.338 10.766 -2.120 1.00 84.06 365 LYS A O 1
ATOM 2925 N N . ALA A 1 366 ? 15.127 12.137 -2.105 1.00 86.12 366 ALA A N 1
ATOM 2926 C CA . ALA A 1 366 ? 15.224 12.254 -3.555 1.00 86.12 366 ALA A CA 1
ATOM 2927 C C . ALA A 1 366 ? 15.470 10.891 -4.221 1.00 86.12 366 ALA A C 1
ATOM 2929 O O . ALA A 1 366 ? 14.831 10.599 -5.227 1.00 86.12 366 ALA A O 1
ATOM 2930 N N . ASN A 1 367 ? 16.302 10.026 -3.626 1.00 89.62 367 ASN A N 1
ATOM 2931 C CA . ASN A 1 367 ? 16.550 8.673 -4.135 1.00 89.62 367 ASN A CA 1
ATOM 2932 C C . ASN A 1 367 ? 15.271 7.818 -4.174 1.00 89.62 367 ASN A C 1
ATOM 2934 O O . ASN A 1 367 ? 15.025 7.118 -5.161 1.00 89.62 367 ASN A O 1
ATOM 2938 N N . TRP A 1 368 ? 14.446 7.874 -3.122 1.00 92.19 368 TRP A N 1
ATOM 2939 C CA . TRP A 1 368 ? 13.147 7.190 -3.090 1.00 92.19 368 TRP A CA 1
ATOM 2940 C C . TRP A 1 368 ? 12.167 7.748 -4.120 1.00 92.19 368 TRP A C 1
ATOM 2942 O O . TRP A 1 368 ? 11.549 6.955 -4.836 1.00 92.19 368 TRP A O 1
ATOM 2952 N N . ASP A 1 369 ? 12.063 9.074 -4.229 1.00 90.69 369 ASP A N 1
ATOM 2953 C CA . ASP A 1 369 ? 11.158 9.747 -5.168 1.00 90.69 369 ASP A CA 1
ATOM 2954 C C . ASP A 1 369 ? 11.547 9.465 -6.634 1.00 90.69 369 ASP A C 1
ATOM 2956 O O . ASP A 1 369 ? 10.687 9.159 -7.460 1.00 90.69 369 ASP A O 1
ATOM 2960 N N . GLU A 1 370 ? 12.842 9.528 -6.962 1.00 91.56 370 GLU A N 1
ATOM 2961 C CA . GLU A 1 370 ? 13.361 9.308 -8.318 1.00 91.56 370 GLU A CA 1
ATOM 2962 C C . GLU A 1 370 ? 13.163 7.861 -8.780 1.00 91.56 370 GLU A C 1
ATOM 2964 O O . GLU A 1 370 ? 12.767 7.623 -9.923 1.00 91.56 370 GLU A O 1
ATOM 2969 N N . LYS A 1 371 ? 13.406 6.880 -7.901 1.00 92.62 371 LYS A N 1
ATOM 2970 C CA . LYS A 1 371 ? 13.253 5.458 -8.246 1.00 92.62 371 LYS A CA 1
ATOM 2971 C C . LYS A 1 371 ? 11.804 4.996 -8.292 1.00 92.62 371 LYS A C 1
ATOM 2973 O O . LYS A 1 371 ? 11.532 3.970 -8.911 1.00 92.62 371 LYS A O 1
ATOM 2978 N N . ASN A 1 372 ? 10.884 5.715 -7.653 1.00 93.25 372 ASN A N 1
ATOM 2979 C CA . ASN A 1 372 ? 9.483 5.316 -7.545 1.00 93.25 372 ASN A CA 1
ATOM 2980 C C . ASN A 1 372 ? 8.539 6.418 -8.057 1.00 93.25 372 ASN A C 1
ATOM 2982 O O . ASN A 1 372 ? 7.674 6.883 -7.306 1.00 93.25 372 ASN A O 1
ATOM 2986 N N . PRO A 1 373 ? 8.659 6.833 -9.337 1.00 88.94 373 PRO A N 1
ATOM 2987 C CA . PRO A 1 373 ? 7.788 7.853 -9.902 1.00 88.94 373 PRO A CA 1
ATOM 2988 C C . PRO A 1 373 ? 6.337 7.353 -9.881 1.00 88.94 373 PRO A C 1
ATOM 2990 O O . PRO A 1 373 ? 6.001 6.348 -10.504 1.00 88.94 373 PRO A O 1
ATOM 2993 N N . GLY A 1 374 ? 5.476 8.047 -9.135 1.00 85.44 374 GLY A N 1
ATOM 2994 C CA . GLY A 1 374 ? 4.071 7.676 -8.935 1.00 85.44 374 GLY A CA 1
ATOM 2995 C C . GLY A 1 374 ? 3.731 7.173 -7.530 1.00 85.44 374 GLY A C 1
ATOM 2996 O O . GLY A 1 374 ? 2.549 7.021 -7.229 1.00 85.44 374 GLY A O 1
ATOM 2997 N N . PHE A 1 375 ? 4.722 6.964 -6.658 1.00 91.88 375 PHE A N 1
ATOM 2998 C CA . PHE A 1 375 ? 4.468 6.748 -5.235 1.00 91.88 375 PHE A CA 1
ATOM 2999 C C . PHE A 1 375 ? 4.306 8.083 -4.508 1.00 91.88 375 PHE A C 1
ATOM 3001 O O . PHE A 1 375 ? 5.041 9.041 -4.748 1.00 91.88 375 PHE A O 1
ATOM 3008 N N . VAL A 1 376 ? 3.352 8.135 -3.582 1.00 92.69 376 VAL A N 1
ATOM 3009 C CA . VAL A 1 376 ? 3.232 9.236 -2.626 1.00 92.69 376 VAL A CA 1
ATOM 3010 C C . VAL A 1 376 ? 4.177 8.945 -1.467 1.00 92.69 376 VAL A C 1
ATOM 3012 O O . VAL A 1 376 ? 3.967 7.996 -0.711 1.00 92.69 376 VAL A O 1
ATOM 3015 N N . HIS A 1 377 ? 5.229 9.749 -1.355 1.00 92.88 377 HIS A N 1
ATOM 3016 C CA . HIS A 1 377 ? 6.259 9.591 -0.339 1.00 92.88 377 HIS A CA 1
ATOM 3017 C C . HIS A 1 377 ? 6.123 10.649 0.759 1.00 92.88 377 HIS A C 1
ATOM 3019 O O . HIS A 1 377 ? 6.373 11.835 0.527 1.00 92.88 377 HIS A O 1
ATOM 3025 N N . GLU A 1 378 ? 5.764 10.196 1.960 1.00 90.81 378 GLU A N 1
ATOM 3026 C CA . GLU A 1 378 ? 5.539 11.031 3.139 1.00 90.81 378 GLU A CA 1
ATOM 3027 C C . GLU A 1 378 ? 6.549 10.718 4.247 1.00 90.81 378 GLU A C 1
ATOM 3029 O O . GLU A 1 378 ? 6.757 9.561 4.627 1.00 90.81 378 GLU A O 1
ATOM 3034 N N . ILE A 1 379 ? 7.135 11.782 4.799 1.00 89.62 379 ILE A N 1
ATOM 3035 C CA . ILE A 1 379 ? 8.056 11.717 5.934 1.00 89.62 379 ILE A CA 1
ATOM 3036 C C . ILE A 1 379 ? 7.367 12.337 7.142 1.00 89.62 379 ILE A C 1
ATOM 3038 O O . ILE A 1 379 ? 7.055 13.529 7.153 1.00 89.62 379 ILE A O 1
ATOM 3042 N N . PHE A 1 380 ? 7.152 11.537 8.180 1.00 86.94 380 PHE A N 1
ATOM 3043 C CA . PHE A 1 380 ? 6.447 11.975 9.375 1.00 86.94 380 PHE A CA 1
ATOM 3044 C C . PHE A 1 380 ? 7.394 12.416 10.488 1.00 86.94 380 PHE A C 1
ATOM 3046 O O . PHE A 1 380 ? 8.353 11.718 10.817 1.00 86.94 380 PHE A O 1
ATOM 3053 N N . ASN A 1 381 ? 7.060 13.542 11.115 1.00 85.38 381 ASN A N 1
ATOM 3054 C CA . ASN A 1 381 ? 7.615 13.953 12.401 1.00 85.38 381 ASN A CA 1
ATOM 3055 C C . ASN A 1 381 ? 6.707 13.488 13.560 1.00 85.38 381 ASN A C 1
ATOM 3057 O O . ASN A 1 381 ? 5.594 13.005 13.342 1.00 85.38 381 ASN A O 1
ATOM 3061 N N . GLU A 1 382 ? 7.165 13.659 14.801 1.00 83.69 382 GLU A N 1
ATOM 3062 C CA . GLU A 1 382 ? 6.451 13.191 15.999 1.00 83.69 382 GLU A CA 1
ATOM 3063 C C . GLU A 1 382 ? 5.025 13.768 16.131 1.00 83.69 382 GLU A C 1
ATOM 3065 O O . GLU A 1 382 ? 4.090 13.033 16.465 1.00 83.69 382 GLU A O 1
ATOM 3070 N N . ASP A 1 383 ? 4.828 15.046 15.793 1.00 84.81 383 ASP A N 1
ATOM 3071 C CA . ASP A 1 383 ? 3.522 15.713 15.878 1.00 84.81 383 ASP A CA 1
ATOM 3072 C C . ASP A 1 383 ? 2.514 15.145 14.870 1.00 84.81 383 ASP A C 1
ATOM 3074 O O . ASP A 1 383 ? 1.360 14.860 15.215 1.00 84.81 383 ASP A O 1
ATOM 3078 N N . ILE A 1 384 ? 2.946 14.931 13.622 1.00 88.81 384 ILE A N 1
ATOM 3079 C CA . ILE A 1 384 ? 2.088 14.357 12.582 1.00 88.81 384 ILE A CA 1
ATOM 3080 C C . ILE A 1 384 ? 1.779 12.898 12.913 1.00 88.81 384 ILE A C 1
ATOM 3082 O O . ILE A 1 384 ? 0.625 12.487 12.785 1.00 88.81 384 ILE A O 1
ATOM 3086 N N . ILE A 1 385 ? 2.759 12.127 13.401 1.00 92.44 385 ILE A N 1
ATOM 3087 C CA . ILE A 1 385 ? 2.535 10.753 13.874 1.00 92.44 385 ILE A CA 1
ATOM 3088 C C . ILE A 1 385 ? 1.410 10.739 14.913 1.00 92.44 385 ILE A C 1
ATOM 3090 O O . ILE A 1 385 ? 0.448 9.979 14.785 1.00 92.44 385 ILE A O 1
ATOM 3094 N N . TYR A 1 386 ? 1.491 11.608 15.922 1.00 91.19 386 TYR A N 1
ATOM 3095 C CA . TYR A 1 386 ? 0.494 11.683 16.983 1.00 91.19 386 TYR A CA 1
ATOM 3096 C C . TYR A 1 386 ? -0.912 11.997 16.456 1.00 91.19 386 TYR A C 1
ATOM 3098 O O . TYR A 1 386 ? -1.890 11.335 16.825 1.00 91.19 386 TYR A O 1
ATOM 3106 N N . ALA A 1 387 ? -1.018 12.985 15.565 1.00 92.12 387 ALA A N 1
ATOM 3107 C CA . ALA A 1 387 ? -2.278 13.365 14.937 1.00 92.12 387 ALA A CA 1
ATOM 3108 C C . ALA A 1 387 ? -2.866 12.218 14.098 1.00 92.12 387 ALA A C 1
ATOM 3110 O O . ALA A 1 387 ? -4.062 11.932 14.191 1.00 92.12 387 ALA A O 1
ATOM 3111 N N . MET A 1 388 ? -2.024 11.515 13.339 1.00 92.94 388 MET A N 1
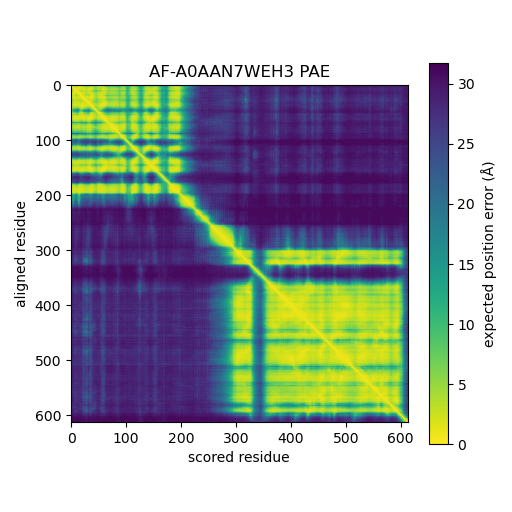ATOM 3112 C CA . MET A 1 388 ? -2.414 10.382 12.499 1.00 92.94 388 MET A CA 1
ATOM 3113 C C . MET A 1 388 ? -2.922 9.205 13.335 1.00 92.94 388 MET A C 1
ATOM 3115 O O . MET A 1 388 ? -3.980 8.654 13.031 1.00 92.94 388 MET A O 1
ATOM 3119 N N . VAL A 1 389 ? -2.229 8.855 14.426 1.00 96.31 389 VAL A N 1
ATOM 3120 C CA . VAL A 1 389 ? -2.673 7.793 15.346 1.00 96.31 389 VAL A CA 1
ATOM 3121 C C . VAL A 1 389 ? -4.045 8.130 15.927 1.00 96.31 389 VAL A C 1
ATOM 3123 O O . VAL A 1 389 ? -4.951 7.299 15.879 1.00 96.31 389 VAL A O 1
ATOM 3126 N N . ARG A 1 390 ? -4.244 9.363 16.411 1.00 94.19 390 ARG A N 1
ATOM 3127 C CA . ARG A 1 390 ? -5.554 9.801 16.919 1.00 94.19 390 ARG A CA 1
ATOM 3128 C C . ARG A 1 390 ? -6.643 9.768 15.852 1.00 94.19 390 ARG A C 1
ATOM 3130 O O . ARG A 1 390 ? -7.770 9.399 16.165 1.00 94.19 390 ARG A O 1
ATOM 3137 N N . HIS A 1 391 ? -6.320 10.156 14.621 1.00 93.00 391 HIS A N 1
ATOM 3138 C CA . HIS A 1 391 ? -7.278 10.203 13.524 1.00 93.00 391 HIS A CA 1
ATOM 3139 C C . HIS A 1 391 ? -7.742 8.802 13.099 1.00 93.00 391 HIS A C 1
ATOM 3141 O O . HIS A 1 391 ? -8.944 8.541 13.103 1.00 93.00 391 HIS A O 1
ATOM 3147 N N . TYR A 1 392 ? -6.821 7.883 12.779 1.00 94.75 392 TYR A N 1
ATOM 3148 C CA . TYR A 1 392 ? -7.199 6.550 12.283 1.00 94.75 392 TYR A CA 1
ATOM 3149 C C . TYR A 1 392 ? -7.778 5.641 13.360 1.00 94.75 392 TYR A C 1
ATOM 3151 O O . TYR A 1 392 ? -8.628 4.810 13.055 1.00 94.75 392 TYR A O 1
ATOM 3159 N N . TYR A 1 393 ? -7.337 5.788 14.610 1.00 95.75 393 TYR A N 1
ATOM 3160 C CA . TYR A 1 393 ? -7.716 4.885 15.698 1.00 95.75 393 TYR A CA 1
ATOM 3161 C C . TYR A 1 393 ? -8.740 5.498 16.658 1.00 95.75 393 TYR A C 1
ATOM 3163 O O . TYR A 1 393 ? -8.936 4.988 17.758 1.00 95.75 393 TYR A O 1
ATOM 3171 N N . ALA A 1 394 ? -9.449 6.556 16.246 1.00 92.12 394 ALA A N 1
ATOM 3172 C CA . ALA A 1 394 ? -10.502 7.182 17.050 1.00 92.12 394 ALA A CA 1
ATOM 3173 C C . ALA A 1 394 ? -11.610 6.195 17.477 1.00 92.12 394 ALA A C 1
ATOM 3175 O O . ALA A 1 394 ? -12.192 6.346 18.550 1.00 92.12 394 ALA A O 1
ATOM 3176 N N . SER A 1 395 ? -11.893 5.176 16.658 1.00 89.19 395 SER A N 1
ATOM 3177 C CA . SER A 1 395 ? -12.860 4.108 16.955 1.00 89.19 395 SER A CA 1
ATOM 3178 C C . SER A 1 395 ? -12.312 2.997 17.861 1.00 89.19 395 SER A C 1
ATOM 3180 O O . SER A 1 395 ? -13.086 2.153 18.314 1.00 89.19 395 SER A O 1
ATOM 3182 N N . VAL A 1 396 ? -11.002 2.981 18.133 1.00 94.12 396 VAL A N 1
ATOM 3183 C CA . VAL A 1 396 ? -10.305 1.958 18.930 1.00 94.12 396 VAL A CA 1
ATOM 3184 C C . VAL A 1 396 ? -9.388 2.648 19.957 1.00 94.12 396 VAL A C 1
ATOM 3186 O O . VAL A 1 396 ? -8.161 2.641 19.811 1.00 94.12 396 VAL A O 1
ATOM 3189 N N . PRO A 1 397 ? -9.962 3.299 20.989 1.00 94.44 397 PRO A N 1
ATOM 3190 C CA . PRO A 1 397 ? -9.216 4.145 21.923 1.00 94.44 397 PRO A CA 1
ATOM 3191 C C . PRO A 1 397 ? -8.112 3.406 22.692 1.00 94.44 397 PRO A C 1
ATOM 3193 O O . PRO A 1 397 ? -7.133 4.035 23.088 1.00 94.44 397 PRO A O 1
ATOM 3196 N N . GLU A 1 398 ? -8.215 2.085 22.858 1.00 96.56 398 GLU A N 1
ATOM 3197 C CA . GLU A 1 398 ? -7.188 1.246 23.482 1.00 96.56 398 GLU A CA 1
ATOM 3198 C C . GLU A 1 398 ? -5.837 1.352 22.759 1.00 96.56 398 GLU A C 1
ATOM 3200 O O . GLU A 1 398 ? -4.791 1.386 23.406 1.00 96.56 398 GLU A O 1
ATOM 3205 N N . VAL A 1 399 ? -5.848 1.466 21.425 1.00 97.88 399 VAL A N 1
ATOM 3206 C CA . VAL A 1 399 ? -4.630 1.640 20.615 1.00 97.88 399 VAL A CA 1
ATOM 3207 C C . VAL A 1 399 ? -3.983 2.995 20.897 1.00 97.88 399 VAL A C 1
ATOM 3209 O O . VAL A 1 399 ? -2.768 3.078 21.077 1.00 97.88 399 VAL A O 1
ATOM 3212 N N . ILE A 1 400 ? -4.793 4.054 20.991 1.00 97.50 400 ILE A N 1
ATOM 3213 C CA . ILE A 1 400 ? -4.320 5.406 21.320 1.00 97.50 400 ILE A CA 1
ATOM 3214 C C . ILE A 1 400 ? -3.741 5.426 22.740 1.00 97.50 400 ILE A C 1
ATOM 3216 O O . ILE A 1 400 ? -2.684 6.014 22.977 1.00 97.50 400 ILE A O 1
ATOM 3220 N N . GLU A 1 401 ? -4.409 4.775 23.693 1.00 97.50 401 GLU A N 1
ATOM 3221 C CA . GLU A 1 401 ? -3.929 4.671 25.069 1.00 97.50 401 GLU A CA 1
ATOM 3222 C C . GLU A 1 401 ? -2.592 3.927 25.146 1.00 97.50 401 GLU A C 1
ATOM 3224 O O . GLU A 1 401 ? -1.667 4.412 25.803 1.00 97.50 401 GLU A O 1
ATOM 3229 N N . ALA A 1 402 ? -2.470 2.788 24.460 1.00 97.75 402 ALA A N 1
ATOM 3230 C CA . ALA A 1 402 ? -1.228 2.029 24.402 1.00 97.75 402 ALA A CA 1
ATOM 3231 C C . ALA A 1 402 ? -0.097 2.856 23.784 1.00 97.75 402 ALA A C 1
ATOM 3233 O O . ALA A 1 402 ? 0.977 2.940 24.372 1.00 97.75 402 ALA A O 1
ATOM 3234 N N . TYR A 1 403 ? -0.351 3.531 22.660 1.00 97.31 403 TYR A N 1
ATOM 3235 C CA . TYR A 1 403 ? 0.631 4.397 22.006 1.00 97.31 403 TYR A CA 1
ATOM 3236 C C . TYR A 1 403 ? 1.149 5.496 22.947 1.00 97.31 403 TYR A C 1
ATOM 3238 O O . TYR A 1 403 ? 2.355 5.731 23.047 1.00 97.31 403 TYR A O 1
ATOM 3246 N N . ASN A 1 404 ? 0.248 6.133 23.700 1.00 95.94 404 ASN A N 1
ATOM 3247 C CA . ASN A 1 404 ? 0.606 7.168 24.673 1.00 95.94 404 ASN A CA 1
ATOM 3248 C C . ASN A 1 404 ? 1.378 6.621 25.879 1.00 95.94 404 ASN A C 1
ATOM 3250 O O . ASN A 1 404 ? 2.169 7.351 26.471 1.00 95.94 404 ASN A O 1
ATOM 3254 N N . ALA A 1 405 ? 1.139 5.362 26.251 1.00 95.81 405 ALA A N 1
ATOM 3255 C CA . ALA A 1 405 ? 1.779 4.708 27.386 1.00 95.81 405 ALA A CA 1
ATOM 3256 C C . ALA A 1 405 ? 3.198 4.195 27.089 1.00 95.81 405 ALA A C 1
ATOM 3258 O O . ALA A 1 405 ? 3.926 3.875 28.029 1.00 95.81 405 ALA A O 1
ATOM 3259 N N . LEU A 1 406 ? 3.601 4.102 25.816 1.00 94.25 406 LEU A N 1
ATOM 3260 C CA . LEU A 1 406 ? 4.948 3.663 25.454 1.00 94.25 406 LEU A CA 1
ATOM 3261 C C . LEU A 1 406 ? 6.005 4.662 25.974 1.00 94.25 406 LEU A C 1
ATOM 3263 O O . LEU A 1 406 ? 5.925 5.855 25.662 1.00 94.25 406 LEU A O 1
ATOM 3267 N N . PRO A 1 407 ? 7.008 4.196 26.745 1.00 90.62 407 PRO A N 1
ATOM 3268 C CA . PRO A 1 407 ? 7.905 5.071 27.507 1.00 90.62 407 PRO A CA 1
ATOM 3269 C C . PRO A 1 407 ? 8.984 5.755 26.664 1.00 90.62 407 PRO A C 1
ATOM 3271 O O . PRO A 1 407 ? 9.522 6.780 27.074 1.00 90.62 407 PRO A O 1
ATOM 3274 N N . THR A 1 408 ? 9.332 5.199 25.502 1.00 89.12 408 THR A N 1
ATOM 3275 C CA . THR A 1 408 ? 10.423 5.708 24.662 1.00 89.12 408 THR A CA 1
ATOM 3276 C C . THR A 1 408 ? 9.950 5.983 23.242 1.00 89.12 408 THR A C 1
ATOM 3278 O O . THR A 1 408 ? 9.024 5.348 22.734 1.00 89.12 408 THR A O 1
ATOM 3281 N N . LYS A 1 409 ? 10.622 6.930 22.579 1.00 87.06 409 LYS A N 1
ATOM 3282 C CA . LYS A 1 409 ? 10.346 7.299 21.185 1.00 87.06 409 LYS A CA 1
ATOM 3283 C C . LYS A 1 409 ? 10.502 6.126 20.219 1.00 87.06 409 LYS A C 1
ATOM 3285 O O . LYS A 1 409 ? 9.660 5.947 19.351 1.00 87.06 409 LYS A O 1
ATOM 3290 N N . ILE A 1 410 ? 11.532 5.298 20.408 1.00 86.06 410 ILE A N 1
ATOM 3291 C CA . ILE A 1 410 ? 11.790 4.143 19.538 1.00 86.06 410 ILE A CA 1
ATOM 3292 C C . ILE A 1 410 ? 10.625 3.146 19.548 1.00 86.06 410 ILE A C 1
ATOM 3294 O O . ILE A 1 410 ? 10.176 2.730 18.488 1.00 86.06 410 ILE A O 1
ATOM 3298 N N . LEU A 1 411 ? 10.049 2.856 20.722 1.00 91.75 411 LEU A N 1
ATOM 3299 C CA . LEU A 1 411 ? 8.876 1.984 20.819 1.00 91.75 411 LEU A CA 1
ATOM 3300 C C . LEU A 1 411 ? 7.662 2.597 20.110 1.00 91.75 411 LEU A C 1
ATOM 3302 O O . LEU A 1 411 ? 6.878 1.883 19.491 1.00 91.75 411 LEU A O 1
ATOM 3306 N N . LYS A 1 412 ? 7.495 3.923 20.201 1.00 93.81 412 LYS A N 1
ATOM 3307 C CA . LYS A 1 412 ? 6.412 4.640 19.517 1.00 93.81 412 LYS A CA 1
ATOM 3308 C C . LYS A 1 412 ? 6.566 4.589 18.000 1.00 93.81 412 LYS A C 1
ATOM 3310 O O . LYS A 1 412 ? 5.584 4.306 17.324 1.00 93.81 412 LYS A O 1
ATOM 3315 N N . ILE A 1 413 ? 7.770 4.812 17.474 1.00 91.94 413 ILE A N 1
ATOM 3316 C CA . ILE A 1 413 ? 8.065 4.705 16.036 1.00 91.94 413 ILE A CA 1
ATOM 3317 C C . ILE A 1 413 ? 7.832 3.269 15.557 1.00 91.94 413 ILE A C 1
ATOM 3319 O O . ILE A 1 413 ? 7.100 3.057 14.588 1.00 91.94 413 ILE A O 1
ATOM 3323 N N . ASP A 1 414 ? 8.352 2.281 16.292 1.00 92.88 414 ASP A N 1
ATOM 3324 C CA . ASP A 1 414 ? 8.132 0.869 15.986 1.00 92.88 414 ASP A CA 1
ATOM 3325 C C . ASP A 1 414 ? 6.649 0.500 15.985 1.00 92.88 414 ASP A C 1
ATOM 3327 O O . ASP A 1 414 ? 6.200 -0.295 15.165 1.00 92.88 414 ASP A O 1
ATOM 3331 N N . PHE A 1 415 ? 5.864 1.054 16.907 1.00 97.38 415 PHE A N 1
ATOM 3332 C CA . PHE A 1 415 ? 4.434 0.797 16.921 1.00 97.38 415 PHE A CA 1
ATOM 3333 C C . PHE A 1 415 ? 3.732 1.519 15.764 1.00 97.38 415 PHE A C 1
ATOM 3335 O O . PHE A 1 415 ? 2.892 0.928 15.083 1.00 97.38 415 PHE A O 1
ATOM 3342 N N . PHE A 1 416 ? 4.107 2.772 15.494 1.00 97.12 416 PHE A N 1
ATOM 3343 C CA . PHE A 1 416 ? 3.518 3.590 14.440 1.00 97.12 416 PHE A CA 1
ATOM 3344 C C . PHE A 1 416 ? 3.651 2.963 13.053 1.00 97.12 416 PHE A C 1
ATOM 3346 O O . PHE A 1 416 ? 2.670 2.992 12.310 1.00 97.12 416 PHE A O 1
ATOM 3353 N N . LYS A 1 417 ? 4.790 2.342 12.708 1.00 96.12 417 LYS A N 1
ATOM 3354 C CA . LYS A 1 417 ? 4.940 1.675 11.401 1.00 96.12 417 LYS A CA 1
ATOM 3355 C C . LYS A 1 417 ? 3.869 0.610 11.165 1.00 96.12 417 LYS A C 1
ATOM 3357 O O . LYS A 1 417 ? 3.259 0.578 10.100 1.00 96.12 417 LYS A O 1
ATOM 3362 N N . TYR A 1 418 ? 3.530 -0.194 12.174 1.00 98.38 418 TYR A N 1
ATOM 3363 C CA . TYR A 1 418 ? 2.420 -1.144 12.046 1.00 98.38 418 TYR A CA 1
ATOM 3364 C C . TYR A 1 418 ? 1.061 -0.442 11.990 1.00 98.38 418 TYR A C 1
ATOM 3366 O O . TYR A 1 418 ? 0.182 -0.875 11.247 1.00 98.38 418 TYR A O 1
ATOM 3374 N N . LEU A 1 419 ? 0.882 0.653 12.736 1.00 98.38 419 LEU A N 1
ATOM 3375 C CA . LEU A 1 419 ? -0.368 1.413 12.747 1.00 98.38 419 LEU A CA 1
ATOM 3376 C C . LEU A 1 419 ? -0.675 2.055 11.389 1.00 98.38 419 LEU A C 1
ATOM 3378 O O . LEU A 1 419 ? -1.821 1.988 10.934 1.00 98.38 419 LEU A O 1
ATOM 3382 N N . ILE A 1 420 ? 0.319 2.661 10.734 1.00 98.00 420 ILE A N 1
ATOM 3383 C CA . ILE A 1 420 ? 0.131 3.276 9.416 1.00 98.00 420 ILE A CA 1
ATOM 3384 C C . ILE A 1 420 ? -0.062 2.211 8.334 1.00 98.00 420 ILE A C 1
ATOM 3386 O O . ILE A 1 420 ? -0.970 2.345 7.516 1.00 98.00 420 ILE A O 1
ATOM 3390 N N . LEU A 1 421 ? 0.689 1.104 8.383 1.00 98.31 421 LEU A N 1
ATOM 3391 C CA . LEU A 1 421 ? 0.514 -0.018 7.457 1.00 98.31 421 LEU A CA 1
ATOM 3392 C C . LEU A 1 421 ? -0.856 -0.688 7.610 1.00 98.31 421 LEU A C 1
ATOM 3394 O O . LEU A 1 421 ? -1.477 -1.039 6.610 1.00 98.31 421 LEU A O 1
ATOM 3398 N N . LEU A 1 422 ? -1.377 -0.823 8.833 1.00 98.31 422 LEU A N 1
ATOM 3399 C CA . LEU A 1 422 ? -2.718 -1.367 9.047 1.00 98.31 422 LEU A CA 1
ATOM 3400 C C . LEU A 1 422 ? -3.793 -0.453 8.449 1.00 98.31 422 LEU A C 1
ATOM 3402 O O . LEU A 1 422 ? -4.706 -0.938 7.781 1.00 98.31 422 LEU A O 1
ATOM 3406 N N . ALA A 1 423 ? -3.676 0.857 8.680 1.00 96.75 423 ALA A N 1
ATOM 3407 C CA . ALA A 1 423 ? -4.686 1.834 8.289 1.00 96.75 423 ALA A CA 1
ATOM 3408 C C . ALA A 1 423 ? -4.666 2.165 6.790 1.00 96.75 423 ALA A C 1
ATOM 3410 O O . ALA A 1 423 ? -5.717 2.335 6.174 1.00 96.75 423 ALA A O 1
ATOM 3411 N N . ARG A 1 424 ? -3.473 2.293 6.204 1.00 96.25 424 ARG A N 1
ATOM 3412 C CA . ARG A 1 424 ? -3.268 2.813 4.846 1.00 96.25 424 ARG A CA 1
ATOM 3413 C C . ARG A 1 424 ? -2.588 1.826 3.903 1.00 96.25 424 ARG A C 1
ATOM 3415 O O . ARG A 1 424 ? -2.661 2.039 2.698 1.00 96.25 424 ARG A O 1
ATOM 3422 N N . GLY A 1 425 ? -1.977 0.756 4.412 1.00 97.00 425 GLY A N 1
ATOM 3423 C CA . GLY A 1 425 ? -1.113 -0.122 3.621 1.00 97.00 425 GLY A CA 1
ATOM 3424 C C . GLY A 1 425 ? 0.102 0.624 3.072 1.00 97.00 425 GLY A C 1
ATOM 3425 O O . GLY A 1 425 ? 0.491 1.660 3.603 1.00 97.00 425 GLY A O 1
ATOM 3426 N N . GLY A 1 426 ? 0.680 0.115 1.990 1.00 96.75 426 GLY A N 1
ATOM 3427 C CA . GLY A 1 426 ? 1.853 0.695 1.335 1.00 96.75 426 GLY A CA 1
ATOM 3428 C C . GLY A 1 426 ? 3.161 0.138 1.880 1.00 96.75 426 GLY A C 1
ATOM 3429 O O . GLY A 1 426 ? 3.175 -0.936 2.482 1.00 96.75 426 GLY A O 1
ATOM 3430 N N . LEU A 1 427 ? 4.255 0.848 1.621 1.00 97.94 427 LEU A N 1
ATOM 3431 C CA . LEU A 1 427 ? 5.601 0.522 2.074 1.00 97.94 427 LEU A CA 1
ATOM 3432 C C . LEU A 1 427 ? 5.969 1.398 3.268 1.00 97.94 427 LEU A C 1
ATOM 3434 O O . LEU A 1 427 ? 5.866 2.617 3.194 1.00 97.94 427 LEU A O 1
ATOM 3438 N N . TYR A 1 428 ? 6.457 0.788 4.338 1.00 97.94 428 TYR A N 1
ATOM 3439 C CA . TYR A 1 428 ? 7.236 1.481 5.353 1.00 97.94 428 TYR A CA 1
ATOM 3440 C C . TYR A 1 428 ? 8.724 1.191 5.131 1.00 97.94 428 TYR A C 1
ATOM 3442 O O . TYR A 1 428 ? 9.085 0.031 4.907 1.00 97.94 428 TYR A O 1
ATOM 3450 N N . ALA A 1 429 ? 9.549 2.235 5.206 1.00 95.38 429 ALA A N 1
ATOM 3451 C CA . ALA A 1 429 ? 11.003 2.167 5.123 1.00 95.38 429 ALA A CA 1
ATOM 3452 C C . ALA A 1 429 ? 11.642 3.000 6.247 1.00 95.38 429 ALA A C 1
ATOM 3454 O O . ALA A 1 429 ? 11.252 4.151 6.456 1.00 95.38 429 ALA A O 1
ATOM 3455 N N . ASP A 1 430 ? 12.647 2.464 6.940 1.00 91.38 430 ASP A N 1
ATOM 3456 C CA . ASP A 1 430 ? 13.453 3.280 7.852 1.00 91.38 430 ASP A CA 1
ATOM 3457 C C . ASP A 1 430 ? 14.238 4.346 7.069 1.00 91.38 430 ASP A C 1
ATOM 3459 O O . ASP A 1 430 ? 14.529 4.211 5.874 1.00 91.38 430 ASP A O 1
ATOM 3463 N N . MET A 1 431 ? 14.534 5.461 7.738 1.00 86.38 431 MET A N 1
ATOM 3464 C CA . MET A 1 431 ? 15.089 6.656 7.096 1.00 86.38 431 MET A CA 1
ATOM 3465 C C . MET A 1 431 ? 16.518 6.464 6.568 1.00 86.38 431 MET A C 1
ATOM 3467 O O . MET A 1 431 ? 16.945 7.177 5.668 1.00 86.38 431 MET A O 1
ATOM 3471 N N . ASP A 1 432 ? 17.249 5.499 7.111 1.00 84.88 432 ASP A N 1
ATOM 3472 C CA . ASP A 1 432 ? 18.596 5.078 6.718 1.00 84.88 432 ASP A CA 1
ATOM 3473 C C . ASP A 1 432 ? 18.588 3.934 5.693 1.00 84.88 432 ASP A C 1
ATOM 3475 O O . ASP A 1 432 ? 19.597 3.261 5.479 1.00 84.88 432 ASP A O 1
ATOM 3479 N N . THR A 1 433 ? 17.437 3.697 5.057 1.00 90.44 433 THR A N 1
ATOM 3480 C CA . THR A 1 433 ? 17.315 2.747 3.953 1.00 90.44 433 THR A CA 1
ATOM 3481 C C . THR A 1 433 ? 17.395 3.474 2.618 1.00 90.44 433 THR A C 1
ATOM 3483 O O . THR A 1 433 ? 16.582 4.361 2.339 1.00 90.44 433 THR A O 1
ATOM 3486 N N . VAL A 1 434 ? 18.327 3.051 1.764 1.00 91.38 434 VAL A N 1
ATOM 3487 C CA . VAL A 1 434 ? 18.527 3.581 0.412 1.00 91.38 434 VAL A CA 1
ATOM 3488 C C . VAL A 1 434 ? 17.962 2.597 -0.618 1.00 91.38 434 VAL A C 1
ATOM 3490 O O . VAL A 1 434 ? 18.344 1.421 -0.621 1.00 91.38 434 VAL A O 1
ATOM 3493 N N . PRO A 1 435 ? 17.075 3.038 -1.526 1.00 94.19 435 PRO A N 1
ATOM 3494 C CA . PRO A 1 435 ? 16.512 2.175 -2.550 1.00 94.19 435 PRO A CA 1
ATOM 3495 C C . PRO A 1 435 ? 17.523 1.953 -3.675 1.00 94.19 435 PRO A C 1
ATOM 3497 O O . PRO A 1 435 ? 18.074 2.899 -4.231 1.00 94.19 435 PRO A O 1
ATOM 3500 N N . LEU A 1 436 ? 17.731 0.698 -4.066 1.00 92.88 436 LEU A N 1
ATOM 3501 C CA . LEU A 1 436 ? 18.540 0.305 -5.224 1.00 92.88 436 LEU A CA 1
ATOM 3502 C C . LEU A 1 436 ? 17.657 0.004 -6.437 1.00 92.88 436 LEU A C 1
ATOM 3504 O O . LEU A 1 436 ? 18.004 0.388 -7.558 1.00 92.88 436 LEU A O 1
ATOM 3508 N N . GLN A 1 437 ? 16.489 -0.603 -6.210 1.00 92.81 437 GLN A N 1
ATOM 3509 C CA . GLN A 1 437 ? 15.507 -0.932 -7.245 1.00 92.81 437 GLN A CA 1
ATOM 3510 C C . GLN A 1 437 ? 14.125 -0.328 -6.951 1.00 92.81 437 GLN A C 1
ATOM 3512 O O . GLN A 1 437 ? 13.751 -0.229 -5.781 1.00 92.81 437 GLN A O 1
ATOM 3517 N N . PRO A 1 438 ? 13.346 0.024 -7.993 1.00 93.56 438 PRO A N 1
ATOM 3518 C CA . PRO A 1 438 ? 11.949 0.430 -7.844 1.00 93.56 438 PRO A CA 1
ATOM 3519 C C . PRO A 1 438 ? 11.102 -0.648 -7.159 1.00 93.56 438 PRO A C 1
ATOM 3521 O O . PRO A 1 438 ? 11.239 -1.831 -7.472 1.00 93.56 438 PRO A O 1
ATOM 3524 N N . ILE A 1 439 ? 10.172 -0.236 -6.297 1.00 94.25 439 ILE A N 1
ATOM 3525 C CA . ILE A 1 439 ? 9.257 -1.124 -5.561 1.00 94.25 439 ILE A CA 1
ATOM 3526 C C . ILE A 1 439 ? 8.457 -2.055 -6.491 1.00 94.25 439 ILE A C 1
ATOM 3528 O O . ILE A 1 439 ? 8.354 -3.242 -6.179 1.00 94.25 439 ILE A O 1
ATOM 3532 N N . PRO A 1 440 ? 7.920 -1.600 -7.647 1.00 90.94 440 PRO A N 1
ATOM 3533 C CA . PRO A 1 440 ? 7.189 -2.490 -8.554 1.00 90.94 440 PRO A CA 1
ATOM 3534 C C . PRO A 1 440 ? 8.012 -3.680 -9.065 1.00 90.94 440 PRO A C 1
ATOM 3536 O O . PRO A 1 440 ? 7.436 -4.707 -9.410 1.00 90.94 440 PRO A O 1
ATOM 3539 N N . ASN A 1 441 ? 9.345 -3.568 -9.071 1.00 90.94 441 ASN A N 1
ATOM 3540 C CA . ASN A 1 441 ? 10.243 -4.621 -9.545 1.00 90.94 441 ASN A CA 1
ATOM 3541 C C . ASN A 1 441 ? 10.552 -5.672 -8.470 1.00 90.94 441 ASN A C 1
ATOM 3543 O O . ASN A 1 441 ? 11.224 -6.657 -8.765 1.00 90.94 441 ASN A O 1
ATOM 3547 N N . TRP A 1 442 ? 10.104 -5.476 -7.225 1.00 93.69 442 TRP A N 1
ATOM 3548 C CA . TRP A 1 442 ? 10.425 -6.399 -6.138 1.00 93.69 442 TRP A CA 1
ATOM 3549 C C . TRP A 1 442 ? 9.691 -7.729 -6.280 1.00 93.69 442 TRP A C 1
ATOM 3551 O O . TRP A 1 442 ? 10.222 -8.759 -5.882 1.00 93.69 442 TRP A O 1
ATOM 3561 N N . ILE A 1 443 ? 8.484 -7.734 -6.851 1.00 92.31 443 ILE A N 1
ATOM 3562 C CA . ILE A 1 443 ? 7.700 -8.960 -7.030 1.00 92.31 443 ILE A CA 1
ATOM 3563 C C . ILE A 1 443 ? 8.234 -9.717 -8.257 1.00 92.31 443 ILE A C 1
ATOM 3565 O O . ILE A 1 443 ? 8.221 -9.162 -9.357 1.00 92.31 443 ILE A O 1
ATOM 3569 N N . PRO A 1 444 ? 8.682 -10.979 -8.104 1.00 89.25 444 PRO A N 1
ATOM 3570 C CA . PRO A 1 444 ? 9.119 -11.796 -9.233 1.00 89.25 444 PRO A CA 1
ATOM 3571 C C . PRO A 1 444 ? 8.018 -11.950 -10.291 1.00 89.25 444 PRO A C 1
ATOM 3573 O O . PRO A 1 444 ? 6.846 -12.100 -9.950 1.00 89.25 444 PRO A O 1
ATOM 3576 N N . GLY A 1 445 ? 8.382 -11.942 -11.577 1.00 84.75 445 GLY A N 1
ATOM 3577 C CA . GLY A 1 445 ? 7.411 -11.962 -12.684 1.00 84.75 445 GLY A CA 1
ATOM 3578 C C . GLY A 1 445 ? 6.543 -13.227 -12.776 1.00 84.75 445 GLY A C 1
ATOM 3579 O O . GLY A 1 445 ? 5.523 -13.224 -13.460 1.00 84.75 445 GLY A O 1
ATOM 3580 N N . ASP A 1 446 ? 6.921 -14.305 -12.089 1.00 85.88 446 ASP A N 1
ATOM 3581 C CA . ASP A 1 446 ? 6.160 -15.551 -11.960 1.00 85.88 446 ASP A CA 1
ATOM 3582 C C . ASP A 1 446 ? 5.130 -15.530 -10.811 1.00 85.88 446 ASP A C 1
ATOM 3584 O O . ASP A 1 446 ? 4.327 -16.458 -10.677 1.00 85.88 446 ASP A O 1
ATOM 3588 N N . VAL A 1 447 ? 5.107 -14.470 -9.999 1.00 87.50 447 VAL A N 1
ATOM 3589 C CA . VAL A 1 447 ? 4.195 -14.301 -8.862 1.00 87.50 447 VAL A CA 1
ATOM 3590 C C . VAL A 1 447 ? 3.122 -13.263 -9.196 1.00 87.50 447 VAL A C 1
ATOM 3592 O O . VAL A 1 447 ? 3.432 -12.115 -9.486 1.00 87.50 447 VAL A O 1
ATOM 3595 N N . ASP A 1 448 ? 1.837 -13.637 -9.102 1.00 87.44 448 ASP A N 1
ATOM 3596 C CA . ASP A 1 448 ? 0.722 -12.688 -9.284 1.00 87.44 448 ASP A CA 1
ATOM 3597 C C . ASP A 1 448 ? 0.682 -11.679 -8.116 1.00 87.44 448 ASP A C 1
ATOM 3599 O O . ASP A 1 448 ? 0.372 -12.082 -6.985 1.00 87.44 448 ASP A O 1
ATOM 3603 N N . PRO A 1 449 ? 0.911 -10.370 -8.355 1.00 86.50 449 PRO A N 1
ATOM 3604 C CA . PRO A 1 449 ? 0.921 -9.353 -7.304 1.00 86.50 449 PRO A CA 1
ATOM 3605 C C . PRO A 1 449 ? -0.392 -9.259 -6.523 1.00 86.50 449 PRO A C 1
ATOM 3607 O O . PRO A 1 449 ? -0.400 -8.865 -5.359 1.00 86.50 449 PRO A O 1
ATOM 3610 N N . ARG A 1 450 ? -1.525 -9.639 -7.131 1.00 87.44 450 ARG A N 1
ATOM 3611 C CA . ARG A 1 450 ? -2.836 -9.604 -6.465 1.00 87.44 450 ARG A CA 1
ATOM 3612 C C . ARG A 1 450 ? -2.935 -10.637 -5.350 1.00 87.44 450 ARG A C 1
ATOM 3614 O O . ARG A 1 450 ? -3.662 -10.406 -4.393 1.00 87.44 450 ARG A O 1
ATOM 3621 N N . LYS A 1 451 ? -2.181 -11.736 -5.432 1.00 89.69 451 LYS A N 1
ATOM 3622 C CA . LYS A 1 451 ? -2.187 -12.809 -4.425 1.00 89.69 451 LYS A CA 1
ATOM 3623 C C . LYS A 1 451 ? -1.297 -12.520 -3.219 1.00 89.69 451 LYS A C 1
ATOM 3625 O O . LYS A 1 451 ? -1.412 -13.218 -2.220 1.00 89.69 451 LYS A O 1
ATOM 3630 N N . ILE A 1 452 ? -0.425 -11.517 -3.304 1.00 95.19 452 ILE A N 1
ATOM 3631 C CA . ILE A 1 452 ? 0.492 -11.150 -2.223 1.00 95.19 452 ILE A CA 1
ATOM 3632 C C . ILE A 1 452 ? -0.119 -10.003 -1.430 1.00 95.19 452 ILE A C 1
ATOM 3634 O O . ILE A 1 452 ? -0.445 -8.977 -2.010 1.00 95.19 452 ILE A O 1
ATOM 3638 N N . GLY A 1 453 ? -0.293 -10.177 -0.124 1.00 96.00 453 GLY A N 1
ATOM 3639 C CA . GLY A 1 453 ? -0.798 -9.188 0.827 1.00 96.00 453 GLY A CA 1
ATOM 3640 C C . GLY A 1 453 ? 0.268 -8.565 1.729 1.00 96.00 453 GLY A C 1
ATOM 3641 O O . GLY A 1 453 ? 0.024 -7.502 2.306 1.00 96.00 453 GLY A O 1
ATOM 3642 N N . LEU A 1 454 ? 1.443 -9.191 1.831 1.00 97.88 454 LEU A N 1
ATOM 3643 C CA . LEU A 1 454 ? 2.554 -8.737 2.667 1.00 97.88 454 LEU A CA 1
ATOM 3644 C C . LEU A 1 454 ? 3.905 -9.099 2.030 1.00 97.88 454 LEU A C 1
ATOM 3646 O O . LEU A 1 454 ? 4.089 -10.219 1.558 1.00 97.88 454 LEU A O 1
ATOM 3650 N N . ILE A 1 455 ? 4.859 -8.171 2.053 1.00 98.12 455 ILE A N 1
ATOM 3651 C CA . ILE A 1 455 ? 6.244 -8.375 1.616 1.00 98.12 455 ILE A CA 1
ATOM 3652 C C . ILE A 1 455 ? 7.184 -8.028 2.766 1.00 98.12 455 ILE A C 1
ATOM 3654 O O . ILE A 1 455 ? 7.081 -6.952 3.361 1.00 98.12 455 ILE A O 1
ATOM 3658 N N . ILE A 1 456 ? 8.092 -8.955 3.066 1.00 97.75 456 ILE A N 1
ATOM 3659 C CA . ILE A 1 456 ? 9.067 -8.862 4.157 1.00 97.75 456 ILE A CA 1
ATOM 3660 C C . ILE A 1 456 ? 10.395 -9.515 3.771 1.00 97.75 456 ILE A C 1
ATOM 3662 O O . ILE A 1 456 ? 10.452 -10.351 2.869 1.00 97.75 456 ILE A O 1
ATOM 3666 N N . GLY A 1 457 ? 11.460 -9.178 4.494 1.00 97.00 457 GLY A N 1
ATOM 3667 C CA . GLY A 1 457 ? 12.751 -9.861 4.412 1.00 97.00 457 GLY A CA 1
ATOM 3668 C C . GLY A 1 457 ? 13.128 -10.575 5.699 1.00 97.00 457 GLY A C 1
ATOM 3669 O O . GLY A 1 457 ? 12.599 -10.286 6.774 1.00 97.00 457 GLY A O 1
ATOM 3670 N N . ILE A 1 458 ? 14.075 -11.498 5.591 1.00 96.81 458 ILE A N 1
ATOM 3671 C CA . ILE A 1 458 ? 14.823 -12.001 6.744 1.00 96.81 458 ILE A CA 1
ATOM 3672 C C . ILE A 1 458 ? 15.799 -10.898 7.177 1.00 96.81 458 ILE A C 1
ATOM 3674 O O . ILE A 1 458 ? 16.467 -10.306 6.342 1.00 96.81 458 ILE A O 1
ATOM 3678 N N . GLU A 1 459 ? 15.850 -10.587 8.467 1.00 92.75 459 GLU A N 1
ATOM 3679 C CA . GLU A 1 459 ? 16.838 -9.659 9.040 1.00 92.75 459 GLU A CA 1
ATOM 3680 C C . GLU A 1 459 ? 18.085 -10.402 9.498 1.00 92.75 459 GLU A C 1
ATOM 3682 O O . GLU A 1 459 ? 19.196 -9.906 9.354 1.00 92.75 459 GLU A O 1
ATOM 3687 N N . HIS A 1 460 ? 17.874 -11.571 10.095 1.00 92.19 460 HIS A N 1
ATOM 3688 C CA . HIS A 1 460 ? 18.939 -12.359 10.675 1.00 92.19 460 HIS A CA 1
ATOM 3689 C C . HIS A 1 460 ? 18.594 -13.838 10.602 1.00 92.19 460 HIS A C 1
ATOM 3691 O O . HIS A 1 460 ? 17.493 -14.245 10.990 1.00 92.19 460 HIS A O 1
ATOM 3697 N N . ASP A 1 461 ? 19.553 -14.645 10.163 1.00 93.81 461 ASP A N 1
ATOM 3698 C CA . ASP A 1 461 ? 19.494 -16.100 10.233 1.00 93.81 461 ASP A CA 1
ATOM 3699 C C . ASP A 1 461 ? 20.790 -16.674 10.820 1.00 93.81 461 ASP A C 1
ATOM 3701 O O . ASP A 1 461 ? 21.811 -16.839 10.144 1.00 93.81 461 ASP A O 1
ATOM 3705 N N . ALA A 1 462 ? 20.737 -17.010 12.109 1.00 90.94 462 ALA A N 1
ATOM 3706 C CA . ALA A 1 462 ? 21.897 -17.479 12.846 1.00 90.94 462 ALA A CA 1
ATOM 3707 C C . ALA A 1 462 ? 22.450 -18.797 12.288 1.00 90.94 462 ALA A C 1
ATOM 3709 O O . ALA A 1 462 ? 21.719 -19.774 12.107 1.00 90.94 462 ALA A O 1
ATOM 3710 N N . GLN A 1 463 ? 23.768 -18.862 12.104 1.00 88.06 463 GLN A N 1
ATOM 3711 C CA . GLN A 1 463 ? 24.455 -20.085 11.673 1.00 88.06 463 GLN A CA 1
ATOM 3712 C C . GLN A 1 463 ? 24.830 -20.997 12.854 1.00 88.06 463 GLN A C 1
ATOM 3714 O O . GLN A 1 463 ? 24.855 -22.219 12.714 1.00 88.06 463 GLN A O 1
ATOM 3719 N N . ASP A 1 464 ? 25.054 -20.421 14.036 1.00 85.25 464 ASP A N 1
ATOM 3720 C CA . ASP A 1 464 ? 25.412 -21.134 15.266 1.00 85.25 464 ASP A CA 1
ATOM 3721 C C . ASP A 1 464 ? 24.465 -20.774 16.429 1.00 85.25 464 ASP A C 1
ATOM 3723 O O . ASP A 1 464 ? 23.393 -20.229 16.202 1.00 85.25 464 ASP A O 1
ATOM 3727 N N . ASN A 1 465 ? 24.802 -21.134 17.675 1.00 81.38 465 ASN A N 1
ATOM 3728 C CA . ASN A 1 465 ? 23.970 -20.876 18.864 1.00 81.38 465 ASN A CA 1
ATOM 3729 C C . ASN A 1 465 ? 24.296 -19.557 19.600 1.00 81.38 465 ASN A C 1
ATOM 3731 O O . ASN A 1 465 ? 23.676 -19.283 20.632 1.00 81.38 465 ASN A O 1
ATOM 3735 N N . SER A 1 466 ? 25.252 -18.761 19.117 1.00 83.88 466 SER A N 1
ATOM 3736 C CA . SER A 1 466 ? 25.719 -17.526 19.768 1.00 83.88 466 SER A CA 1
ATOM 3737 C C . SER A 1 466 ? 24.751 -16.345 19.630 1.00 83.88 466 SER A C 1
ATOM 3739 O O . SER A 1 466 ? 24.833 -15.399 20.410 1.00 83.88 466 SER A O 1
ATOM 3741 N N . TRP A 1 467 ? 23.762 -16.450 18.733 1.00 82.06 467 TRP A N 1
ATOM 3742 C CA . TRP A 1 467 ? 22.760 -15.411 18.445 1.00 82.06 467 TRP A CA 1
ATOM 3743 C C . TRP A 1 467 ? 22.000 -14.882 19.662 1.00 82.06 467 TRP A C 1
ATOM 3745 O O . TRP A 1 467 ? 21.498 -13.769 19.619 1.00 82.06 467 TRP A O 1
ATOM 3755 N N . LYS A 1 468 ? 21.912 -15.646 20.758 1.00 85.50 468 LYS A N 1
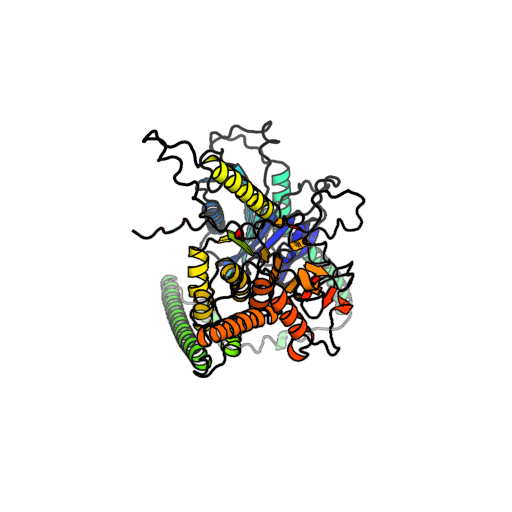ATOM 3756 C CA . LYS A 1 468 ? 21.152 -15.266 21.963 1.00 85.50 468 LYS A CA 1
ATOM 3757 C C . LYS A 1 468 ? 21.647 -13.984 22.642 1.00 85.50 468 LYS A C 1
ATOM 3759 O O . LYS A 1 468 ? 20.933 -13.453 23.489 1.00 85.50 468 LYS A O 1
ATOM 3764 N N . ASN A 1 469 ? 22.862 -13.535 22.325 1.00 81.25 469 ASN A N 1
ATOM 3765 C CA . ASN A 1 469 ? 23.425 -12.301 22.870 1.00 81.25 469 ASN A CA 1
ATOM 3766 C C . ASN A 1 469 ? 22.882 -11.053 22.163 1.00 81.25 469 ASN A C 1
ATOM 3768 O O . ASN A 1 469 ? 22.679 -10.033 22.817 1.00 81.25 469 ASN A O 1
ATOM 3772 N N . ASP A 1 470 ? 22.620 -11.157 20.860 1.00 81.69 470 ASP A N 1
ATOM 3773 C CA . ASP A 1 470 ? 22.310 -10.014 19.995 1.00 81.69 470 ASP A CA 1
ATOM 3774 C C . ASP A 1 470 ? 20.874 -10.065 19.441 1.00 81.69 470 ASP A C 1
ATOM 3776 O O . ASP A 1 470 ? 20.303 -9.035 19.092 1.00 81.69 470 ASP A O 1
ATOM 3780 N N . TYR A 1 471 ? 20.256 -11.251 19.427 1.00 86.50 471 TYR A N 1
ATOM 3781 C CA . TYR A 1 471 ? 18.932 -11.509 18.867 1.00 86.50 471 TYR A CA 1
ATOM 3782 C C . TYR A 1 471 ? 18.039 -12.301 19.827 1.00 86.50 471 TYR A C 1
ATOM 3784 O O . TYR A 1 471 ? 18.480 -13.138 20.619 1.00 86.50 471 TYR A O 1
ATOM 3792 N N . VAL A 1 472 ? 16.729 -12.070 19.726 1.00 88.19 472 VAL A N 1
ATOM 3793 C CA . VAL A 1 472 ? 15.713 -12.721 20.571 1.00 88.19 472 VAL A CA 1
ATOM 3794 C C . VAL A 1 472 ? 15.250 -14.052 19.963 1.00 88.19 472 VAL A C 1
ATOM 3796 O O . VAL A 1 472 ? 14.711 -14.912 20.670 1.00 88.19 472 VAL A O 1
ATOM 3799 N N . ARG A 1 473 ? 15.445 -14.258 18.656 1.00 91.38 473 ARG A N 1
ATOM 3800 C CA . ARG A 1 473 ? 15.146 -15.511 17.947 1.00 91.38 473 ARG A CA 1
ATOM 3801 C C . ARG A 1 473 ? 16.319 -15.902 17.050 1.00 91.38 473 ARG A C 1
ATOM 3803 O O . ARG A 1 473 ? 17.014 -15.045 16.526 1.00 91.38 473 ARG A O 1
ATOM 3810 N N . ARG A 1 474 ? 16.478 -17.211 16.818 1.00 92.06 474 ARG A N 1
ATOM 3811 C CA . ARG A 1 474 ? 17.492 -17.757 15.895 1.00 92.06 474 ARG A CA 1
ATOM 3812 C C . ARG A 1 474 ? 17.342 -17.203 14.472 1.00 92.06 474 ARG A C 1
ATOM 3814 O O . ARG A 1 474 ? 18.332 -17.001 13.787 1.00 92.06 474 ARG A O 1
ATOM 3821 N N . LEU A 1 475 ? 16.099 -17.036 14.029 1.00 94.69 475 LEU A N 1
ATOM 3822 C CA . LEU A 1 475 ? 15.755 -16.410 12.759 1.00 94.69 475 LEU A CA 1
ATOM 3823 C C . LEU A 1 475 ? 14.759 -15.299 13.048 1.00 94.69 475 LEU A C 1
ATOM 3825 O O . LEU A 1 475 ? 13.796 -15.548 13.777 1.00 94.69 475 LEU A O 1
ATOM 3829 N N . GLN A 1 476 ? 14.990 -14.113 12.493 1.00 94.56 476 GLN A N 1
ATOM 3830 C CA . GLN A 1 476 ? 14.118 -12.952 12.636 1.00 94.56 476 GLN A CA 1
ATOM 3831 C C . GLN A 1 476 ? 13.785 -12.343 11.279 1.00 94.56 476 GLN A C 1
ATOM 3833 O O . GLN A 1 476 ? 14.637 -12.269 10.394 1.00 94.56 476 GLN A O 1
ATOM 3838 N N . PHE A 1 477 ? 12.540 -11.900 11.128 1.00 96.88 477 PHE A N 1
ATOM 3839 C CA . PHE A 1 477 ? 12.111 -11.098 9.988 1.00 96.88 477 PHE A CA 1
ATOM 3840 C C . PHE A 1 477 ? 12.347 -9.615 10.269 1.00 96.88 477 PHE A C 1
ATOM 3842 O O . PHE A 1 477 ? 12.084 -9.143 11.378 1.00 96.88 477 PHE A O 1
ATOM 3849 N N . GLY A 1 478 ? 12.824 -8.899 9.255 1.00 93.69 478 GLY A N 1
ATOM 3850 C CA . GLY A 1 478 ? 13.152 -7.484 9.352 1.00 93.69 478 GLY A CA 1
ATOM 3851 C C . GLY A 1 478 ? 11.926 -6.597 9.496 1.00 93.69 478 GLY A C 1
ATOM 3852 O O . GLY A 1 478 ? 10.811 -6.958 9.106 1.00 93.69 478 GLY A O 1
ATOM 3853 N N . THR A 1 479 ? 12.156 -5.424 10.087 1.00 94.19 479 THR A N 1
ATOM 3854 C CA . THR A 1 479 ? 11.113 -4.411 10.311 1.00 94.19 479 THR A CA 1
ATOM 3855 C C . THR A 1 479 ? 11.443 -3.038 9.731 1.00 94.19 479 THR A C 1
ATOM 3857 O O . THR A 1 479 ? 10.580 -2.165 9.776 1.00 94.19 479 THR A O 1
ATOM 3860 N N . TRP A 1 480 ? 12.648 -2.857 9.176 1.00 93.31 480 TRP A N 1
ATOM 3861 C CA . TRP A 1 480 ? 13.044 -1.617 8.501 1.00 93.31 480 TRP A CA 1
ATOM 3862 C C . TRP A 1 480 ? 12.400 -1.476 7.124 1.00 93.31 480 TRP A C 1
ATOM 3864 O O . TRP A 1 480 ? 12.205 -0.362 6.666 1.00 93.31 480 TRP A O 1
ATOM 3874 N N . ILE A 1 481 ? 12.026 -2.587 6.480 1.00 96.31 481 ILE A N 1
ATOM 3875 C CA . ILE A 1 481 ? 11.235 -2.608 5.247 1.00 96.31 481 ILE A CA 1
ATOM 3876 C C . ILE A 1 481 ? 10.064 -3.571 5.423 1.00 96.31 481 ILE A C 1
ATOM 3878 O O . ILE A 1 481 ? 10.253 -4.770 5.639 1.00 96.31 481 ILE A O 1
ATOM 3882 N N . ILE A 1 482 ? 8.844 -3.043 5.324 1.00 98.19 482 ILE A N 1
ATOM 3883 C CA . ILE A 1 482 ? 7.607 -3.830 5.330 1.00 98.19 482 ILE A CA 1
ATOM 3884 C C . ILE A 1 482 ? 6.652 -3.220 4.311 1.00 98.19 482 ILE A C 1
ATOM 3886 O O . ILE A 1 482 ? 6.305 -2.045 4.417 1.00 98.19 482 ILE A O 1
ATOM 3890 N N . GLN A 1 483 ? 6.169 -4.020 3.362 1.00 98.00 483 GLN A N 1
ATOM 3891 C CA . GLN A 1 483 ? 5.097 -3.603 2.458 1.00 98.00 483 GLN A CA 1
ATOM 3892 C C . GLN A 1 483 ? 3.838 -4.412 2.741 1.00 98.00 483 GLN A C 1
ATOM 3894 O O . GLN A 1 483 ? 3.873 -5.638 2.703 1.00 98.00 483 GLN A O 1
ATOM 3899 N N . ALA A 1 484 ? 2.716 -3.753 3.014 1.00 97.88 484 ALA A N 1
ATOM 3900 C CA . ALA A 1 484 ? 1.475 -4.421 3.396 1.00 97.88 484 ALA A CA 1
ATOM 3901 C C . ALA A 1 484 ? 0.260 -3.855 2.657 1.00 97.88 484 ALA A C 1
ATOM 3903 O O . ALA A 1 484 ? 0.176 -2.662 2.358 1.00 97.88 484 ALA A O 1
ATOM 3904 N N . LYS A 1 485 ? -0.730 -4.709 2.401 1.00 97.12 485 LYS A N 1
ATOM 3905 C CA . LYS A 1 485 ? -2.088 -4.257 2.091 1.00 97.12 485 LYS A CA 1
ATOM 3906 C C . LYS A 1 485 ? -2.763 -3.723 3.361 1.00 97.12 485 LYS A C 1
ATOM 3908 O O . LYS A 1 485 ? -2.525 -4.260 4.448 1.00 97.12 485 LYS A O 1
ATOM 3913 N N . PRO A 1 486 ? -3.631 -2.704 3.240 1.00 96.94 486 PRO A N 1
ATOM 3914 C CA . PRO A 1 486 ? -4.382 -2.200 4.383 1.00 96.94 486 PRO A CA 1
ATOM 3915 C C . PRO A 1 486 ? -5.229 -3.326 4.984 1.00 96.94 486 PRO A C 1
ATOM 3917 O O . PRO A 1 486 ? -5.773 -4.163 4.262 1.00 96.94 486 PRO A O 1
ATOM 3920 N N . GLY A 1 487 ? -5.308 -3.374 6.311 1.00 96.38 487 GLY A N 1
ATOM 3921 C CA . GLY A 1 487 ? -6.073 -4.392 7.028 1.00 96.38 487 GLY A CA 1
ATOM 3922 C C . GLY A 1 487 ? -5.400 -5.764 7.175 1.00 96.38 487 GLY A C 1
ATOM 3923 O O . GLY A 1 487 ? -5.991 -6.609 7.846 1.00 96.38 487 GLY A O 1
ATOM 3924 N N . HIS A 1 488 ? -4.208 -6.020 6.613 1.00 97.12 488 HIS A N 1
ATOM 3925 C CA . HIS A 1 488 ? -3.594 -7.363 6.579 1.00 97.12 488 HIS A CA 1
ATOM 3926 C C . HIS A 1 488 ? -3.596 -8.077 7.957 1.00 97.12 488 HIS A C 1
ATOM 3928 O O . HIS A 1 488 ? -3.166 -7.475 8.949 1.00 97.12 488 HIS A O 1
ATOM 3934 N N . PRO A 1 489 ? -4.014 -9.360 8.067 1.00 96.00 489 PRO A N 1
ATOM 3935 C CA . PRO A 1 489 ? -4.229 -10.017 9.362 1.00 96.00 489 PRO A CA 1
ATOM 3936 C C . PRO A 1 489 ? -2.984 -10.099 10.252 1.00 96.00 489 PRO A C 1
ATOM 3938 O O . PRO A 1 489 ? -3.093 -9.921 11.462 1.00 96.00 489 PRO A O 1
ATOM 3941 N N . ALA A 1 490 ? -1.796 -10.316 9.675 1.00 96.94 490 ALA A N 1
ATOM 3942 C CA . ALA A 1 490 ? -0.547 -10.316 10.445 1.00 96.94 490 ALA A CA 1
ATOM 3943 C C . ALA A 1 490 ? -0.220 -8.927 11.029 1.00 96.94 490 ALA A C 1
ATOM 3945 O O . ALA A 1 490 ? 0.215 -8.832 12.174 1.00 96.94 490 ALA A O 1
ATOM 3946 N N . ILE A 1 491 ? -0.495 -7.849 10.279 1.00 98.12 491 ILE A N 1
ATOM 3947 C CA . ILE A 1 491 ? -0.295 -6.467 10.744 1.00 98.12 491 ILE A CA 1
ATOM 3948 C C . ILE A 1 491 ? -1.330 -6.123 11.829 1.00 98.12 491 ILE A C 1
ATOM 3950 O O . ILE A 1 491 ? -1.025 -5.494 12.839 1.00 98.12 491 ILE A O 1
ATOM 3954 N N . ARG A 1 492 ? -2.564 -6.600 11.666 1.00 97.19 492 ARG A N 1
ATOM 3955 C CA . ARG A 1 492 ? -3.621 -6.448 12.670 1.00 97.19 492 ARG A CA 1
ATOM 3956 C C . ARG A 1 492 ? -3.261 -7.130 13.989 1.00 97.19 492 ARG A C 1
ATOM 3958 O O . ARG A 1 492 ? -3.493 -6.566 15.056 1.00 97.19 492 ARG A O 1
ATOM 3965 N N . GLU A 1 493 ? -2.682 -8.326 13.915 1.00 97.25 493 GLU A N 1
ATOM 3966 C CA . GLU A 1 493 ? -2.284 -9.099 15.090 1.00 97.25 493 GLU A CA 1
ATOM 3967 C C . GLU A 1 493 ? -1.128 -8.435 15.852 1.00 97.25 493 GLU A C 1
ATOM 3969 O O . GLU A 1 493 ? -1.204 -8.345 17.074 1.00 97.25 493 GLU A O 1
ATOM 3974 N N . ILE A 1 494 ? -0.106 -7.893 15.171 1.00 98.19 494 ILE A N 1
ATOM 3975 C CA . ILE A 1 494 ? 0.978 -7.144 15.846 1.00 98.19 494 ILE A CA 1
ATOM 3976 C C . ILE A 1 494 ? 0.456 -5.882 16.526 1.00 98.19 494 ILE A C 1
ATOM 3978 O O . ILE A 1 494 ? 0.837 -5.608 17.664 1.00 98.19 494 ILE A O 1
ATOM 3982 N N . VAL A 1 495 ? -0.493 -5.173 15.907 1.00 98.44 495 VAL A N 1
ATOM 3983 C CA . VAL A 1 495 ? -1.134 -4.016 16.544 1.00 98.44 495 VAL A CA 1
ATOM 3984 C C . VAL A 1 495 ? -1.895 -4.429 17.805 1.00 98.44 495 VAL A C 1
ATOM 3986 O O . VAL A 1 495 ? -1.734 -3.794 18.851 1.00 98.44 495 VAL A O 1
ATOM 3989 N N . ALA A 1 496 ? -2.674 -5.513 17.746 1.00 98.00 496 ALA A N 1
ATOM 3990 C CA . ALA A 1 496 ? -3.397 -6.033 18.906 1.00 98.00 496 ALA A CA 1
ATOM 3991 C C . ALA A 1 496 ? -2.439 -6.475 20.027 1.00 98.00 496 ALA A C 1
ATOM 3993 O O . ALA A 1 496 ? -2.609 -6.074 21.179 1.00 98.00 496 ALA A O 1
ATOM 3994 N N . GLN A 1 497 ? -1.395 -7.233 19.683 1.00 97.94 497 GLN A N 1
ATOM 3995 C CA . GLN A 1 497 ? -0.425 -7.774 20.632 1.00 97.94 497 GLN A CA 1
ATOM 3996 C C . GLN A 1 497 ? 0.363 -6.672 21.348 1.00 97.94 497 GLN A C 1
ATOM 3998 O O . GLN A 1 497 ? 0.504 -6.723 22.574 1.00 97.94 497 GLN A O 1
ATOM 4003 N N . ILE A 1 498 ? 0.858 -5.665 20.616 1.00 98.00 498 ILE A N 1
ATOM 4004 C CA . ILE A 1 498 ? 1.563 -4.519 21.210 1.00 98.00 498 ILE A CA 1
ATOM 4005 C C . ILE A 1 498 ? 0.616 -3.751 22.132 1.00 98.00 498 ILE A C 1
ATOM 4007 O O . ILE A 1 498 ? 1.000 -3.427 23.257 1.00 98.00 498 ILE A O 1
ATOM 4011 N N . THR A 1 499 ? -0.622 -3.504 21.698 1.00 98.19 499 THR A N 1
ATOM 4012 C CA . THR A 1 499 ? -1.630 -2.782 22.489 1.00 98.19 499 THR A CA 1
ATOM 4013 C C . THR A 1 499 ? -1.912 -3.496 23.811 1.00 98.19 499 THR A C 1
ATOM 4015 O O . THR A 1 499 ? -1.733 -2.916 24.881 1.00 98.19 499 THR A O 1
ATOM 4018 N N . GLU A 1 500 ? -2.276 -4.779 23.763 1.00 97.31 500 GLU A N 1
ATOM 4019 C CA . GLU A 1 500 ? -2.605 -5.581 24.949 1.00 97.31 500 GLU A CA 1
ATOM 4020 C C . GLU A 1 500 ? -1.411 -5.721 25.895 1.00 97.31 500 GLU A C 1
ATOM 4022 O O . GLU A 1 500 ? -1.554 -5.533 27.106 1.00 97.31 500 GLU A O 1
ATOM 4027 N N . THR A 1 501 ? -0.219 -5.990 25.354 1.00 96.69 501 THR A N 1
ATOM 4028 C CA . THR A 1 501 ? 1.013 -6.112 26.149 1.00 96.69 501 THR A CA 1
ATOM 4029 C C . THR A 1 501 ? 1.352 -4.794 26.842 1.00 96.69 501 THR A C 1
ATOM 4031 O O . THR A 1 501 ? 1.712 -4.787 28.018 1.00 96.69 501 THR A O 1
ATOM 4034 N N . THR A 1 502 ? 1.205 -3.669 26.142 1.00 96.81 502 THR A N 1
ATOM 4035 C CA . THR A 1 502 ? 1.516 -2.338 26.676 1.00 96.81 502 THR A CA 1
ATOM 4036 C C . THR A 1 502 ? 0.536 -1.931 27.766 1.00 96.81 502 THR A C 1
ATOM 4038 O O . THR A 1 502 ? 0.958 -1.501 28.837 1.00 96.81 502 THR A O 1
ATOM 4041 N N . LEU A 1 503 ? -0.766 -2.122 27.545 1.00 97.06 503 LEU A N 1
ATOM 4042 C CA . LEU A 1 503 ? -1.786 -1.825 28.552 1.00 97.06 503 LEU A CA 1
ATOM 4043 C C . LEU A 1 503 ? -1.677 -2.752 29.763 1.00 97.06 503 LEU A C 1
ATOM 4045 O O . LEU A 1 503 ? -1.862 -2.305 30.893 1.00 97.06 503 LEU A O 1
ATOM 4049 N N . LYS A 1 504 ? -1.323 -4.027 29.560 1.00 96.62 504 LYS A N 1
ATOM 4050 C CA . LYS A 1 504 ? -1.019 -4.941 30.664 1.00 96.62 504 LYS A CA 1
ATOM 4051 C C . LYS A 1 504 ? 0.168 -4.434 31.486 1.00 96.62 504 LYS A C 1
ATOM 4053 O O . LYS A 1 504 ? -0.001 -4.209 32.677 1.00 96.62 504 LYS A O 1
ATOM 4058 N N . ARG A 1 505 ? 1.310 -4.142 30.853 1.00 94.75 505 ARG A N 1
ATOM 4059 C CA . ARG A 1 505 ? 2.492 -3.587 31.539 1.00 94.75 505 ARG A CA 1
ATOM 4060 C C . ARG A 1 505 ? 2.198 -2.269 32.250 1.00 94.75 505 ARG A C 1
ATOM 4062 O O . ARG A 1 505 ? 2.707 -2.045 33.339 1.00 94.75 505 ARG A O 1
ATOM 4069 N N . LYS A 1 506 ? 1.357 -1.410 31.670 1.00 94.94 506 LYS A N 1
ATOM 4070 C CA . LYS A 1 506 ? 0.894 -0.174 32.313 1.00 94.94 506 LYS A CA 1
ATOM 4071 C C . LYS A 1 506 ? 0.109 -0.463 33.594 1.00 94.94 506 LYS A C 1
ATOM 4073 O O . LYS A 1 506 ? 0.375 0.175 34.603 1.00 94.94 506 LYS A O 1
ATOM 4078 N N . ARG A 1 507 ? -0.833 -1.416 33.566 1.00 95.50 507 ARG A N 1
ATOM 4079 C CA . ARG A 1 507 ? -1.607 -1.825 34.754 1.00 95.50 507 ARG A CA 1
ATOM 4080 C C . ARG A 1 507 ? -0.726 -2.446 35.836 1.00 95.50 507 ARG A C 1
ATOM 4082 O O . ARG A 1 507 ? -0.937 -2.168 37.010 1.00 95.50 507 ARG A O 1
ATOM 4089 N N . ASP A 1 508 ? 0.269 -3.224 35.424 1.00 95.19 508 ASP A N 1
ATOM 4090 C CA . ASP A 1 508 ? 1.176 -3.942 36.322 1.00 95.19 508 ASP A CA 1
ATOM 4091 C C . ASP A 1 508 ? 2.369 -3.065 36.786 1.00 95.19 508 ASP A C 1
ATOM 4093 O O . ASP A 1 508 ? 3.189 -3.503 37.587 1.00 95.19 508 ASP A O 1
ATOM 4097 N N . ASN A 1 509 ? 2.457 -1.803 36.331 1.00 91.62 509 ASN A N 1
ATOM 4098 C CA . ASN A 1 509 ? 3.569 -0.864 36.566 1.00 91.62 509 ASN A CA 1
ATOM 4099 C C . ASN A 1 509 ? 4.950 -1.353 36.070 1.00 91.62 509 ASN A C 1
ATOM 4101 O O . ASN A 1 509 ? 5.993 -0.971 36.599 1.00 91.62 509 ASN A O 1
ATOM 4105 N N . GLU A 1 510 ? 4.974 -2.138 34.995 1.00 90.75 510 GLU A N 1
ATOM 4106 C CA . GLU A 1 510 ? 6.170 -2.752 34.396 1.00 90.75 510 GLU A CA 1
ATOM 4107 C C . GLU A 1 510 ? 6.659 -2.023 33.125 1.00 90.75 510 GLU A C 1
ATOM 4109 O O . GLU A 1 510 ? 7.299 -2.612 32.254 1.00 90.75 510 GLU A O 1
ATOM 4114 N N . LEU A 1 511 ? 6.345 -0.731 32.973 1.00 87.75 511 LEU A N 1
ATOM 4115 C CA . LEU A 1 511 ? 6.776 0.055 31.804 1.00 87.75 511 LEU A CA 1
ATOM 4116 C C . LEU A 1 511 ? 8.274 0.411 31.837 1.00 87.75 511 LEU A C 1
ATOM 4118 O O . LEU A 1 511 ? 8.867 0.685 30.796 1.00 87.75 511 LEU A O 1
ATOM 4122 N N . ASN A 1 512 ? 8.897 0.398 33.016 1.00 79.88 512 ASN A N 1
ATOM 4123 C CA . ASN A 1 512 ? 10.289 0.801 33.209 1.00 79.88 512 ASN A CA 1
ATOM 4124 C C . ASN A 1 512 ? 11.247 -0.370 32.947 1.00 79.88 512 ASN A C 1
ATOM 4126 O O . ASN A 1 512 ? 11.686 -1.048 33.875 1.00 79.88 512 ASN A O 1
ATOM 4130 N N . LEU A 1 513 ? 11.585 -0.603 31.678 1.00 78.12 513 LEU A N 1
ATOM 4131 C CA . LEU A 1 513 ? 12.618 -1.562 31.277 1.00 78.12 513 LEU A CA 1
ATOM 4132 C C . LEU A 1 513 ? 13.931 -0.852 30.931 1.00 78.12 513 LEU A C 1
ATOM 4134 O O . LEU A 1 513 ? 13.969 0.333 30.599 1.00 78.12 513 LEU A O 1
ATOM 4138 N N . ASN A 1 514 ? 15.038 -1.595 30.969 1.00 78.75 514 ASN A N 1
ATOM 4139 C CA . ASN A 1 514 ? 16.313 -1.084 30.478 1.00 78.75 514 ASN A CA 1
ATOM 4140 C C . ASN A 1 514 ? 16.320 -1.072 28.940 1.00 78.75 514 ASN A C 1
ATOM 4142 O O . ASN A 1 514 ? 16.706 -2.057 28.310 1.00 78.75 514 ASN A O 1
ATOM 4146 N N . PHE A 1 515 ? 15.923 0.050 28.341 1.00 77.50 515 PHE A N 1
ATOM 4147 C CA . PHE A 1 515 ? 15.891 0.241 26.884 1.00 77.50 515 PHE A CA 1
ATOM 4148 C C . PHE A 1 515 ? 17.266 0.511 26.254 1.00 77.50 515 PHE A C 1
ATOM 4150 O O . PHE A 1 515 ? 17.349 0.725 25.051 1.00 77.50 515 PHE A O 1
ATOM 4157 N N . ARG A 1 516 ? 18.359 0.479 27.036 1.00 71.00 516 ARG A N 1
ATOM 4158 C CA . ARG A 1 516 ? 19.716 0.371 26.469 1.00 71.00 516 ARG A CA 1
ATOM 4159 C C . ARG A 1 516 ? 20.018 -1.044 25.977 1.00 71.00 516 ARG A C 1
ATOM 4161 O O . ARG A 1 516 ? 20.935 -1.217 25.182 1.00 71.00 516 ARG A O 1
ATOM 4168 N N . ASN A 1 517 ? 19.281 -2.038 26.478 1.00 79.69 517 ASN A N 1
ATOM 4169 C CA . ASN A 1 517 ? 19.330 -3.398 25.969 1.00 79.69 517 ASN A CA 1
ATOM 4170 C C . ASN A 1 517 ? 18.346 -3.529 24.800 1.00 79.69 517 ASN A C 1
ATOM 4172 O O . ASN A 1 517 ? 17.131 -3.545 25.014 1.00 79.69 517 ASN A O 1
ATOM 4176 N N . ASP A 1 518 ? 18.880 -3.643 23.584 1.00 77.69 518 ASP A N 1
ATOM 4177 C CA . ASP A 1 518 ? 18.096 -3.740 22.348 1.00 77.69 518 ASP A CA 1
AT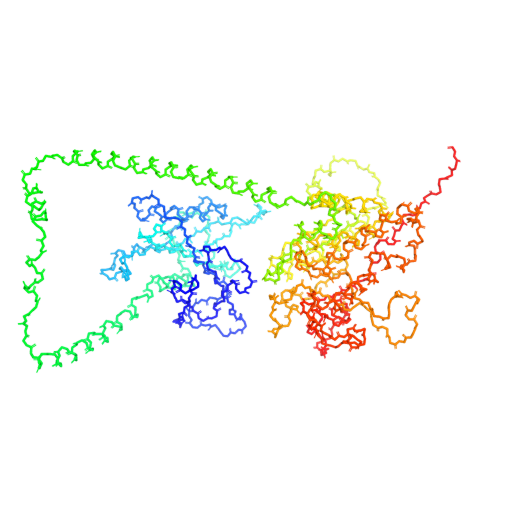OM 4178 C C . ASP A 1 518 ? 17.119 -4.933 22.378 1.00 77.69 518 ASP A C 1
ATOM 4180 O O . ASP A 1 518 ? 16.004 -4.829 21.865 1.00 77.69 518 ASP A O 1
ATOM 4184 N N . LEU A 1 519 ? 17.451 -6.017 23.094 1.00 78.31 519 LEU A N 1
ATOM 4185 C CA . LEU A 1 519 ? 16.587 -7.195 23.245 1.00 78.31 519 LEU A CA 1
ATOM 4186 C C . LEU A 1 519 ? 15.228 -6.861 23.885 1.00 78.31 519 LEU A C 1
ATOM 4188 O O . LEU A 1 519 ? 14.217 -7.489 23.565 1.00 78.31 519 LEU A O 1
ATOM 4192 N N . ASN A 1 520 ? 15.172 -5.859 24.769 1.00 83.06 520 ASN A N 1
ATOM 4193 C CA . ASN A 1 520 ? 13.920 -5.416 25.393 1.00 83.06 520 ASN A CA 1
ATOM 4194 C C . ASN A 1 520 ? 13.020 -4.662 24.403 1.00 83.06 520 ASN A C 1
ATOM 4196 O O . ASN A 1 520 ? 11.798 -4.756 24.493 1.00 83.06 520 ASN A O 1
ATOM 4200 N N . ILE A 1 521 ? 13.612 -3.938 23.449 1.00 82.38 521 ILE A N 1
ATOM 4201 C CA . ILE A 1 521 ? 12.882 -3.249 22.375 1.00 82.38 521 ILE A CA 1
ATOM 4202 C C . ILE A 1 521 ? 12.385 -4.292 21.365 1.00 82.38 521 ILE A C 1
ATOM 4204 O O . ILE A 1 521 ? 11.189 -4.366 21.068 1.00 82.38 521 ILE A O 1
ATOM 4208 N N . MET A 1 522 ? 13.280 -5.183 20.923 1.00 82.31 522 MET A N 1
ATOM 4209 C CA . MET A 1 522 ? 12.985 -6.255 19.964 1.00 82.31 522 MET A CA 1
ATOM 4210 C C . MET A 1 522 ? 11.893 -7.215 20.453 1.00 82.31 522 MET A C 1
ATOM 4212 O O . MET A 1 522 ? 11.120 -7.732 19.648 1.00 82.31 522 MET A O 1
ATOM 4216 N N . SER A 1 523 ? 11.808 -7.453 21.764 1.00 86.62 523 SER A N 1
ATOM 4217 C CA . SER A 1 523 ? 10.799 -8.321 22.385 1.00 86.62 523 SER A CA 1
ATOM 421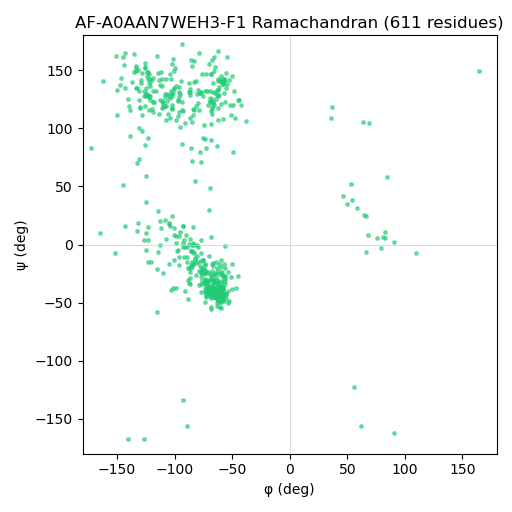8 C C . SER A 1 523 ? 9.486 -7.619 22.751 1.00 86.62 523 SER A C 1
ATOM 4220 O O . SER A 1 523 ? 8.584 -8.274 23.276 1.00 86.62 523 SER A O 1
ATOM 4222 N N . TRP A 1 524 ? 9.343 -6.318 22.479 1.00 92.00 524 TRP A N 1
ATOM 4223 C CA . TRP A 1 524 ? 8.098 -5.581 22.716 1.00 92.00 524 TRP A CA 1
ATOM 4224 C C . TRP A 1 524 ? 7.470 -5.078 21.417 1.00 92.00 524 TRP A C 1
ATOM 4226 O O . TRP A 1 524 ? 6.333 -5.442 21.129 1.00 92.00 524 TRP A O 1
ATOM 4236 N N . THR A 1 525 ? 8.192 -4.272 20.639 1.00 93.19 525 THR A N 1
ATOM 4237 C CA . THR A 1 525 ? 7.678 -3.639 19.409 1.00 93.19 525 THR A CA 1
ATOM 4238 C C . THR A 1 525 ? 8.508 -3.975 18.170 1.00 93.19 525 THR A C 1
ATOM 4240 O O . THR A 1 525 ? 8.042 -3.770 17.053 1.00 93.19 525 THR A O 1
ATOM 4243 N N . GLY A 1 526 ? 9.718 -4.512 18.343 1.00 91.62 526 GLY A N 1
ATOM 4244 C CA . GLY A 1 526 ? 10.624 -4.812 17.236 1.00 91.62 526 GLY A CA 1
ATOM 4245 C C . GLY A 1 526 ? 10.470 -6.214 16.632 1.00 91.62 526 GLY A C 1
ATOM 4246 O O . GLY A 1 526 ? 9.431 -6.876 16.728 1.00 91.62 526 GLY A O 1
ATOM 4247 N N . SER A 1 527 ? 11.549 -6.678 15.998 1.00 92.75 527 SER A N 1
ATOM 4248 C CA . SER A 1 527 ? 11.553 -7.860 15.129 1.00 92.75 527 SER A CA 1
ATOM 4249 C C . SER A 1 527 ? 11.301 -9.197 15.838 1.00 92.75 527 SER A C 1
ATOM 4251 O O . SER A 1 527 ? 10.887 -10.157 15.189 1.00 92.75 527 SER A O 1
ATOM 4253 N N . GLY A 1 528 ? 11.464 -9.286 17.161 1.00 93.19 528 GLY A N 1
ATOM 4254 C CA . GLY A 1 528 ? 11.187 -10.507 17.924 1.00 93.19 528 GLY A CA 1
ATOM 4255 C C . GLY A 1 528 ? 9.695 -10.846 17.963 1.00 93.19 528 GLY A C 1
ATOM 4256 O O . GLY A 1 528 ? 9.297 -11.928 17.532 1.00 93.19 528 GLY A O 1
ATOM 4257 N N . VAL A 1 529 ? 8.862 -9.905 18.424 1.00 95.25 529 VAL A N 1
ATOM 4258 C CA . VAL A 1 529 ? 7.394 -10.082 18.463 1.00 95.25 529 VAL A CA 1
ATOM 4259 C C . VAL A 1 529 ? 6.825 -10.181 17.052 1.00 95.25 529 VAL A C 1
ATOM 4261 O O . VAL A 1 529 ? 5.954 -11.011 16.797 1.00 95.25 529 VAL A O 1
ATOM 4264 N N . TRP A 1 530 ? 7.351 -9.386 16.118 1.00 97.19 530 TRP A N 1
ATOM 4265 C CA . TRP A 1 530 ? 6.975 -9.465 14.709 1.00 97.19 530 TRP A CA 1
ATOM 4266 C C . TRP A 1 530 ? 7.165 -10.875 14.139 1.00 97.19 530 TRP A C 1
ATOM 4268 O O . TRP A 1 530 ? 6.263 -11.440 13.518 1.00 97.19 530 TRP A O 1
ATOM 4278 N N . THR A 1 531 ? 8.312 -11.485 14.433 1.00 97.19 531 THR A N 1
ATOM 4279 C CA . THR A 1 531 ? 8.630 -12.843 13.991 1.00 97.19 531 THR A CA 1
ATOM 4280 C C . THR A 1 531 ? 7.681 -13.880 14.586 1.00 97.19 531 THR A C 1
ATOM 4282 O O . THR A 1 531 ? 7.192 -14.750 13.862 1.00 97.19 531 THR A O 1
ATOM 4285 N N . ASP A 1 532 ? 7.371 -13.786 15.881 1.00 96.50 532 ASP A N 1
ATOM 4286 C CA . ASP A 1 532 ? 6.433 -14.707 16.535 1.00 96.50 532 ASP A CA 1
ATOM 4287 C C . ASP A 1 532 ? 5.035 -14.643 15.911 1.00 96.50 532 ASP A C 1
ATOM 4289 O O . ASP A 1 532 ? 4.375 -15.670 15.730 1.00 96.50 532 ASP A O 1
ATOM 4293 N N . ILE A 1 533 ? 4.589 -13.441 15.547 1.00 97.00 533 ILE A N 1
ATOM 4294 C CA . ILE A 1 533 ? 3.278 -13.218 14.939 1.00 97.00 533 ILE A CA 1
ATOM 4295 C C . ILE A 1 533 ? 3.222 -13.766 13.523 1.00 97.00 533 ILE A C 1
ATOM 4297 O O . ILE A 1 533 ? 2.232 -14.404 13.171 1.00 97.00 533 ILE A O 1
ATOM 4301 N N . LEU A 1 534 ? 4.281 -13.605 12.733 1.00 97.38 534 LEU A N 1
ATOM 4302 C CA . LEU A 1 534 ? 4.363 -14.215 11.408 1.00 97.38 534 LEU A CA 1
ATOM 4303 C C . LEU A 1 534 ? 4.330 -15.742 11.487 1.00 97.38 534 LEU A C 1
ATOM 4305 O O . LEU A 1 534 ? 3.565 -16.373 10.763 1.00 97.38 534 LEU A O 1
ATOM 4309 N N . PHE A 1 535 ? 5.076 -16.357 12.409 1.00 97.06 535 PHE A N 1
ATOM 4310 C CA . PHE A 1 535 ? 4.978 -17.805 12.610 1.00 97.06 535 PHE A CA 1
ATOM 4311 C C . PHE A 1 535 ? 3.600 -18.232 13.114 1.00 97.06 535 PHE A C 1
ATOM 4313 O O . PHE A 1 535 ? 3.110 -19.276 12.688 1.00 97.06 535 PHE A O 1
ATOM 4320 N N . THR A 1 536 ? 2.960 -17.445 13.979 1.00 95.81 536 THR A N 1
ATOM 4321 C CA . THR A 1 536 ? 1.583 -17.704 14.421 1.00 95.81 536 THR A CA 1
ATOM 4322 C C . THR A 1 536 ? 0.619 -17.639 13.238 1.00 95.81 536 THR A C 1
ATOM 4324 O O . THR A 1 536 ? -0.181 -18.548 13.061 1.00 95.81 536 THR A O 1
ATOM 4327 N N . TYR A 1 537 ? 0.757 -16.631 12.375 1.00 95.88 537 TYR A N 1
ATOM 4328 C CA . TYR A 1 537 ? -0.023 -16.475 11.150 1.00 95.88 537 TYR A CA 1
ATOM 4329 C C . TYR A 1 537 ? 0.162 -17.663 10.199 1.00 95.88 537 TYR A C 1
ATOM 4331 O O . TYR A 1 537 ? -0.820 -18.269 9.782 1.00 95.88 537 TYR A O 1
ATOM 4339 N N . PHE A 1 538 ? 1.407 -18.061 9.916 1.00 96.38 538 PHE A N 1
ATOM 4340 C CA . PHE A 1 538 ? 1.708 -19.199 9.040 1.00 96.38 538 PHE A CA 1
ATOM 4341 C C . PHE A 1 538 ? 1.236 -20.549 9.588 1.00 96.38 538 PHE A C 1
ATOM 4343 O O . PHE A 1 538 ? 1.061 -21.487 8.816 1.00 96.38 538 PHE A O 1
ATOM 4350 N N . ASN A 1 539 ? 1.080 -20.673 10.907 1.00 95.12 539 ASN A N 1
ATOM 4351 C CA . ASN A 1 539 ? 0.588 -21.888 11.554 1.00 95.12 539 ASN A CA 1
ATOM 4352 C C . ASN A 1 539 ? -0.910 -21.819 11.903 1.00 95.12 539 ASN A C 1
ATOM 4354 O O . ASN A 1 539 ? -1.444 -22.779 12.458 1.00 95.12 539 ASN A O 1
ATOM 4358 N N . ASP A 1 540 ? -1.596 -20.724 11.570 1.00 92.44 540 ASP A N 1
ATOM 4359 C CA . ASP A 1 540 ? -3.051 -20.623 11.636 1.00 92.44 540 ASP A CA 1
ATOM 4360 C C . ASP A 1 540 ? -3.637 -21.035 10.282 1.00 92.44 540 ASP A C 1
ATOM 4362 O O . ASP A 1 540 ? -3.585 -20.289 9.300 1.00 92.44 540 ASP A O 1
ATOM 4366 N N . TYR A 1 541 ? -4.200 -22.243 10.228 1.00 86.12 541 TYR A N 1
ATOM 4367 C CA . TYR A 1 541 ? -4.794 -22.798 9.013 1.00 86.12 541 TYR A CA 1
ATOM 4368 C C . TYR A 1 541 ? -5.948 -21.945 8.467 1.00 86.12 541 TYR A C 1
ATOM 4370 O O . TYR A 1 541 ? -6.087 -21.828 7.251 1.00 86.12 541 TYR A O 1
ATOM 4378 N N . LEU A 1 542 ? -6.761 -21.325 9.332 1.00 86.50 542 LEU A N 1
ATOM 4379 C CA . LEU A 1 542 ? -7.918 -20.533 8.898 1.00 86.50 542 LEU A CA 1
ATOM 4380 C C . LEU A 1 542 ? -7.496 -19.230 8.221 1.00 86.50 542 LEU A C 1
ATOM 4382 O O . LEU A 1 542 ? -8.203 -18.740 7.344 1.00 86.50 542 LEU A O 1
ATOM 4386 N N . ARG A 1 543 ? -6.355 -18.671 8.632 1.00 84.56 543 ARG A N 1
ATOM 4387 C CA . ARG A 1 543 ? -5.814 -17.433 8.064 1.00 84.56 543 ARG A CA 1
ATOM 4388 C C . ARG A 1 543 ? -4.921 -17.696 6.853 1.00 84.56 543 ARG A C 1
ATOM 4390 O O . ARG A 1 543 ? -5.075 -17.029 5.839 1.00 84.56 543 ARG A O 1
ATOM 4397 N N . SER A 1 544 ? -4.006 -18.658 6.958 1.00 85.69 544 SER A N 1
ATOM 4398 C CA . SER A 1 544 ? -2.955 -18.888 5.956 1.00 85.69 544 SER A CA 1
ATOM 4399 C C . SER A 1 544 ? -3.274 -19.969 4.919 1.00 85.69 544 SER A C 1
ATOM 4401 O O . SER A 1 544 ? -2.590 -20.078 3.903 1.00 85.69 544 SER A O 1
ATOM 4403 N N . GLY A 1 545 ? -4.254 -20.839 5.185 1.00 87.38 545 GLY A N 1
ATOM 4404 C CA . GLY A 1 545 ? -4.535 -22.015 4.356 1.00 87.38 545 GLY A CA 1
ATOM 4405 C C . GLY A 1 545 ? -3.446 -23.098 4.393 1.00 87.38 545 GLY A C 1
ATOM 4406 O O . GLY A 1 545 ? -3.498 -24.053 3.617 1.00 87.38 545 GLY A O 1
ATOM 4407 N N . ILE A 1 546 ? -2.446 -22.986 5.276 1.00 89.19 546 ILE A N 1
ATOM 4408 C CA . ILE A 1 546 ? -1.322 -23.924 5.355 1.00 89.19 546 ILE A CA 1
ATOM 4409 C C . ILE A 1 546 ? -1.645 -25.027 6.365 1.00 89.19 546 ILE A C 1
ATOM 4411 O O . ILE A 1 546 ? -1.763 -24.790 7.562 1.00 89.19 546 ILE A O 1
ATOM 4415 N N . ALA A 1 547 ? -1.759 -26.267 5.887 1.00 87.06 547 ALA A N 1
ATOM 4416 C CA . ALA A 1 547 ? -2.077 -27.419 6.739 1.00 87.06 547 ALA A CA 1
ATOM 4417 C C . ALA A 1 547 ? -0.864 -27.998 7.495 1.00 87.06 547 ALA A C 1
ATOM 4419 O O . ALA A 1 547 ? -1.016 -28.796 8.419 1.00 87.06 547 ALA A O 1
ATOM 4420 N N . ARG A 1 548 ? 0.358 -27.642 7.084 1.00 93.06 548 ARG A N 1
ATOM 4421 C CA . ARG A 1 548 ? 1.611 -28.173 7.641 1.00 93.06 548 ARG A CA 1
ATOM 4422 C C . ARG A 1 548 ? 2.238 -27.196 8.630 1.00 93.06 548 ARG A C 1
ATOM 4424 O O . ARG A 1 548 ? 2.160 -25.989 8.445 1.00 93.06 548 ARG A O 1
ATOM 4431 N N . LYS A 1 549 ? 2.947 -27.720 9.632 1.00 94.19 549 LYS A N 1
ATOM 4432 C CA . LYS A 1 549 ? 3.664 -26.880 10.599 1.00 94.19 549 LYS A CA 1
ATOM 4433 C C . LYS A 1 549 ? 4.816 -26.135 9.922 1.00 94.19 549 LYS A C 1
ATOM 4435 O O . LYS A 1 549 ? 5.720 -26.772 9.381 1.00 94.19 549 LYS A O 1
ATOM 4440 N N . VAL A 1 550 ? 4.800 -24.810 10.011 1.00 95.44 550 VAL A N 1
ATOM 4441 C CA . VAL A 1 550 ? 5.850 -23.925 9.500 1.00 95.44 550 VAL A CA 1
ATOM 4442 C C . VAL A 1 550 ? 6.825 -23.593 10.622 1.00 95.44 550 VAL A C 1
ATOM 4444 O O . VAL A 1 550 ? 6.423 -23.199 11.718 1.00 95.44 550 VAL A O 1
ATOM 4447 N N . THR A 1 551 ? 8.124 -23.759 10.368 1.00 95.31 551 THR A N 1
ATOM 4448 C CA . THR A 1 551 ? 9.191 -23.469 11.344 1.00 95.31 551 THR A CA 1
ATOM 4449 C C . THR A 1 551 ? 10.337 -22.701 10.697 1.00 95.31 551 THR A C 1
ATOM 4451 O O . THR A 1 551 ? 10.470 -22.708 9.476 1.00 95.31 551 THR A O 1
ATOM 4454 N N . TRP A 1 552 ? 11.211 -22.092 11.506 1.00 93.81 552 TRP A N 1
ATOM 4455 C CA . TRP A 1 552 ? 12.382 -21.343 11.025 1.00 93.81 552 TRP A CA 1
ATOM 4456 C C . TRP A 1 552 ? 13.259 -22.122 10.035 1.00 93.81 552 TRP A C 1
ATOM 4458 O O . TRP A 1 552 ? 13.877 -21.521 9.164 1.00 93.81 552 TRP A O 1
ATOM 4468 N N . LYS A 1 553 ? 13.277 -23.460 10.120 1.00 94.00 553 LYS A N 1
ATOM 4469 C CA . LYS A 1 553 ? 14.063 -24.335 9.235 1.00 94.00 553 LYS A CA 1
ATOM 4470 C C . LYS A 1 553 ? 13.749 -24.131 7.756 1.00 94.00 553 LYS A C 1
ATOM 4472 O O . LYS A 1 553 ? 14.595 -24.382 6.913 1.00 94.00 553 LYS A O 1
ATOM 4477 N N . GLU A 1 554 ? 12.538 -23.687 7.444 1.00 94.06 554 GLU A N 1
ATOM 4478 C CA . GLU A 1 554 ? 12.098 -23.421 6.076 1.00 94.06 554 GLU A CA 1
ATOM 4479 C C . GLU A 1 554 ? 12.622 -22.128 5.464 1.00 94.06 554 GLU A C 1
ATOM 4481 O O . GLU A 1 554 ? 12.461 -21.931 4.257 1.00 94.06 554 GLU A O 1
ATOM 4486 N N . PHE A 1 555 ? 13.158 -21.251 6.305 1.00 95.75 555 PHE A N 1
ATOM 4487 C CA . PHE A 1 555 ? 13.697 -19.947 5.947 1.00 95.75 555 PHE A CA 1
ATOM 4488 C C . PHE A 1 555 ? 15.213 -19.887 6.182 1.00 95.75 555 PHE A C 1
ATOM 4490 O O . PHE A 1 555 ? 15.853 -18.916 5.798 1.00 95.75 555 PHE A O 1
ATOM 4497 N N . HIS A 1 556 ? 15.791 -20.930 6.787 1.00 94.69 556 HIS A N 1
ATOM 4498 C CA . HIS A 1 556 ? 17.224 -21.018 7.019 1.00 94.69 556 HIS A CA 1
ATOM 4499 C C . HIS A 1 556 ? 17.986 -21.097 5.691 1.00 94.69 556 HIS A C 1
ATOM 4501 O O . HIS A 1 556 ? 17.671 -21.928 4.836 1.00 94.69 556 HIS A O 1
ATOM 4507 N N . ASN A 1 557 ? 19.003 -20.251 5.541 1.00 93.56 557 ASN A N 1
ATOM 4508 C CA . ASN A 1 557 ? 19.862 -20.130 4.368 1.00 93.56 557 ASN A CA 1
ATOM 4509 C C . ASN A 1 557 ? 19.078 -19.910 3.060 1.00 93.56 557 ASN A C 1
ATOM 4511 O O . ASN A 1 557 ? 19.422 -20.460 2.010 1.00 93.56 557 ASN A O 1
ATOM 4515 N N . LEU A 1 558 ? 18.006 -19.116 3.126 1.00 94.56 558 LEU A N 1
ATOM 4516 C CA . LEU A 1 558 ? 17.183 -18.782 1.968 1.00 94.56 558 LEU A CA 1
ATOM 4517 C C . LEU A 1 558 ? 18.018 -18.021 0.920 1.00 94.56 558 LEU A C 1
ATOM 4519 O O . LEU A 1 558 ? 18.673 -17.036 1.249 1.00 94.56 558 LEU A O 1
ATOM 4523 N N . LYS A 1 559 ? 18.009 -18.481 -0.338 1.00 93.00 559 LYS A N 1
ATOM 4524 C CA . LYS A 1 559 ? 18.746 -17.851 -1.460 1.00 93.00 559 LYS A CA 1
ATOM 4525 C C . LYS A 1 559 ? 17.853 -17.180 -2.495 1.00 93.00 559 LYS A C 1
ATOM 4527 O O . LYS A 1 559 ? 18.294 -16.269 -3.181 1.00 93.00 559 LYS A O 1
ATOM 4532 N N . THR A 1 560 ? 16.606 -17.620 -2.593 1.00 92.81 560 THR A N 1
ATOM 4533 C CA . THR A 1 560 ? 15.607 -17.097 -3.526 1.00 92.81 560 THR A CA 1
ATOM 4534 C C . THR A 1 560 ? 14.359 -16.687 -2.754 1.00 92.81 560 THR A C 1
ATOM 4536 O O . THR A 1 560 ? 14.089 -17.278 -1.703 1.00 92.81 560 THR A O 1
ATOM 4539 N N . PRO A 1 561 ? 13.578 -15.714 -3.249 1.00 95.06 561 PRO A N 1
ATOM 4540 C CA . PRO A 1 561 ? 12.314 -15.357 -2.624 1.00 95.06 561 PRO A CA 1
ATOM 4541 C C . PRO A 1 561 ? 11.388 -16.567 -2.495 1.00 95.06 561 PRO A C 1
ATOM 4543 O O . PRO A 1 561 ? 11.397 -17.479 -3.326 1.00 95.06 561 PRO A O 1
ATOM 4546 N N . LYS A 1 562 ? 10.580 -16.569 -1.437 1.00 95.19 562 LYS A N 1
ATOM 4547 C CA . LYS A 1 562 ? 9.626 -17.634 -1.142 1.00 95.19 562 LYS A CA 1
ATOM 4548 C C . LYS A 1 562 ? 8.264 -17.034 -0.842 1.00 95.19 562 LYS A C 1
ATOM 4550 O O . LYS A 1 562 ? 8.127 -16.229 0.074 1.00 95.19 562 LYS A O 1
ATOM 4555 N N . VAL A 1 563 ? 7.255 -17.472 -1.586 1.00 95.19 563 VAL A N 1
ATOM 4556 C CA . VAL A 1 563 ? 5.855 -17.169 -1.282 1.00 95.19 563 VAL A CA 1
ATOM 4557 C C . VAL A 1 563 ? 5.317 -18.222 -0.320 1.00 95.19 563 VAL A C 1
ATOM 4559 O O . VAL A 1 563 ? 5.490 -19.426 -0.534 1.00 95.19 563 VAL A O 1
ATOM 4562 N N . LEU A 1 564 ? 4.664 -17.774 0.746 1.00 94.31 564 LEU A N 1
ATOM 4563 C CA . LEU A 1 564 ? 3.981 -18.621 1.711 1.00 94.31 564 LEU A CA 1
ATOM 4564 C C . LEU A 1 564 ? 2.653 -17.964 2.109 1.00 94.31 564 LEU A C 1
ATOM 4566 O O . LEU A 1 564 ? 2.655 -16.861 2.649 1.00 94.31 564 LEU A O 1
ATOM 4570 N N . SER A 1 565 ? 1.526 -18.642 1.858 1.00 92.88 565 SER A N 1
ATOM 4571 C CA . SER A 1 565 ? 0.195 -18.006 1.874 1.00 92.88 565 SER A CA 1
ATOM 4572 C C . SER A 1 565 ? 0.173 -16.819 0.894 1.00 92.88 565 SER A C 1
ATOM 4574 O O . SER A 1 565 ? 0.494 -16.981 -0.281 1.00 92.88 565 SER A O 1
ATOM 4576 N N . ASP A 1 566 ? -0.144 -15.634 1.391 1.00 94.56 566 ASP A N 1
ATOM 4577 C CA . ASP A 1 566 ? -0.148 -14.334 0.739 1.00 94.56 566 ASP A CA 1
ATOM 4578 C C . ASP A 1 566 ? 1.061 -13.481 1.159 1.00 94.56 566 ASP A C 1
ATOM 4580 O O . ASP A 1 566 ? 1.083 -12.273 0.937 1.00 94.56 566 ASP A O 1
ATOM 4584 N N . VAL A 1 567 ? 2.088 -14.087 1.760 1.00 97.06 567 VAL A N 1
ATOM 4585 C CA . VAL A 1 567 ? 3.308 -13.391 2.182 1.00 97.06 567 VAL A CA 1
ATOM 4586 C C . VAL A 1 567 ? 4.458 -13.754 1.250 1.00 97.06 567 VAL A C 1
ATOM 4588 O O . VAL A 1 567 ? 4.729 -14.933 1.020 1.00 97.06 567 VAL A O 1
ATOM 4591 N N . LEU A 1 568 ? 5.158 -12.748 0.733 1.00 97.38 568 LEU A N 1
ATOM 4592 C CA . LEU A 1 568 ? 6.385 -12.900 -0.044 1.00 97.38 568 LEU A CA 1
ATOM 4593 C C . LEU A 1 568 ? 7.588 -12.568 0.848 1.00 97.38 568 LEU A C 1
ATOM 4595 O O . LEU A 1 568 ? 7.726 -11.446 1.337 1.00 97.38 568 LEU A O 1
ATOM 4599 N N . ILE A 1 569 ? 8.437 -13.568 1.076 1.00 97.81 569 ILE A N 1
ATOM 4600 C CA . ILE A 1 569 ? 9.591 -13.499 1.972 1.00 97.81 569 ILE A CA 1
ATOM 4601 C C . ILE A 1 569 ? 10.876 -13.472 1.148 1.00 97.81 569 ILE A C 1
ATOM 4603 O O . ILE A 1 569 ? 11.119 -14.376 0.343 1.00 97.81 569 ILE A O 1
ATOM 4607 N N . PHE A 1 570 ? 11.721 -12.474 1.399 1.00 97.38 570 PHE A N 1
ATOM 4608 C CA . PHE A 1 570 ? 13.024 -12.323 0.757 1.00 97.38 570 PHE A CA 1
ATOM 4609 C C . PHE A 1 570 ? 14.201 -12.817 1.621 1.00 97.38 570 PHE A C 1
ATOM 4611 O O . PHE A 1 570 ? 14.113 -12.791 2.854 1.00 97.38 570 PHE A O 1
ATOM 4618 N N . PRO A 1 571 ? 15.306 -13.262 0.982 1.00 96.19 571 PRO A N 1
ATOM 4619 C CA . PRO A 1 571 ? 16.571 -13.568 1.653 1.00 96.19 571 PRO A CA 1
ATOM 4620 C C . PRO A 1 571 ? 17.127 -12.409 2.499 1.00 96.19 571 PRO A C 1
ATOM 4622 O O . PRO A 1 571 ? 16.825 -11.243 2.249 1.00 96.19 571 PRO A O 1
ATOM 4625 N N . GLU A 1 572 ? 18.035 -12.736 3.425 1.00 94.31 572 GLU A N 1
ATOM 4626 C CA . GLU A 1 572 ? 18.671 -11.780 4.353 1.00 94.31 572 GLU A CA 1
ATOM 4627 C C . GLU A 1 572 ? 19.388 -10.609 3.659 1.00 94.31 572 GLU A C 1
ATOM 4629 O O . GLU A 1 572 ? 19.366 -9.478 4.133 1.00 94.31 572 GLU A O 1
ATOM 4634 N N . PHE A 1 573 ? 19.982 -10.855 2.491 1.00 93.19 573 PHE A N 1
ATOM 4635 C CA . PHE A 1 573 ? 20.751 -9.851 1.753 1.00 93.19 573 PHE A CA 1
ATOM 4636 C C . PHE A 1 573 ? 19.892 -8.898 0.904 1.00 93.19 573 PHE A C 1
ATOM 4638 O O . PHE A 1 573 ? 20.409 -7.911 0.388 1.00 93.19 573 PHE A O 1
ATOM 4645 N N . THR A 1 574 ? 18.598 -9.179 0.703 1.00 95.31 574 THR A N 1
ATOM 4646 C CA . THR A 1 574 ? 17.786 -8.446 -0.286 1.00 95.31 574 THR A CA 1
ATOM 4647 C C . THR A 1 574 ? 17.508 -7.002 0.114 1.00 95.31 574 THR A C 1
ATOM 4649 O O . THR A 1 574 ? 17.636 -6.098 -0.715 1.00 95.31 574 THR A O 1
ATOM 4652 N N . PHE A 1 575 ? 17.156 -6.784 1.382 1.00 94.50 575 PHE A N 1
ATOM 4653 C CA . PHE A 1 575 ? 16.905 -5.449 1.934 1.00 94.50 575 PHE A CA 1
ATOM 4654 C C . PHE A 1 575 ? 18.089 -4.907 2.749 1.00 94.50 575 PHE A C 1
ATOM 4656 O O . PHE A 1 575 ? 17.931 -3.958 3.515 1.00 94.50 575 PHE A O 1
ATOM 4663 N N . ASN A 1 576 ? 19.255 -5.540 2.607 1.00 92.50 576 ASN A N 1
ATOM 4664 C CA . ASN A 1 576 ? 20.503 -5.184 3.274 1.00 92.50 576 ASN A CA 1
ATOM 4665 C C . ASN A 1 576 ? 21.692 -5.453 2.331 1.00 92.50 576 ASN A C 1
ATOM 4667 O O . ASN A 1 576 ? 22.624 -6.193 2.650 1.00 92.50 576 ASN A O 1
ATOM 4671 N N . ALA A 1 577 ? 21.599 -4.921 1.113 1.00 91.12 577 ALA A N 1
ATOM 4672 C CA . ALA A 1 577 ? 22.606 -5.101 0.079 1.00 91.12 577 ALA A CA 1
ATOM 4673 C C . ALA A 1 577 ? 23.918 -4.379 0.442 1.00 91.12 577 ALA A C 1
ATOM 4675 O O . ALA A 1 577 ? 23.876 -3.304 1.047 1.00 91.12 577 ALA A O 1
ATOM 4676 N N . PRO A 1 578 ? 25.084 -4.919 0.043 1.00 87.81 578 PRO A N 1
ATOM 4677 C CA . PRO A 1 578 ? 26.372 -4.300 0.336 1.00 87.81 578 PRO A CA 1
ATOM 4678 C C . PRO A 1 578 ? 26.534 -2.955 -0.387 1.00 87.81 578 PRO A C 1
ATOM 4680 O O . PRO A 1 578 ? 26.076 -2.788 -1.515 1.00 87.81 578 PRO A O 1
ATOM 4683 N N . ASN A 1 579 ? 27.283 -2.029 0.220 1.00 82.31 579 ASN A N 1
ATOM 4684 C CA . ASN A 1 579 ? 27.538 -0.691 -0.344 1.00 82.31 579 ASN A CA 1
ATOM 4685 C C . ASN A 1 579 ? 28.276 -0.727 -1.693 1.00 82.31 579 ASN A C 1
ATOM 4687 O O . ASN A 1 579 ? 28.162 0.197 -2.495 1.00 82.31 579 ASN A O 1
ATOM 4691 N N . THR A 1 580 ? 29.029 -1.799 -1.950 1.00 83.38 580 THR A N 1
ATOM 4692 C CA . THR A 1 580 ? 29.751 -2.009 -3.206 1.00 83.38 580 THR A CA 1
ATOM 4693 C C . THR A 1 580 ? 29.229 -3.270 -3.881 1.00 83.38 580 THR A C 1
ATOM 4695 O O . THR A 1 580 ? 29.428 -4.374 -3.376 1.00 83.38 580 THR A O 1
ATOM 4698 N N . ILE A 1 581 ? 28.597 -3.108 -5.044 1.00 85.31 581 ILE A N 1
ATOM 4699 C CA . ILE A 1 581 ? 28.029 -4.206 -5.835 1.00 85.31 581 ILE A CA 1
ATOM 4700 C C . ILE A 1 581 ? 28.864 -4.379 -7.104 1.00 85.31 581 ILE A C 1
ATOM 4702 O O . ILE A 1 581 ? 29.015 -3.448 -7.895 1.00 85.31 581 ILE A O 1
ATOM 4706 N N . THR A 1 582 ? 29.401 -5.580 -7.312 1.00 83.88 582 THR A N 1
ATOM 4707 C CA . THR A 1 582 ? 30.115 -5.921 -8.551 1.00 83.88 582 THR A CA 1
ATOM 4708 C C . THR A 1 582 ? 29.131 -6.368 -9.633 1.00 83.88 582 THR A C 1
ATOM 4710 O O . THR A 1 582 ? 28.035 -6.844 -9.337 1.00 83.88 582 THR A O 1
ATOM 4713 N N . ASN A 1 583 ? 29.492 -6.202 -10.909 1.00 77.31 583 ASN A N 1
ATOM 4714 C CA . ASN A 1 583 ? 28.596 -6.581 -12.007 1.00 77.31 583 ASN A CA 1
ATOM 4715 C C . ASN A 1 583 ? 28.362 -8.094 -12.109 1.00 77.31 583 ASN A C 1
ATOM 4717 O O . ASN A 1 583 ? 27.293 -8.481 -12.573 1.00 77.31 583 ASN A O 1
ATOM 4721 N N . ASP A 1 584 ? 29.312 -8.904 -11.638 1.00 81.56 584 ASP A N 1
ATOM 4722 C CA . ASP A 1 584 ? 29.275 -10.368 -11.712 1.00 81.56 584 ASP A CA 1
ATOM 4723 C C . ASP A 1 584 ? 28.643 -11.027 -10.470 1.00 81.56 584 ASP A C 1
ATOM 4725 O O . ASP A 1 584 ? 28.629 -12.253 -10.364 1.00 81.56 584 ASP A O 1
ATOM 4729 N N . ASP A 1 585 ? 28.131 -10.241 -9.512 1.00 84.56 585 ASP A N 1
ATOM 4730 C CA . ASP A 1 585 ? 27.490 -10.790 -8.315 1.00 84.56 585 ASP A CA 1
ATOM 4731 C C . ASP A 1 585 ? 26.175 -11.506 -8.690 1.00 84.56 585 ASP A C 1
ATOM 4733 O O . ASP A 1 585 ? 25.240 -10.858 -9.181 1.00 84.56 585 ASP A O 1
ATOM 4737 N N . PRO A 1 586 ? 26.052 -12.825 -8.436 1.00 82.12 586 PRO A N 1
ATOM 4738 C CA . PRO A 1 586 ? 24.857 -13.588 -8.789 1.00 82.12 586 PRO A CA 1
ATOM 4739 C C . PRO A 1 586 ? 23.594 -13.115 -8.053 1.00 82.12 586 PRO A C 1
ATOM 4741 O O . PRO A 1 586 ? 22.486 -13.382 -8.516 1.00 82.12 586 PRO A O 1
ATOM 4744 N N . HIS A 1 587 ? 23.728 -12.406 -6.929 1.00 86.81 587 HIS A N 1
ATOM 4745 C CA . HIS A 1 587 ? 22.602 -11.898 -6.145 1.00 86.81 587 HIS A CA 1
ATOM 4746 C C . HIS A 1 587 ? 22.182 -10.476 -6.531 1.00 86.81 587 HIS A C 1
ATOM 4748 O O . HIS A 1 587 ? 21.182 -9.989 -6.006 1.00 86.81 587 HIS A O 1
ATOM 4754 N N . LYS A 1 588 ? 22.875 -9.820 -7.477 1.00 86.19 588 LYS A N 1
ATOM 4755 C CA . LYS A 1 588 ? 22.625 -8.423 -7.881 1.00 86.19 588 LYS A CA 1
ATOM 4756 C C . LYS A 1 588 ? 21.159 -8.127 -8.201 1.00 86.19 588 LYS A C 1
ATOM 4758 O O . LYS A 1 588 ? 20.653 -7.064 -7.853 1.00 86.19 588 LYS A O 1
ATOM 4763 N N . ILE A 1 589 ? 20.472 -9.074 -8.840 1.00 88.31 589 ILE A N 1
ATOM 4764 C CA . ILE A 1 589 ? 19.057 -8.952 -9.228 1.00 88.31 589 ILE A CA 1
ATOM 4765 C C . ILE A 1 589 ? 18.141 -8.840 -8.001 1.00 88.31 589 ILE A C 1
ATOM 4767 O O . ILE A 1 589 ? 17.095 -8.207 -8.074 1.00 88.31 589 ILE A O 1
ATOM 4771 N N . LEU A 1 590 ? 18.543 -9.417 -6.872 1.00 91.62 590 LEU A N 1
ATOM 4772 C CA . LEU A 1 590 ? 17.783 -9.453 -5.627 1.00 91.62 590 LEU A CA 1
ATOM 4773 C C . LEU A 1 590 ? 18.255 -8.409 -4.605 1.00 91.62 590 LEU A C 1
ATOM 4775 O O . LEU A 1 590 ? 17.794 -8.449 -3.469 1.00 91.62 590 LEU A O 1
ATOM 4779 N N . TYR A 1 591 ? 19.154 -7.491 -4.974 1.00 94.25 591 TYR A N 1
ATOM 4780 C CA . TYR A 1 591 ? 19.515 -6.341 -4.144 1.00 94.25 591 TYR A CA 1
ATOM 4781 C C . TYR A 1 591 ? 18.524 -5.204 -4.382 1.00 94.25 591 TYR A C 1
ATOM 4783 O O . TYR A 1 591 ? 18.547 -4.552 -5.429 1.00 94.25 591 TYR A O 1
ATOM 4791 N N . PHE A 1 592 ? 17.634 -4.986 -3.415 1.00 94.69 592 PHE A N 1
ATOM 4792 C CA . PHE A 1 592 ? 16.555 -4.002 -3.515 1.00 94.69 592 PHE A CA 1
ATOM 4793 C C . PHE A 1 592 ? 16.839 -2.742 -2.723 1.00 94.69 592 PHE A C 1
ATOM 4795 O O . PHE A 1 592 ? 16.545 -1.653 -3.216 1.00 94.69 592 PHE A O 1
ATOM 4802 N N . THR A 1 593 ? 17.428 -2.875 -1.537 1.00 93.81 593 THR A N 1
ATOM 4803 C CA . THR A 1 593 ? 17.800 -1.743 -0.688 1.00 93.81 593 THR A CA 1
ATOM 4804 C C . THR A 1 593 ? 19.105 -2.016 0.052 1.00 93.81 593 THR A C 1
ATOM 4806 O O . THR A 1 593 ? 19.445 -3.168 0.327 1.00 93.81 593 THR A O 1
ATOM 4809 N N . THR A 1 594 ? 19.803 -0.946 0.415 1.00 91.44 594 THR A N 1
ATOM 4810 C CA . THR A 1 594 ? 20.909 -0.949 1.382 1.00 91.44 594 THR A CA 1
ATOM 4811 C C . THR A 1 594 ? 20.424 -0.283 2.667 1.00 91.44 594 THR A C 1
ATOM 4813 O O . THR A 1 594 ? 19.633 0.657 2.597 1.00 91.44 594 THR A O 1
ATOM 4816 N N . HIS A 1 595 ? 20.853 -0.783 3.825 1.00 87.12 595 HIS A N 1
ATOM 4817 C CA . HIS A 1 595 ? 20.463 -0.260 5.133 1.00 87.12 595 HIS A CA 1
ATOM 4818 C C . HIS A 1 595 ? 21.714 0.077 5.947 1.00 87.12 595 HIS A C 1
ATOM 4820 O O . HIS A 1 595 ? 22.522 -0.804 6.251 1.00 87.12 595 HIS A O 1
ATOM 4826 N N . ASP A 1 596 ? 21.870 1.348 6.315 1.00 77.06 596 ASP A N 1
ATOM 4827 C CA . ASP A 1 596 ? 23.103 1.845 6.936 1.00 77.06 596 ASP A CA 1
ATOM 4828 C C . ASP A 1 596 ? 23.206 1.527 8.442 1.00 77.06 596 ASP A C 1
ATOM 4830 O O . ASP A 1 596 ? 24.236 1.794 9.068 1.00 77.06 596 ASP A O 1
ATOM 4834 N N . ASN A 1 597 ? 22.177 0.897 9.034 1.00 69.62 597 ASN A N 1
ATOM 4835 C CA . ASN A 1 597 ? 22.092 0.561 10.464 1.00 69.62 597 ASN A CA 1
ATOM 4836 C C . ASN A 1 597 ? 22.420 1.759 11.362 1.00 69.62 597 ASN A C 1
ATOM 4838 O O . ASN A 1 597 ? 23.043 1.634 12.430 1.00 69.62 597 ASN A O 1
ATOM 4842 N N . ALA A 1 598 ? 22.033 2.941 10.908 1.00 58.69 598 ALA A N 1
ATOM 4843 C CA . ALA A 1 598 ? 22.348 4.173 11.565 1.00 58.69 598 ALA A CA 1
ATOM 4844 C C . ALA A 1 598 ? 21.454 4.262 12.801 1.00 58.69 598 ALA A C 1
ATOM 4846 O O . ALA A 1 598 ? 20.258 4.528 12.745 1.00 58.69 598 ALA A O 1
ATOM 4847 N N . LYS A 1 599 ? 22.054 3.989 13.964 1.00 61.59 599 LYS A N 1
ATOM 4848 C CA . LYS A 1 599 ? 21.414 3.995 15.291 1.00 61.59 599 LYS A CA 1
ATOM 4849 C C . LYS A 1 599 ? 21.044 5.420 15.731 1.00 61.59 599 LYS A C 1
ATOM 4851 O O . LYS A 1 599 ? 21.366 5.823 16.850 1.00 61.59 599 LYS A O 1
ATOM 4856 N N . PHE A 1 600 ? 20.392 6.200 14.868 1.00 50.47 600 PHE A N 1
ATOM 4857 C CA . PHE A 1 600 ? 20.062 7.612 15.055 1.00 50.47 600 PHE A CA 1
ATOM 4858 C C . PHE A 1 600 ? 19.254 7.851 16.340 1.00 50.47 600 PHE A C 1
ATOM 4860 O O . PHE A 1 600 ? 19.435 8.868 17.003 1.00 50.47 600 PHE A O 1
ATOM 4867 N N . TRP A 1 601 ? 18.467 6.863 16.777 1.00 49.03 601 TRP A N 1
ATOM 4868 C CA . TRP A 1 601 ? 17.714 6.883 18.037 1.00 49.03 601 TRP A CA 1
ATOM 4869 C C . TRP A 1 601 ? 18.556 6.663 19.308 1.00 49.03 601 TRP A C 1
ATOM 4871 O O . TRP A 1 601 ? 18.060 6.880 20.413 1.00 49.03 601 TRP A O 1
ATOM 4881 N N . LYS A 1 602 ? 19.815 6.206 19.206 1.00 44.31 602 LYS A N 1
ATOM 4882 C CA . LYS A 1 602 ? 20.701 5.979 20.368 1.00 44.31 602 LYS A CA 1
ATOM 4883 C C . LYS A 1 602 ? 21.459 7.224 20.817 1.00 44.31 602 LYS A C 1
ATOM 4885 O O . LYS A 1 602 ? 22.119 7.177 21.856 1.00 44.31 602 LYS A O 1
ATOM 4890 N N . ILE A 1 603 ? 21.355 8.336 20.089 1.00 41.00 603 ILE A N 1
ATOM 4891 C CA . ILE A 1 603 ? 21.911 9.625 20.509 1.00 41.00 603 ILE A CA 1
ATOM 4892 C C . ILE A 1 603 ? 20.977 10.218 21.573 1.00 41.00 603 ILE A C 1
ATOM 4894 O O . ILE A 1 603 ? 20.234 11.164 21.342 1.00 41.00 603 ILE A O 1
ATOM 4898 N N . VAL A 1 604 ? 20.976 9.618 22.762 1.00 34.72 604 VAL A N 1
ATOM 4899 C CA . VAL A 1 604 ? 20.309 10.194 23.928 1.00 34.72 604 VAL A CA 1
ATOM 4900 C C . VAL A 1 604 ? 21.134 11.403 24.356 1.00 34.72 604 VAL A C 1
ATOM 4902 O O . VAL A 1 604 ? 22.314 11.265 24.689 1.00 34.72 604 VAL A O 1
ATOM 4905 N N . SER A 1 605 ? 20.517 12.585 24.347 1.00 28.17 605 SER A N 1
ATOM 4906 C CA . SER A 1 605 ? 21.045 13.790 24.985 1.00 28.17 605 SER A CA 1
ATOM 4907 C C . SER A 1 605 ? 21.554 13.414 26.374 1.00 28.17 605 SER A C 1
ATOM 4909 O O . SER A 1 605 ? 20.799 12.841 27.162 1.00 28.17 605 SER A O 1
ATOM 4911 N N . LYS A 1 606 ? 22.825 13.702 26.686 1.00 26.81 606 LYS A N 1
ATOM 4912 C CA . LYS A 1 606 ? 23.310 13.624 28.069 1.00 26.81 606 LYS A CA 1
ATOM 4913 C C . LYS A 1 606 ? 22.323 14.421 28.917 1.00 26.81 606 LYS A C 1
ATOM 4915 O O . LYS A 1 606 ? 22.224 15.632 28.745 1.00 26.81 606 LYS A O 1
ATOM 4920 N N . VAL A 1 607 ? 21.567 13.737 29.773 1.00 31.91 607 VAL A N 1
ATOM 4921 C CA . VAL A 1 607 ? 20.806 14.394 30.832 1.00 31.91 607 VAL A CA 1
ATOM 4922 C C . VAL A 1 607 ? 21.856 15.150 31.630 1.00 31.91 607 VAL A C 1
ATOM 4924 O O . VAL A 1 607 ? 22.732 14.532 32.234 1.00 31.91 607 VAL A O 1
ATOM 4927 N N . GLY A 1 608 ? 21.854 16.477 31.499 1.00 30.38 608 GLY A N 1
ATOM 4928 C CA . GLY A 1 608 ? 22.664 17.336 32.340 1.00 30.38 608 GLY A CA 1
ATOM 4929 C C . GLY A 1 608 ? 22.268 17.052 33.777 1.00 30.38 608 GLY A C 1
ATOM 4930 O O . GLY A 1 608 ? 21.077 16.989 34.080 1.00 30.38 608 GLY A O 1
ATOM 4931 N N . ASP A 1 609 ? 23.267 16.818 34.620 1.00 28.50 609 ASP A N 1
ATOM 4932 C CA . ASP A 1 609 ? 23.091 16.694 36.055 1.00 28.50 609 ASP A CA 1
ATOM 4933 C C . ASP A 1 609 ? 22.225 17.860 36.543 1.00 28.50 609 ASP A C 1
ATOM 4935 O O . ASP A 1 609 ? 22.663 19.014 36.562 1.00 28.50 609 ASP A O 1
ATOM 4939 N N . VAL A 1 610 ? 20.985 17.563 36.931 1.00 31.70 610 VAL A N 1
ATOM 4940 C CA . VAL A 1 610 ? 20.222 18.444 37.809 1.00 31.70 610 VAL A CA 1
ATOM 4941 C C . VAL A 1 610 ? 20.942 18.356 39.146 1.00 31.70 610 VAL A C 1
ATOM 4943 O O . VAL A 1 610 ? 20.705 17.451 39.941 1.00 31.70 610 VAL A O 1
ATOM 4946 N N . LYS A 1 611 ? 21.921 19.240 39.340 1.00 33.09 611 LYS A N 1
ATOM 4947 C CA . LYS A 1 611 ? 22.428 19.545 40.669 1.00 33.09 611 LYS A CA 1
ATOM 4948 C C . LYS A 1 611 ? 21.329 20.300 41.395 1.00 33.09 611 LYS A C 1
ATOM 4950 O O . LYS A 1 611 ? 20.878 21.334 40.908 1.00 33.09 611 LYS A O 1
ATOM 4955 N N . ASP A 1 612 ? 20.932 19.748 42.532 1.00 35.94 612 ASP A N 1
ATOM 4956 C CA . ASP A 1 612 ? 20.098 20.400 43.529 1.00 35.94 612 ASP A CA 1
ATOM 4957 C C . ASP A 1 612 ? 20.570 21.842 43.783 1.00 35.94 612 ASP A C 1
ATOM 4959 O O . ASP A 1 612 ? 21.738 22.068 44.125 1.00 35.94 612 ASP A O 1
ATOM 4963 N N . ALA A 1 613 ? 19.652 22.797 43.624 1.00 31.36 613 ALA A N 1
ATOM 4964 C CA . ALA A 1 613 ? 19.680 24.123 44.235 1.00 31.36 613 ALA A CA 1
ATOM 4965 C C . ALA A 1 613 ? 18.249 24.658 44.353 1.00 31.36 613 ALA A C 1
ATOM 4967 O O . ALA A 1 613 ? 17.547 24.680 43.314 1.00 31.36 613 ALA A O 1
#

InterPro domains:
  IPR007577 Glycosyltransferase, DXD sugar-binding motif [PF04488] (360-445)
  IPR007681 Ran-interacting Mog1 protein [PF04603] (7-158)
  IPR016123 Mog1/PsbP, alpha/beta/alpha sandwich [SSF55724] (2-168)
  IPR029044 Nucleotide-diphospho-sugar transferases [SSF53448] (357-543)
  IPR039367 Initiation-specific alpha-1,6-mannosyltransferase Och1-like [PTHR31834] (201-602)

Sequence (613 aa):
MTLNTVELYGGAITTVLPDGFLDVSLLREVPDTQEVYVNSRDPSAPVSNDGLGYNESIIFDLLQRVEVVDDRMALDFHLKEISDLNGSSDWKMLKYDNGAHSVLSSTAAGIVPQTCILLESVAKWGKVNEPPRVLLSCVGLLRLKDVDTDVLITVNVPLDSKRFADETLTITDPQDSKFSIPARVYVAYQLLQEIVTWNKRKRAIWILTTVAIGILLFWKLFNNSKGSDLQALLQNLPKEISQSINNAYSNQQSDEDIIRRFEELSELLKTKQEDQTKQFERQRRILEKKIKELKKLPSDATLREKLVYSFEYDSLRKFPAFIWQTYDKPVINRRTVQDDLADSDSDSNNNSNNQGISEELASNKANWDEKNPGFVHEIFNEDIIYAMVRHYYASVPEVIEAYNALPTKILKIDFFKYLILLARGGLYADMDTVPLQPIPNWIPGDVDPRKIGLIIGIEHDAQDNSWKNDYVRRLQFGTWIIQAKPGHPAIREIVAQITETTLKRKRDNELNLNFRNDLNIMSWTGSGVWTDILFTYFNDYLRSGIARKVTWKEFHNLKTPKVLSDVLIFPEFTFNAPNTITNDDPHKILYFTTHDNAKFWKIVSKVGDVKDA

Foldseek 3Di:
DDWDWDADLNNPDIFIDDPQWDWCVVVDDDPSQKTKTFRRDDQPDPDDPLLAHRGKMKMKGKAFADPDPDPVVSVVVVVCVVCVVLVFPDKDWPDKDQLPPDPPQQAPVRWGKIKTKMWTFGDDPPCPPDGTAIWIKIWMWTQDPVVRIIIIMIMTDHDDPVVCPVVPPPPPDPPDPPDDDDSNSVSSNVSVVRRVRVRVVVVVVVVVVVVVVVVVVVVVPVVDDDDDDPVVVVVPDDCVVVVVVVVVPPDPDDPVVVVVVVVVVVVVVVVVVVVVVVVVVVVVVVVVVVVVVVLDDDPPDDLLRLLCSLWPDDLQDFFALEEEEEDADDPPPPPPPVPPPPDDDDDPDDPPVVVVVSVLLVVQQVQLCVQAPPGHYDYDYPVVLLVVQCVSCVSPVLLNVLLVLQPAPLLNNLLSLLVCCQRPFFKYAYSQKHFPHYPVLQDPPVDDSSQAFKEWEKQAAAPDDPCVQPDPDNTWIADRIMGGDHNQPLSSVLSSQLSVVSVVCVVVVNSDDDVVRVHVSCCRRRGVVSRVSVQVQLPPCVRQVHPDRDDCVVLHPDDQWDDGRNYIYHYNCQRAPDPDDDPPPPCVSSNTIHGPPPPVSPPDDPPPPPDDD

pLDDT: mean 77.72, std 19.51, range [26.81, 98.44]

Radius of gyration: 33.8 Å; Cα contacts (8 Å, |Δi|>4): 782; chains: 1; bounding box: 88×69×103 Å

Secondary structure (DSSP, 8-state):
--EEEEEEGGGTEEEEEETTEEEGGGTS---TTEEEEEE---TTSPPPTTS--S--EEEEEEEEPP--SSHHHHHHHHHHHHHHHTT-S-EEEEEEE-STT-TT---TTS---EEEEEEEEEPPTT-TTSPPEEEEEEEEEEEEGGGTEEEEEEEEEPPPTTGGGSS----S-TT-S--PPPHHHHHHHHHHHHHHHTHHHHHHHHHHHHHHHHHHHHHHHTTS----SHHHHSTT--HHHHHHHHHTTS----HHHHHHHHHHHHHHHHHHHHHHHHHHHHHHHHHHHHHHHHTPPPTT--HHHHHHHHS---TTSPPP-EEEEE-SS----TTSTTTSTTS----TTS-HHHHHHHHHHHHHHHHHHHHSTT-EEEEE-HHHHHHHHHHHTTT-HHHHHHHHH--SHHHHHHHHHHHHHHHH-EEEE-TTEEESS-GGGSS-TTS-GGG--EEEEEEEE-SSSGGGGT-SSSEEE-SSEEEE-TT-HHHHHHHHHHHHHHHHHHHTT-----TTSHHHHHTTTSHHHHHHHHHHHHT-HHHH---SPP-GGGTTT--S-EEETTEEEE-TTTTS--SS--TT-TTGGG--EEE----GGG-----------